Protein AF-A0A180FZL6-F1 (afdb_monomer_lite)

Organism: Puccinia triticina (isolate 1-1 / race 1 (BBBD)) (NCBI:txid630390)

Secondary structure (DSSP, 8-state):
---SPBP-TTEEE-SGGG-HHHHTSS-GGGS--EEEETTEEEETTS-EEBSSSTTT-EEEEEEEEEETTEEEEEEEE-EEPPP-TTS---EEEESS--TT-TTEEEEEGGGB---TTT-B-TTSSBGGGGGTTEEEEETSPTTPPPEESS-HHHHHHTTPEEEEEEEEEEEEEEESSSSTTSSEEEEEEEEETTS-HHHHTSGGGEEEEEEESSS-HHHHHHHHHHHHHHHHHT-EEEEETTTTEEEEEEEEEEEEE--HHHHHHHTTB--GGG-SS--SSB----SSSGGGGSHHHHHHHHTSSSPPPBP-HHHHHHHHHHHHHHHHHT-HHHHHHHHHHHTB--HHHHHHHHHHHH-HHHHHHHHHHHHH-GGGGS-GGGG-TT--TTTSS---HIIIIIIIIIHHHHHHIIIIIS-GGGHHHHHHHHHH---TTSSSPPP-HHHHHHHTTS--HHHHHHHHHHHHHHTGGGS-HHHHHHHHHHHHHHHHHT-S-EEEHHHHHHHHHHHHHHHHHHHHHH-GGGGG-HHHHHGGGHHHHHHHHSSGGGG-SHHHHHHHHHHHHHHHTS-SSSHHHHHHHHHHHHHHHHHHHHT--EE-TTT--EE---HHHHHHHHS-HHHHHHTT--HHHHS-SS-SS---S------GGG-PPPPHHHH----HHHHHHHHHH--

Foldseek 3Di:
DDQFQADPVQFWFFAQSPFCLQQWVFDQLQHQAWDDDPLDIAGAQWWFAFQVGRQPFIWGFHHWHDYPNFIKGFIAGWDWDQQDPVRAIAIEDAPPDTSPHPRTDTGTPNGTDDTQQRDADPVRHRNCVSNVQWYYHPPDPPPDDTQGPPDPVCVLFVSFAEGEWEKEKEWDWFALAPDRPDQIKIWIWIATRRDGPLVRLFLLRIATDFMDSPDDPLRSVQVVLVVLVCLSNRFDWDQDPVVRGIHGYGYAYLAYFYAQCVLCQLLQADRQLQAQQNASFARLGDPHPVCLLPPVSLCQLLQPPHHHHTDWQVCSLVLQVVLLCCVPPPHPVVSVVSCNVSRGHWPLLVVLVVCCVPDPVSVVVVVCCCVPPVCSSGRSSSSRRSDISNQRHALACQVLQQVAPLLVLQCCQLPPQFDPVCLVVLLVQLQPDDCLQDPDDRGPSVCCSVQSNPDGSVVSVVCLVCCVRRPCVRDDPLSVQLSLLSSVLVVLLPDSIDRGLVVSLVVNLLSLSSNSVSVVVVDSCCSSRSSNSSSNCNSSNCSRRNRSVNNHCVSVVVSSVVLSVQSNPDPVPRSRVSSVVVSVVVVVLSCQLCQHFDADPVVRDTDTHDCVRVCCCVVDVVVCVVSSHDPCSVPPPDDPPDRPPCPPVQPPVNDDDDPVSVVDDPPSVVVVVVSVVVD

pLDDT: mean 89.64, std 12.4, range [34.41, 98.56]

Structure (mmCIF, N/CA/C/O backbone):
data_AF-A0A180FZL6-F1
#
_entry.id   AF-A0A180FZL6-F1
#
loop_
_atom_site.group_PDB
_atom_site.id
_atom_site.type_symbol
_atom_site.label_atom_id
_atom_site.label_alt_id
_atom_site.label_comp_id
_atom_site.label_asym_id
_atom_site.label_entity_id
_atom_site.label_seq_id
_atom_site.pdbx_PDB_ins_code
_atom_site.Cartn_x
_atom_site.Cartn_y
_atom_site.Cartn_z
_atom_site.occupancy
_atom_site.B_iso_or_equiv
_atom_site.auth_seq_id
_atom_site.auth_comp_id
_atom_site.auth_asym_id
_atom_site.auth_atom_id
_atom_site.pdbx_PDB_model_num
ATOM 1 N N . MET A 1 1 ? -5.994 -9.948 -15.524 1.00 90.12 1 MET A N 1
ATOM 2 C CA . MET A 1 1 ? -5.039 -9.243 -14.645 1.00 90.12 1 MET A CA 1
ATOM 3 C C . MET A 1 1 ? -4.255 -8.260 -15.496 1.00 90.12 1 MET A C 1
ATOM 5 O O . MET A 1 1 ? -3.919 -8.617 -16.617 1.00 90.12 1 MET A O 1
ATOM 9 N N . GLN A 1 2 ? -4.017 -7.052 -14.994 1.00 95.69 2 GLN A N 1
ATOM 10 C CA . GLN A 1 2 ? -3.181 -6.028 -15.617 1.00 95.69 2 GLN A CA 1
ATOM 11 C C . GLN A 1 2 ? -1.721 -6.206 -15.184 1.00 95.69 2 GLN A C 1
ATOM 13 O O . GLN A 1 2 ? -1.461 -6.508 -14.020 1.00 95.69 2 GLN A O 1
ATOM 18 N N . PHE A 1 3 ? -0.790 -6.004 -16.117 1.00 97.12 3 PHE A N 1
ATOM 19 C CA . PHE A 1 3 ? 0.664 -6.077 -15.886 1.00 97.12 3 PHE A CA 1
ATOM 20 C C . PHE A 1 3 ? 1.386 -4.759 -16.193 1.00 97.12 3 PHE A C 1
ATOM 22 O O . PHE A 1 3 ? 2.598 -4.660 -16.023 1.00 97.12 3 PHE A O 1
ATOM 29 N N . TYR A 1 4 ? 0.634 -3.763 -16.653 1.00 98.12 4 TYR A N 1
ATOM 30 C CA . TYR A 1 4 ? 1.081 -2.401 -16.895 1.00 98.12 4 TYR A CA 1
ATOM 31 C C . TYR A 1 4 ? 0.185 -1.469 -16.078 1.00 98.12 4 TYR A C 1
ATOM 33 O O . TYR A 1 4 ? -1.016 -1.744 -15.970 1.00 98.12 4 TYR A O 1
ATOM 41 N N . PRO A 1 5 ? 0.730 -0.384 -15.512 1.00 97.75 5 PRO A N 1
ATOM 42 C CA . PRO A 1 5 ? -0.094 0.654 -14.921 1.00 97.75 5 PRO A CA 1
ATOM 43 C C . PRO A 1 5 ? -0.905 1.365 -16.013 1.00 97.75 5 PRO A C 1
ATOM 45 O O . PRO A 1 5 ? -0.454 1.484 -17.151 1.00 97.75 5 PRO A O 1
ATOM 48 N N . HIS A 1 6 ? -2.111 1.819 -15.685 1.00 97.38 6 HIS A N 1
ATOM 49 C CA . HIS A 1 6 ? -3.032 2.503 -16.593 1.00 97.38 6 HIS A CA 1
ATOM 50 C C . HIS A 1 6 ? -3.017 3.999 -16.302 1.00 97.38 6 HIS A C 1
ATOM 52 O O . HIS A 1 6 ? -3.410 4.421 -15.214 1.00 97.38 6 HIS A O 1
ATOM 58 N N . ASP A 1 7 ? -2.633 4.803 -17.289 1.00 96.38 7 ASP A N 1
ATOM 59 C CA . ASP A 1 7 ? -2.757 6.254 -17.184 1.00 96.38 7 ASP A CA 1
ATOM 60 C C . ASP A 1 7 ? -4.182 6.660 -17.556 1.00 96.38 7 ASP A C 1
ATOM 62 O O . ASP A 1 7 ? -4.650 6.432 -18.669 1.00 96.38 7 ASP A O 1
ATOM 66 N N . THR A 1 8 ? -4.895 7.254 -16.609 1.00 94.06 8 THR A N 1
ATOM 67 C CA . THR A 1 8 ? -6.265 7.728 -16.819 1.00 94.06 8 THR A CA 1
ATOM 68 C C . THR A 1 8 ? -6.352 9.238 -17.012 1.00 94.06 8 THR A C 1
ATOM 70 O O . THR A 1 8 ? -7.454 9.780 -17.116 1.00 94.06 8 THR A O 1
ATOM 73 N N . LYS A 1 9 ? -5.209 9.938 -17.022 1.00 93.44 9 LYS A N 1
ATOM 74 C CA . LYS A 1 9 ? -5.127 11.405 -17.010 1.00 93.44 9 LYS A CA 1
ATOM 75 C C . LYS A 1 9 ? -5.957 12.027 -15.877 1.00 93.44 9 LYS A C 1
ATOM 77 O O . LYS A 1 9 ? -6.601 13.058 -16.053 1.00 93.44 9 LYS A O 1
ATOM 82 N N . GLY A 1 10 ? -5.978 11.357 -14.723 1.00 93.25 10 GLY A N 1
ATOM 83 C CA . GLY A 1 10 ? -6.697 11.802 -13.529 1.00 93.25 10 GLY A CA 1
ATOM 84 C C . GLY A 1 10 ? -8.213 11.571 -13.555 1.00 93.25 10 GLY A C 1
ATOM 85 O O . GLY A 1 10 ? -8.905 12.100 -12.686 1.00 93.25 10 GLY A O 1
ATOM 86 N N . LYS A 1 11 ? -8.749 10.816 -14.526 1.00 95.19 11 LYS A N 1
ATOM 87 C CA . LYS A 1 11 ? -10.196 10.633 -14.724 1.00 95.19 11 LYS A CA 1
ATOM 88 C C . LYS A 1 11 ? -10.661 9.208 -14.426 1.00 95.19 11 LYS A C 1
ATOM 90 O O . LYS A 1 11 ? -9.970 8.250 -14.736 1.00 95.19 11 LYS A O 1
ATOM 95 N N . ASN A 1 12 ? -11.880 9.042 -13.916 1.00 94.88 12 ASN A N 1
ATOM 96 C CA . ASN A 1 12 ? -12.525 7.729 -13.725 1.00 94.88 12 ASN A CA 1
ATOM 97 C C . ASN A 1 12 ? -11.630 6.678 -13.027 1.00 94.88 12 ASN A C 1
ATOM 99 O O . ASN A 1 12 ? -11.556 5.514 -13.439 1.00 94.88 12 ASN A O 1
ATOM 103 N N . ILE A 1 13 ? -10.933 7.092 -11.971 1.00 96.56 13 ILE A N 1
ATOM 104 C CA . 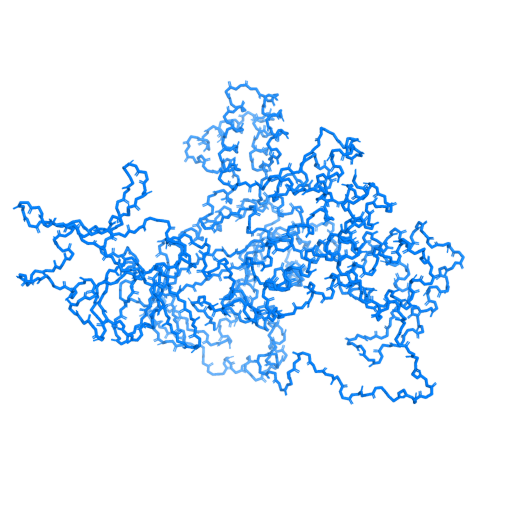ILE A 1 13 ? -9.992 6.247 -11.233 1.00 96.56 13 ILE A CA 1
ATOM 105 C C . ILE A 1 13 ? -10.791 5.317 -10.328 1.00 96.56 13 ILE A C 1
ATOM 107 O O . ILE A 1 13 ? -11.569 5.771 -9.494 1.00 96.56 13 ILE A O 1
ATOM 111 N N . ARG A 1 14 ? -10.594 4.011 -10.483 1.00 95.56 14 ARG A N 1
ATOM 112 C CA . ARG A 1 14 ? -11.349 2.969 -9.778 1.00 95.56 14 ARG A CA 1
ATOM 113 C C . ARG A 1 14 ? -10.500 1.818 -9.251 1.00 95.56 14 ARG A C 1
ATOM 115 O O . ARG A 1 14 ? -11.005 1.044 -8.453 1.00 95.56 14 ARG A O 1
ATOM 122 N N . ALA A 1 15 ? -9.251 1.661 -9.695 1.00 95.88 15 ALA A N 1
ATOM 123 C CA . ALA A 1 15 ? -8.436 0.482 -9.393 1.00 95.88 15 ALA A CA 1
ATOM 124 C C . ALA A 1 15 ? -6.973 0.814 -9.065 1.00 95.88 15 ALA A C 1
ATOM 126 O O . ALA A 1 15 ? -6.438 1.823 -9.515 1.00 95.88 15 ALA A O 1
ATOM 127 N N . LEU A 1 16 ? -6.291 -0.090 -8.346 1.00 96.69 16 LEU A N 1
ATOM 128 C CA . LEU A 1 16 ? -4.877 0.074 -7.970 1.00 96.69 16 LEU A CA 1
ATOM 129 C C . LEU A 1 16 ? -3.934 0.096 -9.178 1.00 96.69 16 LEU A C 1
ATOM 131 O O . LEU A 1 16 ? -2.892 0.746 -9.126 1.00 96.69 16 LEU A O 1
ATOM 135 N N . TYR A 1 17 ? -4.298 -0.552 -10.286 1.00 97.06 17 TYR A N 1
ATOM 136 C CA . TYR A 1 17 ? -3.533 -0.448 -11.530 1.00 97.06 17 TYR A CA 1
ATOM 137 C C . TYR A 1 17 ? -3.594 0.938 -12.182 1.00 97.06 17 TYR A C 1
ATOM 139 O O . TYR A 1 17 ? -2.832 1.185 -13.102 1.00 97.06 17 TYR A O 1
ATOM 147 N N . GLN A 1 18 ? -4.438 1.852 -11.694 1.00 97.38 18 GLN A N 1
ATOM 148 C CA . GLN A 1 18 ? -4.493 3.262 -12.107 1.00 97.38 18 GLN A CA 1
ATOM 149 C C . GLN A 1 18 ? -3.834 4.198 -11.077 1.00 97.38 18 GLN A C 1
ATOM 151 O O . GLN A 1 18 ? -4.000 5.413 -11.146 1.00 97.38 18 GLN A O 1
ATOM 156 N N . SER A 1 19 ? -3.157 3.639 -10.069 1.00 96.62 19 SER A N 1
ATOM 157 C CA . SER A 1 19 ? -2.578 4.409 -8.969 1.00 96.62 19 SER A CA 1
ATOM 158 C C . SER A 1 19 ? -1.308 5.155 -9.384 1.00 96.62 19 SER A C 1
ATOM 160 O O . SER A 1 19 ? -0.446 4.602 -10.070 1.00 96.62 19 SER A O 1
ATOM 162 N N . GLU A 1 20 ? -1.136 6.379 -8.875 1.00 96.38 20 GLU A N 1
ATOM 163 C CA . GLU A 1 20 ? 0.104 7.157 -9.016 1.00 96.38 20 GLU A CA 1
ATOM 164 C C . GLU A 1 20 ? 1.317 6.366 -8.500 1.00 96.38 20 GLU A C 1
ATOM 166 O O . GLU A 1 20 ? 2.398 6.413 -9.092 1.00 96.38 20 GLU A O 1
ATOM 171 N N . LYS A 1 21 ? 1.148 5.570 -7.427 1.00 96.50 21 LYS A N 1
ATOM 172 C CA . LYS A 1 21 ? 2.233 4.726 -6.907 1.00 96.50 21 LYS A CA 1
ATOM 173 C C . LYS A 1 21 ? 2.809 3.814 -7.988 1.00 96.50 21 LYS A C 1
ATOM 175 O O . LYS A 1 21 ? 4.029 3.706 -8.064 1.00 96.50 21 LYS A O 1
ATOM 180 N N . TRP A 1 22 ? 1.969 3.158 -8.789 1.00 97.19 22 TRP A N 1
ATOM 181 C CA . TRP A 1 22 ? 2.435 2.250 -9.837 1.00 97.19 22 TRP A CA 1
ATOM 182 C C . TRP A 1 22 ? 2.836 2.999 -11.115 1.00 97.19 22 TRP A C 1
ATOM 184 O O . TRP A 1 22 ? 3.878 2.684 -11.689 1.00 97.19 22 TRP A O 1
ATOM 194 N N . CYS A 1 23 ? 2.062 4.004 -11.536 1.00 95.06 23 CYS A N 1
ATOM 195 C CA . CYS A 1 23 ? 2.362 4.787 -12.739 1.00 95.06 23 CYS A CA 1
ATOM 196 C C . CYS A 1 23 ? 3.678 5.573 -12.613 1.00 95.06 23 CYS A C 1
ATOM 198 O O . CYS A 1 23 ? 4.498 5.555 -13.530 1.00 95.06 23 CYS A O 1
ATOM 200 N N . GLU A 1 24 ? 3.886 6.251 -11.481 1.00 94.44 24 GLU A N 1
ATOM 201 C CA . GLU A 1 24 ? 4.824 7.378 -11.398 1.00 94.44 24 GLU A CA 1
ATOM 202 C C . GLU A 1 24 ? 5.904 7.200 -10.327 1.00 94.44 24 GLU A C 1
ATOM 204 O O . GLU A 1 24 ? 7.066 7.538 -10.547 1.00 94.44 24 GLU A O 1
ATOM 209 N N . SER A 1 25 ? 5.534 6.677 -9.154 1.00 93.06 25 SER A N 1
ATOM 210 C CA . SER A 1 25 ? 6.371 6.781 -7.946 1.00 93.06 25 SER A CA 1
ATOM 211 C C . SER A 1 25 ? 7.380 5.642 -7.748 1.00 93.06 25 SER A C 1
ATOM 213 O O . SER A 1 25 ? 8.077 5.614 -6.733 1.00 93.06 25 SER A O 1
ATOM 215 N N . LEU A 1 26 ? 7.424 4.642 -8.632 1.00 94.94 26 LEU A N 1
ATOM 216 C CA . LEU A 1 26 ? 8.427 3.575 -8.540 1.00 94.94 26 LEU A CA 1
ATOM 217 C C . LEU A 1 26 ? 9.778 4.088 -9.047 1.00 94.94 26 LEU A C 1
ATOM 219 O O . LEU A 1 26 ? 9.854 4.745 -10.087 1.00 94.94 26 LEU A O 1
ATOM 223 N N . ASN A 1 27 ? 10.855 3.737 -8.347 1.00 92.38 27 ASN A N 1
ATOM 224 C CA . ASN A 1 27 ? 12.211 3.938 -8.854 1.00 92.38 27 ASN A CA 1
ATOM 225 C C . ASN A 1 27 ? 12.452 3.094 -10.113 1.00 92.38 27 ASN A C 1
ATOM 227 O O . ASN A 1 27 ? 11.791 2.071 -10.312 1.00 92.38 27 ASN A O 1
ATOM 231 N N . GLN A 1 28 ? 13.414 3.511 -10.937 1.00 92.94 28 GLN A N 1
ATOM 232 C CA . GLN A 1 28 ? 13.746 2.898 -12.226 1.00 92.94 28 GLN A CA 1
ATOM 233 C C . GLN A 1 28 ? 13.815 1.369 -12.175 1.00 92.94 28 GLN A C 1
ATOM 235 O O . GLN A 1 28 ? 13.176 0.705 -12.984 1.00 92.94 28 GLN A O 1
ATOM 240 N N . GLU A 1 29 ? 14.546 0.808 -11.218 1.00 93.38 29 GLU A N 1
ATOM 241 C CA . GLU A 1 29 ? 14.802 -0.625 -11.066 1.00 93.38 29 GLU A CA 1
ATOM 242 C C . GLU A 1 29 ? 13.545 -1.444 -10.725 1.00 93.38 29 GLU A C 1
ATOM 244 O O . GLU A 1 29 ? 13.501 -2.649 -10.970 1.00 93.38 29 GLU A O 1
ATOM 249 N N . HIS A 1 30 ? 12.503 -0.776 -10.223 1.00 95.94 30 HIS A N 1
ATOM 250 C CA . HIS A 1 30 ? 11.256 -1.376 -9.753 1.00 95.94 30 HIS A CA 1
ATOM 251 C C . HIS A 1 30 ? 10.057 -1.104 -10.674 1.00 95.94 30 HIS A C 1
ATOM 253 O O . HIS A 1 30 ? 8.972 -1.637 -10.432 1.00 95.94 30 HIS A O 1
ATOM 259 N N . ARG A 1 31 ? 10.217 -0.269 -11.710 1.00 96.31 31 ARG A N 1
ATOM 260 C CA . ARG A 1 31 ? 9.180 0.013 -12.720 1.00 96.31 31 ARG A CA 1
ATOM 261 C C . ARG A 1 31 ? 8.917 -1.202 -13.604 1.00 96.31 31 ARG A C 1
ATOM 263 O O . ARG A 1 31 ? 9.665 -2.180 -13.594 1.00 96.31 31 ARG A O 1
ATOM 270 N N . VAL A 1 32 ? 7.880 -1.104 -14.432 1.00 97.94 32 VAL A N 1
ATOM 271 C CA . VAL A 1 32 ? 7.708 -2.013 -15.566 1.00 97.94 32 VAL A CA 1
ATOM 272 C C . VAL A 1 32 ? 8.912 -1.886 -16.497 1.00 97.94 32 VAL A C 1
ATOM 274 O O . VAL A 1 32 ? 9.138 -0.835 -17.090 1.00 97.94 32 VAL A O 1
ATOM 277 N N . GLN A 1 33 ? 9.686 -2.963 -16.612 1.00 98.06 33 GLN A N 1
ATOM 278 C CA . GLN A 1 33 ? 10.971 -2.930 -17.309 1.00 98.06 33 GLN A CA 1
ATOM 279 C C . GLN A 1 33 ? 10.852 -3.068 -18.823 1.00 98.06 33 GLN A C 1
ATOM 281 O O . GLN A 1 33 ? 11.742 -2.608 -19.530 1.00 98.06 33 GLN A O 1
ATOM 286 N N . MET A 1 34 ? 9.797 -3.729 -19.317 1.00 98.19 34 MET A N 1
ATOM 287 C CA . MET A 1 34 ? 9.745 -4.212 -20.695 1.00 98.19 34 MET A CA 1
ATOM 288 C C . MET A 1 34 ? 8.341 -4.142 -21.308 1.00 98.19 34 MET A C 1
ATOM 290 O O . MET A 1 34 ? 7.347 -4.472 -20.655 1.00 98.19 34 MET A O 1
ATOM 294 N N . ALA A 1 35 ? 8.274 -3.769 -22.587 1.00 98.31 35 ALA A N 1
ATOM 295 C CA . ALA A 1 35 ? 7.089 -3.864 -23.434 1.00 98.31 35 ALA A CA 1
ATOM 296 C C . ALA A 1 35 ? 7.375 -4.732 -24.681 1.00 98.31 35 ALA A C 1
ATOM 298 O O . ALA A 1 35 ? 8.294 -4.413 -25.446 1.00 98.31 35 ALA A O 1
ATOM 299 N N . PRO A 1 36 ? 6.628 -5.833 -24.903 1.00 96.81 36 PRO A N 1
ATOM 300 C CA . PRO A 1 36 ? 6.787 -6.663 -26.088 1.00 96.81 36 PRO A CA 1
ATOM 301 C C . PRO A 1 36 ? 5.931 -6.129 -27.241 1.00 96.81 36 PRO A C 1
ATOM 303 O O . PRO A 1 36 ? 4.754 -5.822 -27.057 1.00 96.81 36 PRO A O 1
ATOM 306 N N . TYR A 1 37 ? 6.494 -6.064 -28.446 1.00 96.69 37 TYR A N 1
ATOM 307 C CA . TYR A 1 37 ? 5.738 -5.764 -29.662 1.00 96.69 37 TYR A CA 1
ATOM 308 C C . TYR A 1 37 ? 6.434 -6.339 -30.899 1.00 96.69 37 TYR A C 1
ATOM 310 O O . TYR A 1 37 ? 7.653 -6.258 -31.027 1.00 96.69 37 TYR A O 1
ATOM 318 N N . ASN A 1 38 ? 5.654 -6.941 -31.803 1.00 93.75 38 ASN A N 1
ATOM 319 C CA . ASN A 1 38 ? 6.118 -7.522 -33.070 1.00 93.75 38 ASN A CA 1
ATOM 320 C C . ASN A 1 38 ? 7.380 -8.413 -32.946 1.00 93.75 38 ASN A C 1
ATOM 322 O O . ASN A 1 38 ? 8.351 -8.254 -33.682 1.00 93.75 38 ASN A O 1
ATOM 326 N N . GLY A 1 39 ? 7.398 -9.313 -31.954 1.00 93.25 39 GLY A N 1
ATOM 327 C CA . GLY A 1 39 ? 8.522 -10.229 -31.702 1.00 93.25 39 GLY A CA 1
ATOM 328 C C . GLY A 1 39 ? 9.768 -9.588 -31.074 1.00 93.25 39 GLY A C 1
ATOM 329 O O . GLY A 1 39 ? 10.753 -10.286 -30.836 1.00 93.25 39 GLY A O 1
ATOM 330 N N . LYS A 1 40 ? 9.740 -8.284 -30.776 1.00 96.75 40 LYS A N 1
ATOM 331 C CA . LYS A 1 40 ? 10.816 -7.549 -30.101 1.00 96.75 40 LYS A CA 1
ATOM 332 C C . LYS A 1 40 ? 10.429 -7.200 -28.668 1.00 96.75 40 LYS A C 1
ATOM 334 O O . LYS A 1 40 ? 9.258 -6.994 -28.356 1.00 96.75 40 LYS A O 1
ATOM 339 N N . HIS A 1 41 ? 11.436 -7.108 -27.802 1.00 97.94 41 HIS A N 1
ATOM 340 C CA . HIS A 1 41 ? 11.294 -6.678 -26.410 1.00 97.94 41 HIS A CA 1
ATOM 341 C C . HIS A 1 41 ? 12.008 -5.343 -26.217 1.00 97.94 41 HIS A C 1
ATOM 343 O O . HIS A 1 41 ? 13.238 -5.278 -26.326 1.00 97.94 41 HIS A O 1
ATOM 349 N N . TYR A 1 42 ? 11.235 -4.299 -25.936 1.00 98.38 42 TYR A N 1
ATOM 350 C CA . TYR A 1 42 ? 11.723 -2.948 -25.682 1.00 98.38 42 TYR A CA 1
ATOM 351 C C . TYR A 1 42 ? 11.847 -2.730 -24.182 1.00 98.38 42 TYR A C 1
ATOM 353 O O . TYR A 1 42 ? 10.908 -3.039 -23.454 1.00 98.38 42 TYR A O 1
ATOM 361 N N . TYR A 1 43 ? 12.984 -2.212 -23.723 1.00 98.50 43 TYR A N 1
ATOM 362 C CA . TYR A 1 43 ? 13.246 -1.998 -22.302 1.00 98.50 43 TYR A CA 1
ATOM 363 C C . TYR A 1 43 ? 13.346 -0.512 -21.988 1.00 98.50 43 TYR A C 1
ATOM 365 O O . TYR A 1 43 ? 13.759 0.283 -22.835 1.00 98.50 43 TYR A O 1
ATOM 373 N N . ILE A 1 44 ? 12.988 -0.144 -20.758 1.00 97.94 44 ILE A N 1
ATOM 374 C CA . ILE A 1 44 ? 13.271 1.203 -20.269 1.00 97.94 44 ILE A CA 1
ATOM 375 C C . ILE A 1 44 ? 14.788 1.429 -20.219 1.00 97.94 44 ILE A C 1
ATOM 377 O O . ILE A 1 44 ? 15.552 0.500 -19.936 1.00 97.94 44 ILE A O 1
ATOM 381 N N . PHE A 1 45 ? 15.202 2.665 -20.483 1.00 96.50 45 PHE A N 1
ATOM 382 C CA . PHE A 1 45 ? 16.595 3.113 -20.546 1.00 96.50 45 PHE A CA 1
ATOM 383 C C . PHE A 1 45 ? 17.453 2.455 -21.638 1.00 96.50 45 PHE A C 1
ATOM 385 O O . PHE A 1 45 ? 18.673 2.599 -21.635 1.00 96.50 45 PHE A O 1
ATOM 392 N N . GLU A 1 46 ? 16.838 1.797 -22.624 1.00 96.69 46 GLU A N 1
ATOM 393 C CA . GLU A 1 46 ? 17.523 1.380 -23.847 1.00 96.69 46 GLU A CA 1
ATOM 394 C C . GLU A 1 46 ? 17.121 2.274 -25.032 1.00 96.69 46 GLU A C 1
ATOM 396 O O . GLU A 1 46 ? 15.930 2.530 -25.223 1.00 96.69 46 GLU A O 1
ATOM 401 N N . PRO A 1 47 ? 18.075 2.747 -25.855 1.00 95.62 47 PRO A N 1
ATOM 402 C CA . PRO A 1 47 ? 17.754 3.554 -27.022 1.00 95.62 47 PRO A CA 1
ATOM 403 C C . PRO A 1 47 ? 17.023 2.739 -28.083 1.00 95.62 47 PRO A C 1
ATOM 405 O O . PRO A 1 47 ? 17.373 1.591 -28.372 1.00 95.62 47 PRO A O 1
ATOM 408 N N . ILE A 1 48 ? 16.042 3.383 -28.704 1.00 95.88 48 ILE A N 1
ATOM 409 C CA . ILE A 1 48 ? 15.256 2.843 -29.808 1.00 95.88 48 ILE A CA 1
ATOM 410 C C . ILE A 1 48 ? 15.131 3.879 -30.927 1.00 95.88 48 ILE A C 1
ATOM 412 O O . ILE A 1 48 ? 15.298 5.080 -30.699 1.00 95.88 48 ILE A O 1
ATOM 416 N N . THR A 1 49 ? 14.774 3.424 -32.125 1.00 94.94 49 THR A N 1
ATOM 417 C CA . THR A 1 49 ? 14.284 4.312 -33.193 1.00 94.94 49 THR A CA 1
ATOM 418 C C . THR A 1 49 ? 12.790 4.123 -33.414 1.00 94.94 49 THR A C 1
ATOM 420 O O . THR A 1 49 ? 12.198 3.139 -32.961 1.00 94.94 49 THR A O 1
ATOM 423 N N . LEU A 1 50 ? 12.174 5.064 -34.125 1.00 94.25 50 LEU A N 1
ATOM 424 C CA . LEU A 1 50 ? 10.756 5.023 -34.476 1.00 94.25 50 LEU A CA 1
ATOM 425 C C . LEU A 1 50 ? 10.565 4.567 -35.926 1.00 94.25 50 LEU A C 1
ATOM 427 O O . LEU A 1 50 ? 11.437 4.775 -36.766 1.00 94.25 50 LEU A O 1
ATOM 431 N N . MET A 1 51 ? 9.426 3.946 -36.235 1.00 90.44 51 MET A N 1
ATOM 432 C CA . MET A 1 51 ? 9.104 3.492 -37.597 1.00 90.44 51 MET A CA 1
ATOM 433 C C . MET A 1 51 ? 9.016 4.656 -38.587 1.00 90.44 51 MET A C 1
ATOM 435 O O . MET A 1 51 ? 9.540 4.552 -39.690 1.00 90.44 51 MET A O 1
ATOM 439 N N . ASP A 1 52 ? 8.412 5.768 -38.160 1.00 84.62 52 ASP A N 1
ATOM 440 C CA . ASP A 1 52 ? 8.205 6.961 -38.991 1.00 84.62 52 ASP A CA 1
ATOM 441 C C . ASP A 1 52 ? 9.530 7.701 -39.283 1.00 84.62 52 ASP A C 1
ATOM 443 O O . ASP A 1 52 ? 9.654 8.411 -40.279 1.00 84.62 52 ASP A O 1
ATOM 447 N N . HIS A 1 53 ? 10.540 7.511 -38.425 1.00 76.88 53 HIS A N 1
ATOM 448 C CA . HIS A 1 53 ? 11.823 8.218 -38.462 1.00 76.88 53 HIS A CA 1
ATOM 449 C C . HIS A 1 53 ? 12.988 7.294 -38.052 1.00 76.88 53 HIS A C 1
ATOM 451 O O . HIS A 1 53 ? 13.608 7.494 -37.002 1.00 76.88 53 HIS A O 1
ATOM 457 N N . PRO A 1 54 ? 13.299 6.262 -38.857 1.00 66.50 54 PRO A N 1
ATOM 458 C CA . PRO A 1 54 ? 14.179 5.166 -38.449 1.00 66.50 54 PRO A CA 1
ATOM 459 C C . PRO A 1 54 ? 15.649 5.561 -38.277 1.00 66.50 54 PRO A C 1
ATOM 461 O O . PRO A 1 54 ? 16.382 4.803 -37.636 1.00 66.50 54 PRO A O 1
ATOM 464 N N . ASP A 1 55 ? 16.057 6.710 -38.828 1.00 64.94 55 ASP A N 1
ATOM 465 C CA . ASP A 1 55 ? 17.456 7.146 -38.904 1.00 64.94 55 ASP A CA 1
ATOM 466 C C . ASP A 1 55 ? 17.701 8.571 -38.355 1.00 64.94 55 ASP A C 1
ATOM 468 O O . ASP A 1 55 ? 18.841 9.030 -38.361 1.00 64.94 55 ASP A O 1
ATOM 472 N N . SER A 1 56 ? 16.673 9.277 -37.854 1.00 65.50 56 SER A N 1
ATOM 473 C CA . SER A 1 56 ? 16.807 10.676 -37.391 1.00 65.50 56 SER A CA 1
ATOM 474 C C . SER A 1 56 ? 16.470 10.923 -35.917 1.00 65.50 56 SER A C 1
ATOM 476 O O . SER A 1 56 ? 16.962 11.898 -35.351 1.00 65.50 56 SER A O 1
ATOM 478 N N . HIS A 1 57 ? 15.680 10.059 -35.267 1.00 76.38 57 HIS A N 1
ATOM 479 C CA . HIS A 1 57 ? 15.280 10.251 -33.869 1.00 76.38 57 HIS A CA 1
ATOM 480 C C . HIS A 1 57 ? 15.542 9.002 -33.032 1.00 76.38 57 HIS A C 1
ATOM 482 O O . HIS A 1 57 ? 14.860 7.985 -33.164 1.00 76.38 57 HIS A O 1
ATOM 488 N N . ILE A 1 58 ? 16.535 9.110 -32.148 1.00 90.56 58 ILE A N 1
ATOM 489 C CA . ILE A 1 58 ? 16.790 8.131 -31.095 1.00 90.56 58 ILE A CA 1
ATOM 490 C C . ILE A 1 58 ? 16.086 8.615 -29.840 1.00 90.56 58 ILE A C 1
ATOM 492 O O . ILE A 1 58 ? 16.358 9.708 -29.337 1.00 90.56 58 ILE A O 1
ATOM 496 N N . VAL A 1 59 ? 15.187 7.784 -29.337 1.00 94.62 59 VAL A N 1
ATOM 497 C CA . VAL A 1 59 ? 14.458 8.049 -28.101 1.00 94.62 59 VAL A CA 1
ATOM 498 C C . VAL A 1 59 ? 14.752 6.950 -27.091 1.00 94.62 59 VAL A C 1
ATOM 500 O O . VAL A 1 59 ? 15.120 5.834 -27.455 1.00 94.62 59 VAL A O 1
ATOM 503 N N . VAL A 1 60 ? 14.609 7.274 -25.812 1.00 96.81 60 VAL A N 1
ATOM 504 C CA . VAL A 1 60 ? 14.835 6.353 -24.698 1.00 96.81 60 VAL A CA 1
ATOM 505 C C . VAL A 1 60 ? 13.532 6.231 -23.912 1.00 96.81 60 VAL A C 1
ATOM 507 O O . VAL A 1 60 ? 13.104 7.226 -23.325 1.00 96.81 60 VAL A O 1
ATOM 510 N N . PRO A 1 61 ? 12.871 5.060 -23.887 1.00 97.81 61 PRO A N 1
ATOM 511 C CA . PRO A 1 61 ? 11.700 4.845 -23.047 1.00 97.81 61 PRO A CA 1
ATOM 512 C C . PRO A 1 61 ? 12.084 4.946 -21.565 1.00 97.81 61 PRO A C 1
ATOM 514 O O . PRO A 1 61 ? 13.025 4.295 -21.123 1.00 97.81 61 PRO A O 1
ATOM 517 N N . ILE A 1 62 ? 11.360 5.747 -20.790 1.00 97.75 62 ILE A N 1
ATOM 518 C CA . ILE A 1 62 ? 11.578 5.956 -19.347 1.00 97.75 62 ILE A CA 1
ATOM 519 C C . ILE A 1 62 ? 10.485 5.262 -18.518 1.00 97.75 62 ILE A C 1
ATOM 521 O O . ILE A 1 62 ? 10.740 4.786 -17.407 1.00 97.75 62 ILE A O 1
ATOM 525 N N . PHE A 1 63 ? 9.272 5.170 -19.072 1.00 98.38 63 PHE A N 1
ATOM 526 C CA . PHE A 1 63 ? 8.123 4.500 -18.463 1.00 98.38 63 PHE A CA 1
ATOM 527 C C . PHE A 1 63 ? 7.328 3.733 -19.515 1.00 98.38 63 PHE A C 1
ATOM 529 O O . PHE A 1 63 ? 7.160 4.223 -20.631 1.00 98.38 63 PHE A O 1
ATOM 536 N N . PHE A 1 64 ? 6.767 2.588 -19.124 1.00 98.56 64 PHE A N 1
ATOM 537 C CA . PHE A 1 64 ? 5.736 1.883 -19.883 1.00 98.56 64 PHE A CA 1
ATOM 538 C C . PHE A 1 64 ? 4.415 1.898 -19.128 1.00 98.56 64 PHE A C 1
ATOM 540 O O . PHE A 1 64 ? 4.381 1.654 -17.921 1.00 98.56 64 PHE A O 1
ATOM 547 N N . TYR A 1 65 ? 3.331 2.156 -19.849 1.00 98.44 65 TYR A N 1
ATOM 548 C CA . TYR A 1 65 ? 1.986 2.237 -19.294 1.00 98.44 65 TYR A CA 1
ATOM 549 C C . TYR A 1 65 ? 0.948 1.866 -20.356 1.00 98.44 65 TYR A C 1
ATOM 551 O O . TYR A 1 65 ? 1.252 1.805 -21.546 1.00 98.44 65 TYR A O 1
ATOM 559 N N . GLN A 1 66 ? -0.278 1.599 -19.924 1.00 97.56 66 GLN A N 1
ATOM 560 C CA . GLN A 1 66 ? -1.417 1.354 -20.797 1.00 97.56 66 GLN A CA 1
ATOM 561 C C . GLN A 1 66 ? -2.291 2.606 -20.878 1.00 97.56 66 GLN A C 1
ATOM 563 O O . GLN A 1 66 ? -2.584 3.242 -19.864 1.00 97.56 66 GLN A O 1
ATOM 568 N N . TYR A 1 67 ? -2.722 2.941 -22.090 1.00 95.06 67 TYR A N 1
ATOM 569 C CA . TYR A 1 67 ? -3.642 4.037 -22.372 1.00 95.06 67 TYR A CA 1
ATOM 570 C C . TYR A 1 67 ? -4.514 3.666 -23.569 1.00 95.06 67 TYR A C 1
ATOM 572 O O . TYR A 1 67 ? -3.991 3.263 -24.606 1.00 95.06 67 TYR A O 1
ATOM 580 N N . GLN A 1 68 ? -5.838 3.779 -23.409 1.00 87.88 68 GLN A N 1
ATOM 581 C CA . GLN A 1 68 ? -6.825 3.400 -24.434 1.00 87.88 68 GLN A CA 1
ATOM 582 C C . GLN A 1 68 ? -6.576 1.991 -25.015 1.00 87.88 68 GLN A C 1
ATOM 584 O O . GLN A 1 68 ? -6.563 1.802 -26.226 1.00 87.88 68 GLN A O 1
ATOM 589 N N . ASP A 1 69 ? -6.326 1.014 -24.135 1.00 88.12 69 ASP A N 1
ATOM 590 C CA . ASP A 1 69 ? -6.049 -0.397 -24.470 1.00 88.12 69 ASP A CA 1
ATOM 591 C C . ASP A 1 69 ? -4.794 -0.671 -25.315 1.00 88.12 69 ASP A C 1
ATOM 593 O O . ASP A 1 69 ? -4.535 -1.808 -25.708 1.00 88.12 69 ASP A O 1
ATOM 597 N N . GLU A 1 70 ? -3.952 0.340 -25.518 1.00 95.75 70 GLU A N 1
ATOM 598 C CA . GLU A 1 70 ? -2.643 0.217 -26.150 1.00 95.75 70 GLU A CA 1
ATOM 599 C C . GLU A 1 70 ? -1.523 0.408 -25.111 1.00 95.75 70 GLU A C 1
ATOM 601 O O . GLU A 1 70 ? -1.704 1.092 -24.100 1.00 95.75 70 GLU A O 1
ATOM 606 N N . ILE A 1 71 ? -0.355 -0.205 -25.339 1.00 98.06 71 ILE A N 1
ATOM 607 C CA . ILE A 1 71 ? 0.846 0.034 -24.527 1.00 98.06 71 ILE A CA 1
ATOM 608 C C . ILE A 1 71 ? 1.604 1.223 -25.115 1.00 98.06 71 ILE A C 1
ATOM 610 O O . ILE A 1 71 ? 1.911 1.261 -26.308 1.00 98.06 71 ILE A O 1
ATOM 614 N N . TRP A 1 72 ? 1.948 2.170 -24.254 1.00 98.50 72 TRP A N 1
ATOM 615 C CA . TRP A 1 72 ? 2.677 3.385 -24.582 1.00 98.50 72 TRP A CA 1
ATOM 616 C C . TRP A 1 72 ? 3.988 3.444 -23.808 1.00 98.50 72 TRP A C 1
ATOM 618 O O . TRP A 1 72 ? 4.112 2.915 -22.699 1.00 98.50 72 TRP A O 1
ATOM 628 N N . GLY A 1 73 ? 4.973 4.101 -24.411 1.00 98.12 73 GLY A N 1
ATOM 629 C CA . GLY A 1 73 ? 6.211 4.490 -23.764 1.00 98.12 73 GLY A CA 1
ATOM 630 C C . GLY A 1 73 ? 6.266 6.001 -23.596 1.00 98.12 73 GLY A C 1
ATOM 631 O O . GLY A 1 73 ? 6.127 6.732 -24.577 1.00 98.12 73 GLY A O 1
ATOM 632 N N . LYS A 1 74 ? 6.535 6.472 -22.376 1.00 97.75 74 LYS A N 1
ATOM 633 C CA . LYS A 1 74 ? 7.007 7.846 -22.176 1.00 97.75 74 LYS A CA 1
ATOM 634 C C . LYS A 1 74 ? 8.484 7.884 -22.508 1.00 97.75 74 LYS A C 1
ATOM 636 O O . LYS A 1 74 ? 9.273 7.251 -21.806 1.00 97.75 74 LYS A O 1
ATOM 641 N N . CYS A 1 75 ? 8.851 8.574 -23.575 1.00 96.94 75 CYS A N 1
ATOM 642 C CA . CYS A 1 75 ? 10.197 8.525 -24.123 1.00 96.94 75 CYS A CA 1
ATOM 643 C C . CYS A 1 75 ? 10.876 9.888 -24.058 1.00 96.94 75 CYS A C 1
ATOM 645 O O . CYS A 1 75 ? 10.251 10.911 -24.309 1.00 96.94 75 CYS A O 1
ATOM 647 N N . PHE A 1 76 ? 12.173 9.892 -23.776 1.00 95.06 76 PHE A N 1
ATOM 648 C CA . PHE A 1 76 ? 12.999 11.092 -23.796 1.00 95.06 76 PHE A CA 1
ATOM 649 C C . PHE A 1 76 ? 13.872 11.115 -25.056 1.00 95.06 76 PHE A C 1
ATOM 651 O O . PHE A 1 76 ? 14.453 10.093 -25.432 1.00 95.06 76 PHE A O 1
ATOM 658 N N . CYS A 1 77 ? 13.994 12.273 -25.704 1.00 90.94 77 CYS A N 1
ATOM 659 C CA . CYS A 1 77 ? 14.916 12.466 -26.826 1.00 90.94 77 CYS A CA 1
ATOM 660 C C . CYS A 1 77 ? 16.347 12.600 -26.300 1.00 90.94 77 CYS A C 1
ATOM 662 O O . CYS A 1 77 ? 16.740 13.644 -25.775 1.00 90.94 77 CYS A O 1
ATOM 664 N N . ALA A 1 78 ? 17.127 11.532 -26.424 1.00 84.75 78 ALA A N 1
ATOM 665 C CA . ALA A 1 78 ? 18.488 11.512 -25.916 1.00 84.75 78 ALA A CA 1
ATOM 666 C C . ALA A 1 78 ? 19.451 12.311 -26.807 1.00 84.75 78 ALA A C 1
ATOM 668 O O . ALA A 1 78 ? 19.205 12.530 -27.996 1.00 84.75 78 ALA A O 1
ATOM 669 N N . LYS A 1 79 ? 20.558 12.763 -26.214 1.00 87.12 79 LYS A N 1
ATOM 670 C CA . LYS A 1 79 ? 21.571 13.587 -26.881 1.00 87.12 79 LYS A CA 1
ATOM 671 C C . LYS A 1 79 ? 22.916 12.870 -26.904 1.00 87.12 79 LYS A C 1
ATOM 673 O O . LYS A 1 79 ? 23.228 12.059 -26.034 1.00 87.12 79 LYS A O 1
ATOM 678 N N . PHE A 1 80 ? 23.719 13.211 -27.906 1.00 86.62 80 PHE A N 1
ATOM 679 C CA . PHE A 1 80 ? 25.082 12.716 -28.070 1.00 86.62 80 PHE A CA 1
ATOM 680 C C . PHE A 1 80 ? 26.067 13.871 -27.929 1.00 86.62 80 PHE A C 1
ATOM 682 O O . PHE A 1 80 ? 25.796 14.994 -28.369 1.00 86.62 80 PHE A O 1
ATOM 689 N N . SER A 1 81 ? 27.219 13.614 -27.313 1.00 85.38 81 SER A N 1
ATOM 690 C CA . SER A 1 81 ? 28.352 14.531 -27.415 1.00 85.38 81 SER A CA 1
ATOM 691 C C . SER A 1 81 ? 28.923 14.511 -28.831 1.00 85.38 81 SER A C 1
ATOM 693 O O . SER A 1 81 ? 28.688 13.588 -29.612 1.00 85.38 81 SER A O 1
ATOM 695 N N . ARG A 1 82 ? 29.753 15.507 -29.150 1.00 81.50 82 ARG A N 1
ATOM 696 C CA . ARG A 1 82 ? 30.624 15.393 -30.322 1.00 81.50 82 ARG A CA 1
ATOM 697 C C . ARG A 1 82 ? 31.568 14.191 -30.136 1.00 81.50 82 ARG A C 1
ATOM 699 O O . ARG A 1 82 ? 31.977 13.950 -28.993 1.00 81.50 82 ARG A O 1
ATOM 706 N N . PRO A 1 83 ? 31.909 13.460 -31.212 1.00 80.88 83 PRO A N 1
ATOM 707 C CA . PRO A 1 83 ? 32.914 12.408 -31.148 1.00 80.88 83 PRO A CA 1
ATOM 708 C C . PRO A 1 83 ? 34.243 12.958 -30.626 1.00 80.88 83 PRO A C 1
ATOM 710 O O . PRO A 1 83 ? 34.663 14.050 -31.017 1.00 80.88 83 PRO A O 1
ATOM 713 N N . ASN A 1 84 ? 34.899 12.213 -29.739 1.00 83.31 84 ASN A N 1
ATOM 714 C CA . ASN A 1 84 ? 36.261 12.518 -29.309 1.00 83.31 84 ASN A CA 1
ATOM 715 C C . ASN A 1 84 ? 37.287 12.109 -30.390 1.00 83.31 84 ASN A C 1
ATOM 717 O O . ASN A 1 84 ? 36.921 11.608 -31.452 1.00 83.31 84 ASN A O 1
ATOM 721 N N . GLN A 1 85 ? 38.583 12.307 -30.123 1.00 75.81 85 GLN A N 1
ATOM 722 C CA . GLN A 1 85 ? 39.661 11.977 -31.073 1.00 75.81 85 GLN A CA 1
ATOM 723 C C . GLN A 1 85 ? 39.692 10.489 -31.478 1.00 75.81 85 GLN A C 1
ATOM 725 O O . GLN A 1 85 ? 40.126 10.170 -32.579 1.00 75.81 85 GLN A O 1
ATOM 730 N N . SER A 1 86 ? 39.184 9.595 -30.624 1.00 78.06 86 SER A N 1
ATOM 731 C CA . SER A 1 86 ? 39.060 8.154 -30.890 1.00 78.06 86 SER A CA 1
ATOM 732 C C . SER A 1 86 ? 37.741 7.773 -31.580 1.00 78.06 86 SER A C 1
ATOM 734 O O . SER A 1 86 ? 37.514 6.603 -31.876 1.00 78.06 86 SER A O 1
ATOM 736 N N . GLY A 1 87 ? 36.852 8.742 -31.825 1.00 77.19 87 GLY A N 1
ATOM 737 C CA . GLY A 1 87 ? 35.527 8.530 -32.406 1.00 77.19 87 GLY A CA 1
ATOM 738 C C . GLY A 1 87 ? 34.449 8.067 -31.418 1.00 77.19 87 GLY A C 1
ATOM 739 O O . GLY A 1 87 ? 33.334 7.783 -31.857 1.00 77.19 87 GLY A O 1
ATOM 740 N N . ASN A 1 88 ? 34.740 8.007 -30.113 1.00 85.44 88 ASN A N 1
ATOM 741 C CA . ASN A 1 88 ? 33.759 7.663 -29.077 1.00 85.44 88 ASN A CA 1
ATOM 742 C C . ASN A 1 88 ? 32.878 8.870 -28.738 1.00 85.44 88 ASN A C 1
ATOM 744 O O . ASN A 1 88 ? 33.317 10.021 -28.797 1.00 85.44 88 ASN A O 1
ATOM 748 N N . MET A 1 89 ? 31.634 8.602 -28.352 1.00 87.94 89 MET A N 1
ATOM 749 C CA . MET A 1 89 ? 30.626 9.606 -28.016 1.00 87.94 89 MET A CA 1
ATOM 750 C C . MET A 1 89 ? 30.008 9.302 -26.658 1.00 87.94 89 MET A C 1
ATOM 752 O O . MET A 1 89 ? 29.809 8.147 -26.299 1.00 87.94 89 MET A O 1
ATOM 756 N N . ILE A 1 90 ? 29.618 10.344 -25.936 1.00 87.69 90 ILE A N 1
ATOM 757 C CA . ILE A 1 90 ? 28.848 10.212 -24.703 1.00 87.69 90 ILE A CA 1
ATOM 758 C C . ILE A 1 90 ? 27.368 10.266 -25.067 1.00 87.69 90 ILE A C 1
ATOM 760 O O . ILE A 1 90 ? 26.908 11.247 -25.655 1.00 87.69 90 ILE A O 1
ATOM 764 N N . PHE A 1 91 ? 26.631 9.221 -24.703 1.00 90.00 91 PHE A N 1
ATOM 765 C CA . PHE A 1 91 ? 25.178 9.171 -24.800 1.00 90.00 91 PHE A CA 1
ATOM 766 C C . PHE A 1 91 ? 24.572 9.629 -23.477 1.00 90.00 91 PHE A C 1
ATOM 768 O O . PHE A 1 91 ? 24.923 9.078 -22.434 1.00 90.00 91 PHE A O 1
ATOM 775 N N . TYR A 1 92 ? 23.704 10.643 -23.495 1.00 90.81 92 TYR A N 1
ATOM 776 C CA . TYR A 1 92 ? 23.135 11.173 -22.259 1.00 90.81 92 TYR A CA 1
ATOM 777 C C . TYR A 1 92 ? 21.662 11.587 -22.350 1.00 90.81 92 TYR A C 1
ATOM 779 O O . TYR A 1 92 ? 21.169 12.047 -23.385 1.00 90.81 92 TYR A O 1
ATOM 787 N N . ILE A 1 93 ? 20.977 11.449 -21.215 1.00 91.94 93 ILE A N 1
ATOM 788 C CA . ILE A 1 93 ? 19.635 11.980 -20.930 1.00 91.94 93 ILE A CA 1
ATOM 789 C C . ILE A 1 93 ? 19.708 12.952 -19.747 1.00 91.94 93 ILE A C 1
ATOM 791 O O . ILE A 1 93 ? 20.755 13.096 -19.119 1.00 91.94 93 ILE A O 1
ATOM 795 N N . ARG A 1 94 ? 18.609 13.638 -19.429 1.00 91.25 94 ARG A N 1
ATOM 796 C CA . ARG A 1 94 ? 18.506 14.403 -18.180 1.00 91.25 94 ARG A CA 1
ATOM 797 C C . ARG A 1 94 ? 18.261 13.456 -16.997 1.00 91.25 94 ARG A C 1
ATOM 799 O O . ARG A 1 94 ? 17.522 12.491 -17.136 1.00 91.25 94 ARG A O 1
ATOM 806 N N . ALA A 1 95 ? 18.856 13.750 -15.846 1.00 89.75 95 ALA A N 1
ATOM 807 C CA . ALA A 1 95 ? 18.596 13.037 -14.598 1.00 89.75 95 ALA A CA 1
ATOM 808 C C . ALA A 1 95 ? 17.206 13.365 -14.021 1.00 89.75 95 ALA A C 1
ATOM 810 O O . ALA A 1 95 ? 16.655 14.438 -14.276 1.00 89.75 95 ALA A O 1
ATOM 811 N N . ASN A 1 96 ? 16.684 12.494 -13.151 1.00 87.62 96 ASN A N 1
ATOM 812 C CA . ASN A 1 96 ? 15.465 12.744 -12.361 1.00 87.62 96 ASN A CA 1
ATOM 813 C C . ASN A 1 96 ? 14.217 13.074 -13.207 1.00 87.62 96 ASN A C 1
ATOM 815 O O . ASN A 1 96 ? 13.407 13.920 -12.827 1.00 87.62 96 ASN A O 1
ATOM 819 N N . ILE A 1 97 ? 14.055 12.417 -14.359 1.00 92.25 97 ILE A N 1
ATOM 820 C CA . ILE A 1 97 ? 12.879 12.598 -15.218 1.00 92.25 97 ILE A CA 1
ATOM 821 C C . ILE A 1 97 ? 11.639 11.998 -14.530 1.00 92.25 97 ILE A C 1
ATOM 823 O O . ILE A 1 97 ? 11.525 10.779 -14.359 1.00 92.25 97 ILE A O 1
ATOM 827 N N . GLY A 1 98 ? 10.711 12.868 -14.125 1.00 94.50 98 GLY A N 1
ATOM 828 C CA . GLY A 1 98 ? 9.422 12.488 -13.541 1.00 94.50 98 GLY A CA 1
ATOM 829 C C . GLY A 1 98 ? 8.409 12.024 -14.592 1.00 94.50 98 GLY A C 1
ATOM 830 O O . GLY A 1 98 ? 8.579 12.265 -15.780 1.00 94.50 98 GLY A O 1
ATOM 831 N N . TYR A 1 99 ? 7.325 11.371 -14.168 1.00 95.62 99 TYR A N 1
ATOM 832 C CA . TYR A 1 99 ? 6.315 10.818 -15.087 1.00 95.62 99 TYR A CA 1
ATOM 833 C C . TYR A 1 99 ? 5.591 11.883 -15.929 1.00 95.62 99 TYR A C 1
ATOM 835 O O . TYR A 1 99 ? 5.304 11.666 -17.105 1.00 95.62 99 TYR A O 1
ATOM 843 N N . ASN A 1 100 ? 5.322 13.043 -15.327 1.00 94.06 100 ASN A N 1
ATOM 844 C CA . ASN A 1 100 ? 4.607 14.168 -15.941 1.00 94.06 100 ASN A CA 1
ATOM 845 C C . ASN A 1 100 ? 5.554 15.256 -16.477 1.00 94.06 100 ASN A C 1
ATOM 847 O O . ASN A 1 100 ? 5.171 16.416 -16.611 1.00 94.06 100 ASN A O 1
ATOM 851 N N . ASP A 1 101 ? 6.808 14.894 -16.735 1.00 94.75 101 ASP A N 1
ATOM 852 C CA . ASP A 1 101 ? 7.810 15.812 -17.256 1.00 94.75 101 ASP A CA 1
ATOM 853 C C . ASP A 1 101 ? 7.471 16.266 -18.689 1.00 94.75 101 ASP A C 1
ATOM 855 O O . ASP A 1 101 ? 7.086 15.455 -19.530 1.00 94.75 101 ASP A O 1
ATOM 859 N N . GLN A 1 102 ? 7.603 17.567 -18.963 1.00 94.44 102 GLN A N 1
ATOM 860 C CA . GLN A 1 102 ? 7.223 18.179 -20.244 1.00 94.44 102 GLN A CA 1
ATOM 861 C C . GLN A 1 102 ? 8.117 17.745 -21.412 1.00 94.44 102 GLN A C 1
ATOM 863 O O . GLN A 1 102 ? 7.683 17.803 -22.560 1.00 94.44 102 GLN A O 1
ATOM 868 N N . ASP A 1 103 ? 9.342 17.294 -21.130 1.00 92.69 103 ASP A N 1
ATOM 869 C CA . ASP A 1 103 ? 10.269 16.819 -22.160 1.00 92.69 103 ASP A CA 1
ATOM 870 C C . ASP A 1 103 ? 9.980 15.366 -22.595 1.00 92.69 103 ASP A C 1
ATOM 872 O O . ASP A 1 103 ? 10.633 14.847 -23.506 1.00 92.69 103 ASP A O 1
ATOM 876 N N . LEU A 1 104 ? 9.037 14.676 -21.939 1.00 95.62 104 LEU A N 1
ATOM 877 C CA . LEU A 1 104 ? 8.645 13.318 -22.306 1.00 95.62 104 LEU A CA 1
ATOM 878 C C . LEU A 1 104 ? 7.638 13.320 -23.456 1.00 95.62 104 LEU A C 1
ATOM 880 O O . LEU A 1 104 ? 6.605 13.982 -23.421 1.00 95.62 104 LEU A O 1
ATOM 884 N N . LEU A 1 105 ? 7.910 12.476 -24.445 1.00 95.56 105 LEU A N 1
ATOM 885 C CA . LEU A 1 105 ? 7.009 12.187 -25.549 1.00 95.56 105 LEU A CA 1
ATOM 886 C C . LEU A 1 105 ? 6.209 10.921 -25.248 1.00 95.56 105 LEU A C 1
ATOM 888 O O . LEU A 1 105 ? 6.783 9.854 -25.025 1.00 95.56 105 LEU A O 1
ATOM 892 N N . ASP A 1 106 ? 4.884 11.027 -25.292 1.00 96.56 106 ASP A N 1
ATOM 893 C CA . ASP A 1 106 ? 3.983 9.876 -25.253 1.00 96.56 106 ASP A CA 1
ATOM 894 C C . ASP A 1 106 ? 3.964 9.209 -26.637 1.00 96.56 106 ASP A C 1
ATOM 896 O O . ASP A 1 106 ? 3.410 9.749 -27.596 1.00 96.56 106 ASP A O 1
ATOM 900 N N . ILE A 1 107 ? 4.595 8.037 -26.762 1.00 96.69 107 ILE A N 1
ATOM 901 C CA . ILE A 1 107 ? 4.709 7.313 -28.035 1.00 96.69 107 ILE A CA 1
ATOM 902 C C . ILE A 1 107 ? 4.112 5.904 -27.888 1.00 96.69 107 ILE A C 1
ATOM 904 O O . ILE A 1 107 ? 4.541 5.152 -27.009 1.00 96.69 107 ILE A O 1
ATOM 908 N N . PRO A 1 108 ? 3.167 5.493 -28.755 1.00 97.44 108 PRO A N 1
ATOM 909 C CA . PRO A 1 108 ? 2.669 4.121 -28.774 1.00 97.44 108 PRO A CA 1
ATOM 910 C C . PRO A 1 108 ? 3.798 3.126 -29.046 1.00 97.44 108 PRO A C 1
ATOM 912 O O . PRO A 1 108 ? 4.565 3.313 -29.995 1.00 97.44 108 PRO A O 1
ATOM 915 N N . VAL A 1 109 ? 3.867 2.023 -28.294 1.00 97.94 109 VAL A N 1
ATOM 916 C CA . VAL A 1 109 ? 4.918 1.002 -28.483 1.00 97.94 109 VAL A CA 1
ATOM 917 C C . VAL A 1 109 ? 4.871 0.412 -29.895 1.00 97.94 109 VAL A C 1
ATOM 919 O O . VAL A 1 109 ? 5.911 0.053 -30.442 1.00 97.94 109 VAL A O 1
ATOM 922 N N . ARG A 1 110 ? 3.705 0.407 -30.558 1.00 96.50 110 ARG A N 1
ATOM 923 C CA . ARG A 1 110 ? 3.599 -0.036 -31.956 1.00 96.50 110 ARG A CA 1
ATOM 924 C C . ARG A 1 110 ? 4.427 0.772 -32.954 1.00 96.50 110 ARG A C 1
ATOM 926 O O . ARG A 1 110 ? 4.668 0.285 -34.052 1.00 96.50 110 ARG A O 1
ATOM 933 N N . LYS A 1 111 ? 4.820 2.004 -32.605 1.00 96.19 111 LYS A N 1
ATOM 934 C CA . LYS A 1 111 ? 5.680 2.864 -33.431 1.00 96.19 111 LYS A CA 1
ATOM 935 C C . LYS A 1 111 ? 7.169 2.611 -33.203 1.00 96.19 111 LYS A C 1
ATOM 937 O O . LYS A 1 111 ? 7.991 3.202 -33.902 1.00 96.19 111 LYS A O 1
ATOM 942 N N . PHE A 1 112 ? 7.539 1.785 -32.229 1.00 96.81 112 PHE A N 1
ATOM 943 C CA . PHE A 1 112 ? 8.935 1.464 -31.960 1.00 96.81 112 PHE A CA 1
ATOM 944 C C . PHE A 1 112 ? 9.495 0.559 -33.062 1.00 96.81 112 PHE A C 1
ATOM 946 O O . PHE A 1 112 ? 8.789 -0.290 -33.600 1.00 96.81 112 PHE A O 1
ATOM 953 N N . ASN A 1 113 ? 10.770 0.741 -33.411 1.00 95.06 113 ASN A N 1
ATOM 954 C CA . ASN A 1 113 ? 11.392 0.061 -34.545 1.00 95.06 113 ASN A CA 1
ATOM 955 C C . ASN A 1 113 ? 12.663 -0.707 -34.155 1.00 95.06 113 ASN A C 1
ATOM 957 O O . ASN A 1 113 ? 12.572 -1.886 -33.789 1.00 95.06 113 ASN A O 1
ATOM 961 N N . LYS A 1 114 ? 13.841 -0.072 -34.255 1.00 95.19 114 LYS A N 1
ATOM 962 C CA . LYS A 1 114 ? 15.139 -0.706 -33.983 1.00 95.19 114 LYS A CA 1
ATOM 963 C C . LYS A 1 114 ? 15.412 -0.722 -32.475 1.00 95.19 114 LYS A C 1
ATOM 965 O O . LYS A 1 114 ? 15.175 0.276 -31.799 1.00 95.19 114 LYS A O 1
ATOM 970 N N . LEU A 1 115 ? 15.914 -1.843 -31.967 1.00 95.94 115 LEU A N 1
ATOM 971 C CA . LEU A 1 115 ? 16.490 -2.002 -30.630 1.00 95.94 115 LEU A CA 1
ATOM 972 C C . LEU A 1 115 ? 17.896 -1.400 -30.582 1.00 95.94 115 LEU A C 1
ATOM 974 O O . LEU A 1 115 ? 18.543 -1.265 -31.618 1.00 95.94 115 LEU A O 1
ATOM 978 N N . TYR A 1 116 ? 18.426 -1.163 -29.380 1.00 93.88 116 TYR A N 1
ATOM 979 C CA . TYR A 1 116 ? 19.806 -0.698 -29.178 1.00 93.88 116 TYR A CA 1
ATOM 980 C C . TYR A 1 116 ? 20.854 -1.524 -29.959 1.00 93.88 116 TYR A C 1
ATOM 982 O O . TYR A 1 116 ? 21.850 -0.978 -30.427 1.00 93.88 116 TYR A O 1
ATOM 990 N N . SER A 1 117 ? 20.615 -2.831 -30.127 1.00 94.88 117 SER A N 1
ATOM 991 C CA . SER A 1 117 ? 21.485 -3.778 -30.836 1.00 94.88 117 SER A CA 1
ATOM 992 C C . SER A 1 117 ? 21.372 -3.726 -32.364 1.00 94.88 117 SER A C 1
ATOM 994 O O . SER A 1 117 ? 22.165 -4.355 -33.060 1.00 94.88 117 SER A O 1
ATOM 996 N N . GLU A 1 118 ? 20.395 -2.997 -32.898 1.00 94.62 118 GLU A N 1
ATOM 997 C CA . GLU A 1 118 ? 20.128 -2.851 -34.333 1.00 94.62 118 GLU A CA 1
ATOM 998 C C . GLU A 1 118 ? 20.474 -1.440 -34.843 1.00 94.62 118 GLU A C 1
ATOM 1000 O O . GLU A 1 118 ? 20.576 -1.223 -36.053 1.00 94.62 118 GLU A O 1
ATOM 1005 N N . ILE A 1 119 ? 20.647 -0.470 -33.938 1.00 92.62 119 ILE A N 1
ATOM 1006 C CA . ILE A 1 119 ? 20.953 0.920 -34.285 1.00 92.62 119 ILE A CA 1
ATOM 1007 C C . ILE A 1 119 ? 22.424 1.035 -34.686 1.00 92.62 119 ILE A C 1
ATOM 1009 O O . ILE A 1 119 ? 23.332 0.686 -33.927 1.00 92.62 119 ILE A O 1
ATOM 1013 N N . ARG A 1 120 ? 22.654 1.564 -35.889 1.00 91.06 120 ARG A N 1
ATOM 1014 C CA . ARG A 1 120 ? 23.987 1.768 -36.460 1.00 91.06 120 ARG A CA 1
ATOM 1015 C C . ARG A 1 120 ? 24.308 3.250 -36.584 1.00 91.06 120 ARG A C 1
ATOM 1017 O O . ARG A 1 120 ? 23.425 4.058 -36.858 1.00 91.06 120 ARG A O 1
ATOM 1024 N N . HIS A 1 121 ? 25.575 3.583 -36.383 1.00 86.25 121 HIS A N 1
ATOM 1025 C CA . HIS A 1 121 ? 26.135 4.892 -36.690 1.00 86.25 121 HIS A CA 1
ATOM 1026 C C . HIS A 1 121 ? 26.416 5.019 -38.205 1.00 86.25 121 HIS A C 1
ATOM 1028 O O . HIS A 1 121 ? 26.352 4.030 -38.937 1.00 86.25 121 HIS A O 1
ATOM 1034 N N . GLN A 1 122 ? 26.732 6.229 -38.686 1.00 83.25 122 GLN A N 1
ATOM 1035 C CA . GLN A 1 122 ? 26.976 6.515 -40.112 1.00 83.25 122 GLN A CA 1
ATOM 1036 C C . GLN A 1 122 ? 28.116 5.680 -40.722 1.00 83.25 122 GLN A C 1
ATOM 1038 O O . GLN A 1 122 ? 28.094 5.386 -41.912 1.00 83.25 122 GLN A O 1
ATOM 1043 N N . ASP A 1 123 ? 29.086 5.258 -39.909 1.00 85.62 123 ASP A N 1
ATOM 1044 C CA . ASP A 1 123 ? 30.200 4.386 -40.313 1.00 85.62 123 ASP A CA 1
ATOM 1045 C C . ASP A 1 123 ? 29.836 2.885 -40.320 1.00 85.62 123 ASP A C 1
ATOM 1047 O O . ASP A 1 123 ? 30.698 2.034 -40.521 1.00 85.62 123 ASP A O 1
ATOM 1051 N N . GLY A 1 124 ? 28.567 2.539 -40.074 1.00 86.38 124 GLY A N 1
ATOM 1052 C CA . GLY A 1 124 ? 28.053 1.167 -40.053 1.00 86.38 124 GLY A CA 1
ATOM 1053 C C . GLY A 1 124 ? 28.271 0.408 -38.738 1.00 86.38 124 GLY A C 1
ATOM 1054 O O . GLY A 1 124 ? 27.687 -0.670 -38.554 1.00 86.38 124 GLY A O 1
ATOM 1055 N N . SER A 1 125 ? 29.056 0.957 -37.805 1.00 90.19 125 SER A N 1
ATOM 1056 C CA . SER A 1 125 ? 29.271 0.375 -36.473 1.00 90.19 125 SER A CA 1
ATOM 1057 C C . SER A 1 125 ? 28.003 0.439 -35.611 1.00 90.19 125 SER A C 1
ATOM 1059 O O . SER A 1 125 ? 27.110 1.250 -35.858 1.00 90.19 125 SER A O 1
ATOM 1061 N N . LEU A 1 126 ? 27.884 -0.433 -34.603 1.00 91.62 126 LEU A N 1
ATOM 1062 C CA . LEU A 1 126 ? 26.768 -0.362 -33.654 1.00 91.62 126 LEU A CA 1
ATOM 1063 C C . LEU A 1 126 ? 26.892 0.913 -32.824 1.00 91.62 126 LEU A C 1
ATOM 1065 O O . LEU A 1 126 ? 27.937 1.160 -32.222 1.00 91.62 126 LEU A O 1
ATOM 1069 N N . LEU A 1 127 ? 25.817 1.690 -32.733 1.00 89.94 127 LEU A N 1
ATOM 1070 C CA . LEU A 1 127 ? 25.847 2.970 -32.030 1.00 89.94 127 LEU A CA 1
ATOM 1071 C C . LEU A 1 127 ? 26.310 2.816 -30.577 1.00 89.94 127 LEU A C 1
ATOM 1073 O O . LEU A 1 127 ? 27.198 3.538 -30.139 1.00 89.94 127 LEU A O 1
ATOM 1077 N N . MET A 1 128 ? 25.777 1.827 -29.855 1.00 91.75 128 MET A N 1
ATOM 1078 C CA . MET A 1 128 ? 26.144 1.625 -28.450 1.00 91.75 128 MET A CA 1
ATOM 1079 C C . MET A 1 128 ? 27.595 1.186 -28.251 1.00 91.75 128 MET A C 1
ATOM 1081 O O . MET A 1 128 ? 28.152 1.439 -27.186 1.00 91.75 128 MET A O 1
ATOM 1085 N N . SER A 1 129 ? 28.247 0.632 -29.281 1.00 89.81 129 SER A N 1
ATOM 1086 C CA . SER A 1 129 ? 29.681 0.326 -29.207 1.00 89.81 129 SER A CA 1
ATOM 1087 C C . SER A 1 129 ? 30.553 1.587 -29.189 1.00 89.81 129 SER A C 1
ATOM 1089 O O . SER A 1 129 ? 31.631 1.564 -28.612 1.00 89.81 129 SER A O 1
ATOM 1091 N N . LYS A 1 130 ? 30.069 2.707 -29.749 1.00 88.94 130 LYS A N 1
ATOM 1092 C CA . LYS A 1 130 ? 30.736 4.022 -29.702 1.00 88.94 130 LYS A CA 1
ATOM 1093 C C . LYS A 1 130 ? 30.526 4.759 -28.378 1.00 88.94 130 LYS A C 1
ATOM 1095 O O . LYS A 1 130 ? 31.180 5.773 -28.147 1.00 88.94 130 LYS A O 1
ATOM 1100 N N . CYS A 1 131 ? 29.605 4.277 -27.546 1.00 89.25 131 CYS A N 1
ATOM 1101 C CA . CYS A 1 131 ? 29.230 4.878 -26.266 1.00 89.25 131 CYS A CA 1
ATOM 1102 C C . CYS A 1 131 ? 29.597 3.988 -25.075 1.00 89.25 131 CYS A C 1
ATOM 1104 O O . CYS A 1 131 ? 28.997 4.123 -24.013 1.00 89.25 131 CYS A O 1
ATOM 1106 N N . ASP A 1 132 ? 30.508 3.028 -25.267 1.00 90.19 132 ASP A N 1
ATOM 1107 C CA . ASP A 1 132 ? 30.942 2.057 -24.252 1.00 90.19 132 ASP A CA 1
ATOM 1108 C C . ASP A 1 132 ? 29.781 1.284 -23.589 1.00 90.19 132 ASP A C 1
ATOM 1110 O O . ASP A 1 132 ? 29.916 0.711 -22.511 1.00 90.19 132 ASP A O 1
ATOM 1114 N N . ASN A 1 133 ? 28.627 1.223 -24.264 1.00 93.31 133 ASN A N 1
ATOM 1115 C CA . ASN A 1 133 ? 27.356 0.718 -23.745 1.00 93.31 133 ASN A CA 1
ATOM 1116 C C . ASN A 1 133 ? 26.874 1.405 -22.450 1.00 93.31 133 ASN A C 1
ATOM 1118 O O . ASN A 1 133 ? 26.242 0.776 -21.597 1.00 93.31 133 ASN A O 1
ATOM 1122 N N . LEU A 1 134 ? 27.151 2.702 -22.319 1.00 93.88 134 LEU A N 1
ATOM 1123 C CA . LEU A 1 134 ? 26.786 3.523 -21.172 1.00 93.88 134 LEU A CA 1
ATOM 1124 C C . LEU A 1 134 ? 25.838 4.652 -21.581 1.00 93.88 134 LEU A C 1
ATOM 1126 O O . LEU A 1 134 ? 25.998 5.288 -22.624 1.00 93.88 134 LEU A O 1
ATOM 1130 N N . LEU A 1 135 ? 24.855 4.906 -20.723 1.00 92.62 135 LEU A N 1
ATOM 1131 C CA . LEU A 1 135 ? 23.970 6.058 -20.773 1.00 92.62 135 LEU A CA 1
ATOM 1132 C C . LEU A 1 135 ? 24.219 6.922 -19.534 1.00 92.62 135 LEU A C 1
ATOM 1134 O O . LEU A 1 135 ? 24.020 6.481 -18.406 1.00 92.62 135 LEU A O 1
ATOM 1138 N N . TYR A 1 136 ? 24.639 8.162 -19.750 1.00 92.25 136 TYR A N 1
ATOM 1139 C CA . TYR A 1 136 ? 24.910 9.115 -18.682 1.00 92.25 136 TYR A CA 1
ATOM 1140 C C . TYR A 1 136 ? 23.681 9.970 -18.386 1.00 92.25 136 TYR A C 1
ATOM 1142 O O . TYR A 1 136 ? 22.950 10.387 -19.285 1.00 92.25 136 TYR A O 1
ATOM 1150 N N . GLU A 1 137 ? 23.477 10.292 -17.118 1.00 90.94 137 GLU A N 1
ATOM 1151 C CA . GLU A 1 137 ? 22.430 11.214 -16.702 1.00 90.94 137 GLU A CA 1
ATOM 1152 C C . GLU A 1 137 ? 23.038 12.583 -16.389 1.00 90.94 137 GLU A C 1
ATOM 1154 O O . GLU A 1 137 ? 23.884 12.740 -15.513 1.00 90.94 137 GLU A O 1
ATOM 1159 N N . HIS A 1 138 ? 22.626 13.610 -17.126 1.00 86.94 138 HIS A N 1
ATOM 1160 C CA . HIS A 1 138 ? 23.074 14.974 -16.894 1.00 86.94 138 HIS A CA 1
ATOM 1161 C C . HIS A 1 138 ? 22.277 15.613 -15.751 1.00 86.94 138 HIS A C 1
ATOM 1163 O O . HIS A 1 138 ? 21.045 15.649 -15.792 1.00 86.94 138 HIS A O 1
ATOM 1169 N N . GLY A 1 139 ? 22.983 16.144 -14.749 1.00 81.75 139 GLY A N 1
ATOM 1170 C CA . GLY A 1 139 ? 22.389 16.736 -13.545 1.00 81.75 139 GLY A CA 1
ATOM 1171 C C . GLY A 1 139 ? 22.432 15.835 -12.307 1.00 81.75 139 GLY A C 1
ATOM 1172 O O . GLY A 1 139 ? 21.929 16.234 -11.258 1.00 81.75 139 GLY A O 1
ATOM 1173 N N . THR A 1 140 ? 23.036 14.646 -12.394 1.00 81.19 140 THR A N 1
ATOM 1174 C CA . THR A 1 140 ? 23.371 13.836 -11.215 1.00 81.19 140 THR A CA 1
ATOM 1175 C C . THR A 1 140 ? 24.573 14.418 -10.457 1.00 81.19 140 THR A C 1
ATOM 1177 O O . THR A 1 140 ? 25.369 15.163 -11.039 1.00 81.19 140 THR A O 1
ATOM 1180 N N . PRO A 1 141 ? 24.754 14.074 -9.166 1.00 79.75 141 PRO A N 1
ATOM 1181 C CA . PRO A 1 141 ? 25.979 14.389 -8.435 1.00 79.75 141 PRO A CA 1
ATOM 1182 C C . PRO A 1 141 ? 27.237 13.885 -9.160 1.00 79.75 141 PRO A C 1
ATOM 1184 O O . PRO A 1 141 ? 27.198 12.887 -9.885 1.00 79.75 141 PRO A O 1
ATOM 1187 N N . ILE A 1 142 ? 28.365 14.570 -8.943 1.00 72.81 142 ILE A N 1
ATOM 1188 C CA . ILE A 1 142 ? 29.671 14.171 -9.489 1.00 72.81 142 ILE A CA 1
ATOM 1189 C C . ILE A 1 142 ? 29.996 12.752 -9.001 1.00 72.81 142 ILE A C 1
ATOM 1191 O O . ILE A 1 142 ? 30.005 12.507 -7.798 1.00 72.81 142 ILE A O 1
ATOM 1195 N N . GLY A 1 143 ? 30.274 11.839 -9.937 1.00 71.38 143 GLY A N 1
ATOM 1196 C CA . GLY A 1 143 ? 30.603 10.442 -9.636 1.00 71.38 143 GLY A CA 1
ATOM 1197 C C . GLY A 1 143 ? 29.411 9.481 -9.587 1.00 71.38 143 GLY A C 1
ATOM 1198 O O . GLY A 1 143 ? 29.592 8.353 -9.146 1.00 71.38 143 GLY A O 1
ATOM 1199 N N . ALA A 1 144 ? 28.213 9.892 -10.021 1.00 81.75 144 ALA A N 1
ATOM 1200 C CA . ALA A 1 144 ? 27.107 8.955 -10.217 1.00 81.75 144 ALA A CA 1
ATOM 1201 C C . ALA A 1 144 ? 27.442 7.917 -11.302 1.00 81.75 144 ALA A C 1
ATOM 1203 O O . ALA A 1 144 ? 27.961 8.271 -12.367 1.00 81.75 144 ALA A O 1
ATOM 1204 N N . ASP A 1 145 ? 27.123 6.652 -11.029 1.00 87.62 145 ASP A N 1
ATOM 1205 C CA . ASP A 1 145 ? 27.357 5.566 -11.974 1.00 87.62 145 ASP A CA 1
ATOM 1206 C C . ASP A 1 145 ? 26.459 5.721 -13.213 1.00 87.62 145 ASP A C 1
ATOM 1208 O O . ASP A 1 145 ? 25.252 5.943 -13.078 1.00 87.62 145 ASP A O 1
ATOM 1212 N N . PRO A 1 146 ? 27.012 5.596 -14.431 1.00 91.38 146 PRO A N 1
ATOM 1213 C CA . PRO A 1 146 ? 26.209 5.603 -15.643 1.00 91.38 146 PRO A CA 1
ATOM 1214 C C . PRO A 1 146 ? 25.295 4.376 -15.720 1.00 91.38 146 PRO A C 1
ATOM 1216 O O . PRO A 1 146 ? 25.611 3.287 -15.235 1.00 91.38 146 PRO A O 1
ATOM 1219 N N . ILE A 1 147 ? 24.172 4.531 -16.416 1.00 93.12 147 ILE A N 1
ATOM 1220 C CA . ILE A 1 147 ? 23.232 3.446 -16.679 1.00 93.12 147 ILE A CA 1
ATOM 1221 C C . ILE A 1 147 ? 23.841 2.505 -17.722 1.00 93.12 147 ILE A C 1
ATOM 1223 O O . ILE A 1 147 ? 24.191 2.914 -18.831 1.00 93.12 147 ILE A O 1
ATOM 1227 N N . ARG A 1 148 ? 23.941 1.220 -17.382 1.00 94.56 148 ARG A N 1
ATOM 1228 C CA . ARG A 1 148 ? 24.447 0.184 -18.288 1.00 94.56 148 ARG A CA 1
ATOM 1229 C C . ARG A 1 148 ? 23.386 -0.230 -19.310 1.00 94.56 148 ARG A C 1
ATOM 1231 O O . ARG A 1 148 ? 22.238 -0.484 -18.948 1.00 94.56 148 ARG A O 1
ATOM 1238 N N . ILE A 1 149 ? 23.802 -0.359 -20.568 1.00 94.81 149 ILE A N 1
ATOM 1239 C CA . ILE A 1 149 ? 23.010 -0.908 -21.673 1.00 94.81 149 ILE A CA 1
ATOM 1240 C C . ILE A 1 149 ? 23.657 -2.237 -22.125 1.00 94.81 149 ILE A C 1
ATOM 1242 O O . ILE A 1 149 ? 24.881 -2.325 -22.186 1.00 94.81 149 ILE A O 1
ATOM 1246 N N . PRO A 1 150 ? 22.893 -3.298 -22.442 1.00 95.31 150 PRO A N 1
ATOM 1247 C CA . PRO A 1 150 ? 21.447 -3.416 -22.263 1.00 95.31 150 PRO A CA 1
ATOM 1248 C C . PRO A 1 150 ? 21.007 -3.334 -20.802 1.00 95.31 150 PRO A C 1
ATOM 1250 O O . PRO A 1 150 ? 21.800 -3.537 -19.882 1.00 95.31 150 PRO A O 1
ATOM 1253 N N . ASN A 1 151 ? 19.711 -3.086 -20.613 1.00 96.69 151 ASN A N 1
ATOM 1254 C CA . ASN A 1 151 ? 19.062 -3.152 -19.315 1.00 96.69 151 ASN A CA 1
ATOM 1255 C C . ASN A 1 151 ? 19.326 -4.544 -18.689 1.00 96.69 151 ASN A C 1
ATOM 1257 O O . ASN A 1 151 ? 19.089 -5.555 -19.359 1.00 96.69 151 ASN A O 1
ATOM 1261 N N . PRO A 1 152 ? 19.770 -4.646 -17.419 1.00 95.81 152 PRO A N 1
ATOM 1262 C CA . PRO A 1 152 ? 20.074 -5.929 -16.771 1.00 95.81 152 PRO A CA 1
ATOM 1263 C C . PRO A 1 152 ? 18.924 -6.949 -16.801 1.00 95.81 152 PRO A C 1
ATOM 1265 O O . PRO A 1 152 ? 19.150 -8.158 -16.851 1.00 95.81 152 PRO A O 1
ATOM 1268 N N . TRP A 1 153 ? 17.673 -6.483 -16.825 1.00 97.44 153 TRP A N 1
ATOM 1269 C CA . TRP A 1 153 ? 16.503 -7.350 -16.942 1.00 97.44 153 TRP A CA 1
ATOM 1270 C C . TRP A 1 153 ? 16.399 -8.066 -18.289 1.00 97.44 153 TRP A C 1
ATOM 1272 O O . TRP A 1 153 ? 15.729 -9.094 -18.375 1.00 97.44 153 TRP A O 1
ATOM 1282 N N . ARG A 1 154 ? 17.061 -7.569 -19.340 1.00 96.38 154 ARG A N 1
ATOM 1283 C CA . ARG A 1 154 ? 17.135 -8.247 -20.638 1.00 96.38 154 ARG A CA 1
ATOM 1284 C C . ARG A 1 154 ? 17.850 -9.586 -20.531 1.00 96.38 154 ARG A C 1
ATOM 1286 O O . ARG A 1 154 ? 17.372 -10.574 -21.088 1.00 96.38 154 ARG A O 1
ATOM 1293 N N . GLU A 1 155 ? 18.964 -9.612 -19.806 1.00 95.00 155 GLU A N 1
ATOM 1294 C CA . GLU A 1 155 ? 19.730 -10.830 -19.553 1.00 95.00 155 GLU A CA 1
ATOM 1295 C C . GLU A 1 155 ? 18.949 -11.775 -18.637 1.00 95.00 155 GLU A C 1
ATOM 1297 O O . GLU A 1 155 ? 18.707 -12.920 -19.015 1.00 95.00 155 GLU A O 1
ATOM 1302 N N . ARG A 1 156 ? 18.441 -11.267 -17.503 1.00 96.38 156 ARG A N 1
ATOM 1303 C CA . ARG A 1 156 ? 17.636 -12.053 -16.546 1.00 96.38 156 ARG A CA 1
ATOM 1304 C C . ARG A 1 156 ? 16.422 -12.716 -17.193 1.00 96.38 156 ARG A C 1
ATOM 1306 O O . ARG A 1 156 ? 16.111 -13.865 -16.901 1.00 96.38 156 ARG A O 1
ATOM 1313 N N . ALA A 1 157 ? 15.732 -12.005 -18.085 1.00 97.12 157 ALA A N 1
ATOM 1314 C CA . ALA A 1 157 ? 14.555 -12.537 -18.761 1.00 97.12 157 ALA A CA 1
ATOM 1315 C C . ALA A 1 157 ? 14.888 -13.629 -19.778 1.00 97.12 157 ALA A C 1
ATOM 1317 O O . ALA A 1 157 ? 14.007 -14.420 -20.106 1.00 97.12 157 ALA A O 1
ATOM 1318 N N . GLY A 1 158 ? 16.111 -13.680 -20.317 1.00 95.69 158 GLY A N 1
ATOM 1319 C CA . GLY A 1 158 ? 16.507 -14.722 -21.266 1.00 95.69 158 GLY A CA 1
ATOM 1320 C C . GLY A 1 158 ? 15.539 -14.853 -22.449 1.00 95.69 158 GLY A C 1
ATOM 1321 O O . GLY A 1 158 ? 15.140 -15.960 -22.798 1.00 95.69 158 GLY A O 1
ATOM 1322 N N . LYS A 1 159 ? 15.120 -13.719 -23.035 1.00 94.94 159 LYS A N 1
ATOM 1323 C CA . LYS A 1 159 ? 14.096 -13.613 -24.102 1.00 94.94 159 LYS A CA 1
ATOM 1324 C C . LYS A 1 159 ? 12.654 -13.947 -23.691 1.00 94.94 159 LYS A C 1
ATOM 1326 O O . LYS A 1 159 ? 11.794 -13.985 -24.564 1.00 94.94 159 LYS A O 1
ATOM 1331 N N . LYS A 1 160 ? 12.347 -14.151 -22.409 1.00 97.25 160 LYS A N 1
ATOM 1332 C CA . LYS A 1 160 ? 10.963 -14.265 -21.924 1.00 97.25 160 LYS A CA 1
ATOM 1333 C C . LYS A 1 160 ? 10.308 -12.891 -21.789 1.00 97.25 160 LYS A C 1
ATOM 1335 O O . LYS A 1 160 ? 10.986 -11.872 -21.641 1.00 97.25 160 LYS A O 1
ATOM 1340 N N . ILE A 1 161 ? 8.977 -12.865 -21.817 1.00 97.81 161 ILE A N 1
ATOM 1341 C CA . ILE A 1 161 ? 8.218 -11.669 -21.437 1.00 97.81 161 ILE A CA 1
ATOM 1342 C C . ILE A 1 161 ? 8.369 -11.448 -19.927 1.00 97.81 161 ILE A C 1
ATOM 1344 O O . ILE A 1 161 ? 8.372 -12.411 -19.165 1.00 97.81 161 ILE A O 1
ATOM 1348 N N . ILE A 1 162 ? 8.479 -10.185 -19.508 1.00 98.25 162 ILE A N 1
ATOM 1349 C CA . ILE A 1 162 ? 8.484 -9.784 -18.100 1.00 98.25 162 ILE A CA 1
ATOM 1350 C C . ILE A 1 162 ? 7.070 -9.358 -17.701 1.00 98.25 162 ILE A C 1
ATOM 1352 O O . ILE A 1 162 ? 6.480 -8.485 -18.339 1.00 98.25 162 ILE A O 1
ATOM 1356 N N . ARG A 1 163 ? 6.530 -9.947 -16.634 1.00 97.88 163 ARG A N 1
ATOM 1357 C CA . ARG A 1 163 ? 5.281 -9.531 -15.990 1.00 97.88 163 ARG A CA 1
ATOM 1358 C C . ARG A 1 163 ? 5.581 -8.753 -14.717 1.00 97.88 163 ARG A C 1
ATOM 1360 O O . ARG A 1 163 ? 6.226 -9.266 -13.807 1.00 97.88 163 ARG A O 1
ATOM 1367 N N . HIS A 1 164 ? 5.088 -7.523 -14.635 1.00 98.12 164 HIS A N 1
ATOM 1368 C CA . HIS A 1 164 ? 5.128 -6.739 -13.403 1.00 98.12 164 HIS A CA 1
ATOM 1369 C C . HIS A 1 164 ? 3.878 -7.053 -12.575 1.00 98.12 164 HIS A C 1
ATOM 1371 O O . HIS A 1 164 ? 2.754 -6.870 -13.046 1.00 98.12 164 HIS A O 1
ATOM 1377 N N . VAL A 1 165 ? 4.072 -7.608 -11.379 1.00 97.81 165 VAL A N 1
ATOM 1378 C CA . VAL A 1 165 ? 3.019 -8.196 -10.538 1.00 97.81 165 VAL A CA 1
ATOM 1379 C C . VAL A 1 165 ? 3.022 -7.494 -9.176 1.00 97.81 165 VAL A C 1
ATOM 1381 O O . VAL A 1 165 ? 3.534 -8.029 -8.192 1.00 97.81 165 VAL A O 1
ATOM 1384 N N . PRO A 1 166 ? 2.494 -6.266 -9.086 1.00 97.56 166 PRO A N 1
ATOM 1385 C CA . PRO A 1 166 ? 2.458 -5.547 -7.824 1.00 97.56 166 PRO A CA 1
ATOM 1386 C C . PRO A 1 166 ? 1.459 -6.162 -6.843 1.00 97.56 166 PRO A C 1
ATOM 1388 O O . PRO A 1 166 ? 0.414 -6.689 -7.241 1.00 97.56 166 PRO A O 1
ATOM 1391 N N . ILE A 1 167 ? 1.749 -6.027 -5.550 1.00 97.75 167 ILE A N 1
ATOM 1392 C CA . ILE A 1 167 ? 0.930 -6.571 -4.463 1.00 97.75 167 ILE A CA 1
ATOM 1393 C C . ILE A 1 167 ? 0.578 -5.518 -3.412 1.00 97.75 167 ILE A C 1
ATOM 1395 O O . ILE A 1 167 ? 1.276 -4.520 -3.230 1.00 97.75 167 ILE A O 1
ATOM 1399 N N . THR A 1 168 ? -0.498 -5.776 -2.681 1.00 97.31 168 THR A N 1
ATOM 1400 C CA . THR A 1 168 ? -0.825 -5.093 -1.427 1.00 97.31 168 THR A CA 1
ATOM 1401 C C . THR A 1 168 ? -0.645 -6.085 -0.293 1.00 97.31 168 THR A C 1
ATOM 1403 O O . THR A 1 168 ? -1.324 -7.111 -0.290 1.00 97.31 168 THR A O 1
ATOM 1406 N N . LEU A 1 169 ? 0.261 -5.784 0.635 1.00 97.44 169 LEU A N 1
ATOM 1407 C CA . LEU A 1 169 ? 0.513 -6.599 1.821 1.00 97.44 169 LEU A CA 1
ATOM 1408 C C . LEU A 1 169 ? -0.465 -6.240 2.934 1.00 97.44 169 LEU A C 1
ATOM 1410 O O . LEU A 1 169 ? -0.896 -5.092 3.048 1.00 97.44 169 LEU A O 1
ATOM 1414 N N . TYR A 1 170 ? -0.765 -7.220 3.775 1.00 97.00 170 TYR A N 1
ATOM 1415 C CA . TYR A 1 170 ? -1.505 -7.024 5.008 1.00 97.00 170 TYR A CA 1
ATOM 1416 C C . TYR A 1 170 ? -0.944 -7.906 6.115 1.00 97.00 170 TYR A C 1
ATOM 1418 O O . TYR A 1 170 ? -0.573 -9.056 5.869 1.00 97.00 170 TYR A O 1
ATOM 1426 N N . SER A 1 171 ? -0.935 -7.369 7.331 1.00 95.75 171 SER A N 1
ATOM 1427 C CA . SER A 1 171 ? -0.710 -8.142 8.547 1.00 95.75 171 SER A CA 1
ATOM 1428 C C . SER A 1 171 ? -1.638 -7.663 9.645 1.00 95.75 171 SER A C 1
ATOM 1430 O O . SER A 1 171 ? -1.913 -6.467 9.750 1.00 95.75 171 SER A O 1
ATOM 1432 N N . ASP A 1 172 ? -2.107 -8.598 10.461 1.00 90.00 172 ASP A N 1
ATOM 1433 C CA . ASP A 1 172 ? -2.901 -8.299 11.646 1.00 90.00 172 ASP A CA 1
ATOM 1434 C C . ASP A 1 172 ? -2.864 -9.458 12.640 1.00 90.00 172 ASP A C 1
ATOM 1436 O O . ASP A 1 172 ? -2.450 -10.582 12.318 1.00 90.00 172 ASP A O 1
ATOM 1440 N N . ASP A 1 173 ? -3.317 -9.181 13.862 1.00 85.94 173 ASP A N 1
ATOM 1441 C CA . ASP A 1 173 ? -3.542 -10.211 14.848 1.00 85.94 173 ASP A CA 1
ATOM 1442 C C . ASP A 1 173 ? -4.902 -10.903 14.694 1.00 85.94 173 ASP A C 1
ATOM 1444 O O . ASP A 1 173 ? -5.966 -10.319 14.526 1.00 85.94 173 ASP A O 1
ATOM 1448 N N . THR A 1 174 ? -4.874 -12.228 14.741 1.00 80.12 174 THR A N 1
ATOM 1449 C CA . THR A 1 174 ? -6.061 -13.072 14.672 1.00 80.12 174 THR A CA 1
ATOM 1450 C C . THR A 1 174 ? -6.057 -14.018 15.854 1.00 80.12 174 THR A C 1
ATOM 1452 O O . THR A 1 174 ? -5.080 -14.713 16.124 1.00 80.12 174 THR A O 1
ATOM 1455 N N . SER A 1 175 ? -7.165 -14.076 16.588 1.00 76.50 175 SER A N 1
ATOM 1456 C CA . SER A 1 175 ? -7.327 -15.123 17.594 1.00 76.50 175 SER A CA 1
ATOM 1457 C C . SER A 1 175 ? -7.599 -16.466 16.921 1.00 76.50 175 SER A C 1
ATOM 1459 O O . SER A 1 175 ? -8.510 -16.566 16.099 1.00 76.50 175 SER A O 1
ATOM 1461 N N . GLY A 1 176 ? -6.843 -17.490 17.325 1.00 69.69 176 GLY A N 1
ATOM 1462 C CA . GLY A 1 176 ? -7.043 -18.891 16.946 1.00 69.69 176 GLY A CA 1
ATOM 1463 C C . GLY A 1 176 ? -8.144 -19.604 17.740 1.00 69.69 176 GLY A C 1
ATOM 1464 O O . GLY A 1 176 ? -8.334 -20.806 17.595 1.00 69.69 176 GLY A O 1
ATOM 1465 N N . ASN A 1 177 ? -8.875 -18.887 18.598 1.00 69.00 177 ASN A N 1
ATOM 1466 C CA . ASN A 1 177 ? -9.998 -19.426 19.360 1.00 69.00 177 ASN A CA 1
ATOM 1467 C C . ASN A 1 177 ? -11.313 -18.752 18.951 1.00 69.00 177 ASN A C 1
ATOM 1469 O O . ASN A 1 177 ? -11.335 -17.685 18.340 1.00 69.00 177 ASN A O 1
ATOM 1473 N N . GLN A 1 178 ? -12.437 -19.344 19.370 1.00 61.09 178 GLN A N 1
ATOM 1474 C CA . GLN A 1 178 ? -13.750 -18.693 19.263 1.00 61.09 178 GLN A CA 1
ATOM 1475 C C . GLN A 1 178 ? -13.800 -17.364 20.044 1.00 61.09 178 GLN A C 1
ATOM 1477 O O . GLN A 1 178 ? -14.495 -16.436 19.638 1.00 61.09 178 GLN A O 1
ATOM 1482 N N . SER A 1 179 ? -13.043 -17.245 21.145 1.00 58.28 179 SER A N 1
ATOM 1483 C CA . SER A 1 179 ? -12.916 -16.001 21.915 1.00 58.28 179 SER A CA 1
ATOM 1484 C C . SER A 1 179 ? -11.652 -15.229 21.535 1.00 58.28 179 SER A C 1
ATOM 1486 O O . SER A 1 179 ? -10.569 -15.798 21.482 1.00 58.28 179 SER A O 1
ATOM 1488 N N . LYS A 1 180 ? -11.765 -13.903 21.367 1.00 59.31 180 LYS A N 1
ATOM 1489 C CA . LYS A 1 180 ? -10.673 -13.023 20.898 1.00 59.31 180 LYS A CA 1
ATOM 1490 C C . LYS A 1 180 ? -9.453 -12.901 21.836 1.00 59.31 180 LYS A C 1
ATOM 1492 O O . LYS A 1 180 ? -8.522 -12.179 21.506 1.00 59.31 180 LYS A O 1
ATOM 1497 N N . ARG A 1 181 ? -9.456 -13.523 23.022 1.00 52.00 181 ARG A N 1
ATOM 1498 C CA . ARG A 1 181 ? -8.460 -13.259 24.085 1.00 52.00 181 ARG A CA 1
ATOM 1499 C C . ARG A 1 181 ? -7.238 -14.174 24.081 1.00 52.00 181 ARG A C 1
ATOM 1501 O O . ARG A 1 181 ? -6.211 -13.776 24.614 1.00 52.00 181 ARG A O 1
ATOM 1508 N N . TRP A 1 182 ? -7.346 -15.377 23.531 1.00 63.84 182 TRP A N 1
ATOM 1509 C CA . TRP A 1 182 ? -6.320 -16.413 23.680 1.00 63.84 182 TRP A CA 1
ATOM 1510 C C . TRP A 1 182 ? -5.854 -16.922 22.313 1.00 63.84 182 TRP A C 1
ATOM 1512 O O . TRP A 1 182 ? -6.579 -16.785 21.324 1.00 63.84 182 TRP A O 1
ATOM 1522 N N . ASN A 1 183 ? -4.654 -17.510 22.267 1.00 74.38 183 ASN A N 1
ATOM 1523 C CA . ASN A 1 183 ? -4.023 -18.038 21.051 1.00 74.38 183 ASN A CA 1
ATOM 1524 C C . ASN A 1 183 ? -3.928 -16.992 19.931 1.00 74.38 183 ASN A C 1
ATOM 1526 O O . ASN A 1 183 ? -4.446 -17.187 18.830 1.00 74.38 183 ASN A O 1
ATOM 1530 N N . LYS A 1 184 ? -3.306 -15.851 20.238 1.00 84.94 184 LYS A N 1
ATOM 1531 C CA . LYS A 1 184 ? -3.022 -14.812 19.247 1.00 84.94 184 LYS A CA 1
ATOM 1532 C C . LYS A 1 184 ? -2.060 -15.364 18.194 1.00 84.94 184 LYS A C 1
ATOM 1534 O O . LYS A 1 184 ? -1.012 -15.894 18.543 1.00 84.94 184 LYS A O 1
ATOM 1539 N N . HIS A 1 185 ? -2.432 -15.207 16.933 1.00 89.19 185 HIS A N 1
ATOM 1540 C CA . HIS A 1 185 ? -1.586 -15.435 15.774 1.00 89.19 185 HIS A CA 1
ATOM 1541 C C . HIS A 1 185 ? -1.378 -14.104 15.063 1.00 89.19 185 HIS A C 1
ATOM 1543 O O . HIS A 1 185 ? -2.315 -13.314 14.973 1.00 89.19 185 HIS A O 1
ATOM 1549 N N . ILE A 1 186 ? -0.180 -13.859 14.554 1.00 93.69 186 ILE A N 1
ATOM 1550 C CA . ILE A 1 186 ? 0.057 -12.838 13.539 1.00 93.69 186 ILE A CA 1
ATOM 1551 C C . ILE A 1 186 ? 0.020 -13.532 12.189 1.00 93.69 186 ILE A C 1
ATOM 1553 O O . ILE A 1 186 ? 0.701 -14.540 12.017 1.00 93.69 186 ILE A O 1
ATOM 1557 N N . SER A 1 187 ? -0.760 -13.009 11.250 1.00 94.38 187 SER A N 1
ATOM 1558 C CA . SER A 1 187 ? -0.892 -13.598 9.916 1.00 94.38 187 SER A CA 1
ATOM 1559 C C . SER A 1 187 ? -0.608 -12.573 8.835 1.00 94.38 187 SER A C 1
ATOM 1561 O O . SER A 1 187 ? -0.949 -11.405 8.983 1.00 94.38 187 SER A O 1
ATOM 1563 N N . TYR A 1 188 ? -0.004 -13.039 7.748 1.00 96.62 188 TYR A N 1
ATOM 1564 C CA . TYR A 1 188 ? 0.352 -12.248 6.583 1.00 96.62 188 TYR A CA 1
ATOM 1565 C C . TYR A 1 188 ? -0.418 -12.704 5.357 1.00 96.62 188 TYR A C 1
ATOM 1567 O O . TYR A 1 188 ? -0.423 -13.896 5.029 1.00 96.62 188 TYR A O 1
ATOM 1575 N N . TYR A 1 189 ? -0.999 -11.740 4.648 1.00 95.81 189 TYR A N 1
ATOM 1576 C CA . TYR A 1 189 ? -1.686 -11.970 3.383 1.00 95.81 189 TYR A CA 1
ATOM 1577 C C . TYR A 1 189 ? -1.244 -10.968 2.323 1.00 95.81 189 TYR A C 1
ATOM 1579 O O . TYR A 1 189 ? -0.678 -9.914 2.627 1.00 95.81 189 TYR A O 1
ATOM 1587 N N . PHE A 1 190 ? -1.585 -11.260 1.071 1.00 97.00 190 PHE A N 1
ATOM 1588 C CA . PHE A 1 190 ? -1.538 -10.267 0.008 1.00 97.00 190 PHE A CA 1
ATOM 1589 C C . PHE A 1 190 ? -2.713 -10.373 -0.964 1.00 97.00 190 PHE A C 1
ATOM 1591 O O . PHE A 1 190 ? -3.360 -11.411 -1.096 1.00 97.00 190 PHE A O 1
ATOM 1598 N N . THR A 1 191 ? -2.957 -9.280 -1.686 1.00 96.81 191 THR A N 1
ATOM 1599 C CA . THR A 1 191 ? -3.798 -9.259 -2.894 1.00 96.81 191 THR A CA 1
ATOM 1600 C C . THR A 1 191 ? -3.004 -8.713 -4.075 1.00 96.81 191 THR A C 1
ATOM 1602 O O . THR A 1 191 ? -2.119 -7.877 -3.892 1.00 96.81 191 THR A O 1
ATOM 1605 N N . LEU A 1 192 ? -3.344 -9.140 -5.290 1.00 96.81 192 LEU A N 1
ATOM 1606 C CA . LEU A 1 192 ? -2.705 -8.677 -6.525 1.00 96.81 192 LEU A CA 1
ATOM 1607 C C . LEU A 1 192 ? -3.249 -7.300 -6.947 1.00 96.81 192 LEU A C 1
ATOM 1609 O O . LEU A 1 192 ? -4.446 -7.158 -7.195 1.00 96.81 192 LEU A O 1
ATOM 1613 N N . GLY A 1 193 ? -2.377 -6.298 -7.088 1.00 95.94 193 GLY A N 1
ATOM 1614 C CA . GLY A 1 193 ? -2.750 -4.922 -7.457 1.00 95.94 193 GLY A CA 1
ATOM 1615 C C . GLY A 1 193 ? -3.207 -4.759 -8.913 1.00 95.94 193 GLY A C 1
ATOM 1616 O O . GLY A 1 193 ? -3.907 -3.806 -9.245 1.00 95.94 193 GLY A O 1
ATOM 1617 N N . GLY A 1 194 ? -2.855 -5.713 -9.781 1.00 96.06 194 GLY A N 1
ATOM 1618 C CA . GLY A 1 194 ? -3.292 -5.766 -11.181 1.00 96.06 194 GLY A CA 1
ATOM 1619 C C . GLY A 1 194 ? -4.705 -6.323 -11.395 1.00 96.06 194 GLY A C 1
ATOM 1620 O O . GLY A 1 194 ? -5.148 -6.456 -12.537 1.00 96.06 194 GLY A O 1
ATOM 1621 N N . LEU A 1 195 ? -5.417 -6.717 -10.339 1.00 95.12 195 LEU A N 1
ATOM 1622 C CA . LEU A 1 195 ? -6.798 -7.182 -10.453 1.00 95.12 195 LEU A CA 1
ATOM 1623 C C . LEU A 1 195 ? -7.786 -6.007 -10.354 1.00 95.12 195 LEU A C 1
ATOM 1625 O O . LEU A 1 195 ? -7.516 -5.030 -9.656 1.00 95.12 195 LEU A O 1
ATOM 1629 N N . PRO A 1 196 ? -8.938 -6.085 -11.041 1.00 92.81 196 PRO A N 1
ATOM 1630 C CA . PRO A 1 196 ? -9.994 -5.097 -10.878 1.00 92.81 196 PRO A CA 1
ATOM 1631 C C . PRO A 1 196 ? -10.664 -5.225 -9.493 1.00 92.81 196 PRO A C 1
ATOM 1633 O O . PRO A 1 196 ? -10.637 -6.316 -8.909 1.00 92.81 196 PRO A O 1
ATOM 1636 N N . PRO A 1 197 ? -11.278 -4.147 -8.963 1.00 89.94 197 PRO A N 1
ATOM 1637 C CA . PRO A 1 197 ? -11.830 -4.111 -7.606 1.00 89.94 197 PRO A CA 1
ATOM 1638 C C . PRO A 1 197 ? -12.816 -5.241 -7.305 1.00 89.94 197 PRO A C 1
ATOM 1640 O O . PRO A 1 197 ? -12.798 -5.828 -6.224 1.00 89.94 197 PRO A O 1
ATOM 1643 N N . GLU A 1 198 ? -13.644 -5.590 -8.291 1.00 87.88 198 GLU A N 1
ATOM 1644 C CA . GLU A 1 198 ? -14.644 -6.651 -8.191 1.00 87.88 198 GLU A CA 1
ATOM 1645 C C . GLU A 1 198 ? -13.993 -8.003 -7.879 1.00 87.88 198 GLU A C 1
ATOM 1647 O O . GLU A 1 198 ? -14.565 -8.805 -7.149 1.00 87.88 198 GLU A O 1
ATOM 1652 N N . MET A 1 199 ? -12.774 -8.238 -8.380 1.00 91.12 199 MET A N 1
ATOM 1653 C CA . MET A 1 199 ? -11.985 -9.434 -8.090 1.00 91.12 199 MET A CA 1
ATOM 1654 C C . MET A 1 199 ? -11.167 -9.290 -6.807 1.00 91.12 199 MET A C 1
ATOM 1656 O O . MET A 1 199 ? -11.132 -10.234 -6.020 1.00 91.12 199 MET A O 1
ATOM 1660 N N . THR A 1 200 ? -10.515 -8.147 -6.562 1.00 89.56 200 THR A N 1
ATOM 1661 C CA . THR A 1 200 ? -9.678 -7.963 -5.357 1.00 89.56 200 THR A CA 1
ATOM 1662 C C . THR A 1 200 ? -10.467 -7.999 -4.056 1.00 89.56 200 THR A C 1
ATOM 1664 O O . THR A 1 200 ? -9.866 -8.223 -3.009 1.00 89.56 200 THR A O 1
ATOM 1667 N N . ASN A 1 201 ? -11.776 -7.744 -4.109 1.00 88.19 201 ASN A N 1
ATOM 1668 C CA . ASN A 1 201 ? -12.666 -7.776 -2.949 1.00 88.19 201 ASN A CA 1
ATOM 1669 C C . ASN A 1 201 ? -13.206 -9.181 -2.640 1.00 88.19 201 ASN A C 1
ATOM 1671 O O . ASN A 1 201 ? -13.870 -9.366 -1.625 1.00 88.19 201 ASN A O 1
ATOM 1675 N N . MET A 1 202 ? -12.931 -10.170 -3.495 1.00 90.31 202 MET A N 1
ATOM 1676 C CA . MET A 1 202 ? -13.274 -11.566 -3.234 1.00 90.31 202 MET A CA 1
ATOM 1677 C C . MET A 1 202 ? -12.204 -12.219 -2.363 1.00 90.31 202 MET A C 1
ATOM 1679 O O . MET A 1 202 ? -11.014 -12.116 -2.666 1.00 90.31 202 MET A O 1
ATOM 1683 N N . GLU A 1 203 ? -12.629 -12.980 -1.354 1.00 91.94 203 GLU A N 1
ATOM 1684 C CA . GLU A 1 203 ? -11.743 -13.828 -0.542 1.00 91.94 203 GLU A CA 1
ATOM 1685 C C . GLU A 1 203 ? -10.913 -14.777 -1.422 1.00 91.94 203 GLU A C 1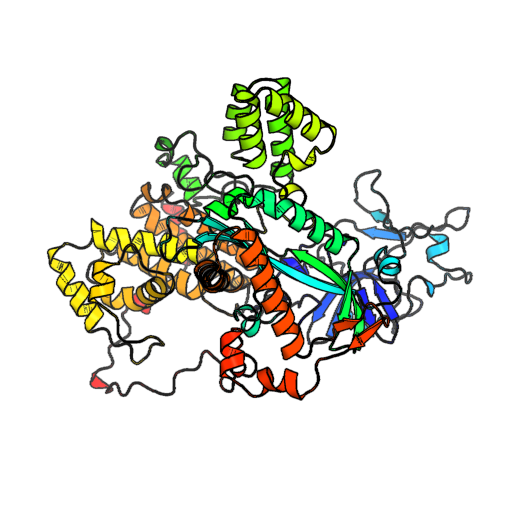
ATOM 1687 O O . GLU A 1 203 ? -9.748 -15.021 -1.120 1.00 91.94 203 GLU A O 1
ATOM 1692 N N . TYR A 1 204 ? -11.458 -15.203 -2.572 1.00 92.12 204 TYR A N 1
ATOM 1693 C CA . TYR A 1 204 ? -10.744 -15.992 -3.581 1.00 92.12 204 TYR A CA 1
ATOM 1694 C C . TYR A 1 204 ? -9.395 -15.392 -3.998 1.00 92.12 204 TYR A C 1
ATOM 1696 O O . TYR A 1 204 ? -8.475 -16.129 -4.338 1.00 92.12 204 TYR A O 1
ATOM 1704 N N . ASN A 1 205 ? -9.268 -14.063 -4.011 1.00 93.25 205 ASN A N 1
ATOM 1705 C CA . ASN A 1 205 ? -8.055 -13.359 -4.435 1.00 93.25 205 ASN A CA 1
ATOM 1706 C C . ASN A 1 205 ? -7.246 -12.787 -3.262 1.00 93.25 205 ASN A C 1
ATOM 1708 O O . ASN A 1 205 ? -6.328 -11.997 -3.490 1.00 93.25 205 ASN A O 1
ATOM 1712 N N . CYS A 1 206 ? -7.558 -13.198 -2.031 1.00 94.75 206 CYS A N 1
ATOM 1713 C CA . CYS A 1 206 ? -6.693 -13.035 -0.872 1.00 94.75 206 CYS A CA 1
ATOM 1714 C C . CYS A 1 206 ? -5.771 -14.258 -0.767 1.00 94.75 206 CYS A C 1
ATOM 1716 O O . CYS A 1 206 ? -6.220 -15.401 -0.843 1.00 94.75 206 CYS A O 1
ATOM 1718 N N . HIS A 1 207 ? -4.468 -14.029 -0.641 1.00 94.75 207 HIS A N 1
ATOM 1719 C CA . HIS A 1 207 ? -3.464 -15.086 -0.643 1.00 94.75 207 HIS A CA 1
ATOM 1720 C C . HIS A 1 207 ? -2.751 -15.139 0.702 1.00 94.75 207 HIS A C 1
ATOM 1722 O O . HIS A 1 207 ? -2.239 -14.124 1.170 1.00 94.75 207 HIS A O 1
ATOM 1728 N N . PHE A 1 208 ? -2.718 -16.325 1.310 1.00 95.19 208 PHE A N 1
ATOM 1729 C CA . PHE A 1 208 ? -2.014 -16.566 2.562 1.00 95.19 208 PHE A CA 1
ATOM 1730 C C . PHE A 1 208 ? -0.505 -16.654 2.321 1.00 95.19 208 PHE A C 1
ATOM 1732 O O . PHE A 1 208 ? -0.079 -17.307 1.372 1.00 95.19 208 PHE A O 1
ATOM 1739 N N . ILE A 1 209 ? 0.294 -16.013 3.179 1.00 95.75 209 ILE A N 1
ATOM 1740 C CA . ILE A 1 209 ? 1.762 -16.105 3.139 1.00 95.75 209 ILE A CA 1
ATOM 1741 C C . ILE A 1 209 ? 2.259 -16.930 4.325 1.00 95.75 209 ILE A C 1
ATOM 1743 O O . ILE A 1 209 ? 2.868 -17.981 4.153 1.00 95.75 209 ILE A O 1
ATOM 1747 N N . ALA A 1 210 ? 2.005 -16.442 5.539 1.00 95.50 210 ALA A N 1
ATOM 1748 C CA . ALA A 1 210 ? 2.556 -17.016 6.757 1.00 95.50 210 ALA A CA 1
ATOM 1749 C C . ALA A 1 210 ? 1.686 -16.682 7.969 1.00 95.50 210 ALA A C 1
ATOM 1751 O O . ALA A 1 210 ? 0.944 -15.698 7.976 1.00 95.50 210 ALA A O 1
ATOM 1752 N N . THR A 1 211 ? 1.814 -17.486 9.022 1.00 94.19 211 THR A N 1
ATOM 1753 C CA . THR A 1 211 ? 1.214 -17.206 10.327 1.00 94.19 211 THR A CA 1
ATOM 1754 C C . THR A 1 211 ? 2.129 -17.680 11.447 1.00 94.19 211 THR A C 1
ATOM 1756 O O . THR A 1 211 ? 2.851 -18.666 11.286 1.00 94.19 211 THR A O 1
ATOM 1759 N N . SER A 1 212 ? 2.110 -16.989 12.584 1.00 93.25 212 SER A N 1
ATOM 1760 C CA . SER A 1 212 ? 2.793 -17.452 13.788 1.00 93.25 212 SER A CA 1
ATOM 1761 C C . SER A 1 212 ? 2.056 -17.075 15.063 1.00 93.25 212 SER A C 1
ATOM 1763 O O . SER A 1 212 ? 1.595 -15.947 15.213 1.00 93.25 212 SER A O 1
ATOM 1765 N N . ASN A 1 213 ? 2.004 -18.000 16.019 1.00 91.06 213 ASN A N 1
ATOM 1766 C CA . ASN A 1 213 ? 1.591 -17.738 17.399 1.00 91.06 213 ASN A CA 1
ATOM 1767 C C . ASN A 1 213 ? 2.762 -17.427 18.347 1.00 91.06 213 ASN A C 1
ATOM 1769 O O . ASN A 1 213 ? 2.535 -17.241 19.543 1.00 91.06 213 ASN A O 1
ATOM 1773 N N . VAL A 1 214 ? 3.999 -17.402 17.838 1.00 91.56 214 VAL A N 1
ATOM 1774 C CA . VAL A 1 214 ? 5.213 -17.165 18.640 1.00 91.56 214 VAL A CA 1
ATOM 1775 C C . VAL A 1 214 ? 6.096 -16.046 18.091 1.00 91.56 214 VAL A C 1
ATOM 1777 O O . VAL A 1 214 ? 6.748 -15.371 18.883 1.00 91.56 214 VAL A O 1
ATOM 1780 N N . ALA A 1 215 ? 6.098 -15.827 16.774 1.00 93.12 215 ALA A N 1
ATOM 1781 C CA . ALA A 1 215 ? 6.840 -14.750 16.129 1.00 93.12 215 ALA A CA 1
ATOM 1782 C C . ALA A 1 215 ? 5.982 -13.481 15.996 1.00 93.12 215 ALA A C 1
ATOM 1784 O O . ALA A 1 215 ? 4.770 -13.539 15.767 1.00 93.12 215 ALA A O 1
ATOM 1785 N N . SER A 1 216 ? 6.631 -12.330 16.136 1.00 94.06 216 SER A N 1
ATOM 1786 C CA . SER A 1 216 ? 6.068 -11.001 15.888 1.00 94.06 216 SER A CA 1
ATOM 1787 C C . SER A 1 216 ? 5.878 -10.720 14.393 1.00 94.06 216 SER A C 1
ATOM 1789 O O . SER A 1 216 ? 6.378 -11.446 13.530 1.00 94.06 216 SER A O 1
ATOM 1791 N N . ALA A 1 217 ? 5.179 -9.629 14.066 1.00 95.69 217 ALA A N 1
ATOM 1792 C CA . ALA A 1 217 ? 4.954 -9.245 12.676 1.00 95.69 217 ALA A CA 1
ATOM 1793 C C . ALA A 1 217 ? 6.257 -8.938 11.931 1.00 95.69 217 ALA A C 1
ATOM 1795 O O . ALA A 1 217 ? 6.366 -9.258 10.748 1.00 95.69 217 ALA A O 1
ATOM 1796 N N . LEU A 1 218 ? 7.245 -8.354 12.612 1.00 97.06 218 LEU A N 1
ATOM 1797 C CA . LEU A 1 218 ? 8.539 -8.010 12.020 1.00 97.06 218 LEU A CA 1
ATOM 1798 C C . LEU A 1 218 ? 9.440 -9.235 11.811 1.00 97.06 218 LEU A C 1
ATOM 1800 O O . LEU A 1 218 ? 10.142 -9.300 10.803 1.00 97.06 218 LEU A O 1
ATOM 1804 N N . GLU A 1 219 ? 9.369 -10.227 12.705 1.00 95.88 219 GLU A N 1
ATOM 1805 C CA . GLU A 1 219 ? 10.091 -11.503 12.569 1.00 95.88 219 GLU A CA 1
ATOM 1806 C C . GLU A 1 219 ? 9.533 -12.356 11.423 1.00 95.88 219 GLU A C 1
ATOM 1808 O O . GLU A 1 219 ? 10.301 -12.900 10.638 1.00 95.88 219 GLU A O 1
ATOM 1813 N N . ILE A 1 220 ? 8.203 -12.435 11.273 1.00 96.69 220 ILE A N 1
ATOM 1814 C CA . ILE A 1 220 ? 7.587 -13.074 10.094 1.00 96.69 220 ILE A CA 1
ATOM 1815 C C . ILE A 1 220 ? 7.880 -12.254 8.828 1.00 96.69 220 ILE A C 1
ATOM 1817 O O . ILE A 1 220 ? 8.059 -12.813 7.749 1.00 96.69 220 ILE A O 1
ATOM 1821 N N . GLY A 1 221 ? 7.940 -10.926 8.959 1.00 97.19 221 GLY A N 1
ATOM 1822 C CA . GLY A 1 221 ? 8.250 -10.010 7.868 1.00 97.19 221 GLY A CA 1
ATOM 1823 C C . GLY A 1 221 ? 9.662 -10.178 7.307 1.00 97.19 221 GLY A C 1
ATOM 1824 O O . GLY A 1 221 ? 9.846 -9.957 6.119 1.00 97.19 221 GLY A O 1
ATOM 1825 N N . GLU A 1 222 ? 10.643 -10.608 8.108 1.00 96.69 222 GLU A N 1
ATOM 1826 C CA . GLU A 1 222 ? 12.041 -10.780 7.679 1.00 96.69 222 GLU A CA 1
ATOM 1827 C C . GLU A 1 222 ? 12.190 -11.655 6.411 1.00 96.69 222 GLU A C 1
ATOM 1829 O O . GLU A 1 222 ? 12.686 -11.143 5.401 1.00 96.69 222 GLU A O 1
ATOM 1834 N N . PRO A 1 223 ? 11.736 -12.926 6.386 1.00 97.31 223 PRO A N 1
ATOM 1835 C CA . PRO A 1 223 ? 11.813 -13.746 5.177 1.00 97.31 223 PRO A CA 1
ATOM 1836 C C . PRO A 1 223 ? 10.941 -13.210 4.032 1.00 97.31 223 PRO A C 1
ATOM 1838 O O . PRO A 1 223 ? 11.346 -13.294 2.876 1.00 97.31 223 PRO A O 1
ATOM 1841 N N . ILE A 1 224 ? 9.783 -12.609 4.335 1.00 97.94 224 ILE A N 1
ATOM 1842 C CA . ILE A 1 224 ? 8.883 -12.034 3.319 1.00 97.94 224 ILE A CA 1
ATOM 1843 C C . ILE A 1 224 ? 9.564 -10.866 2.596 1.00 97.94 224 ILE A C 1
ATOM 1845 O O . ILE A 1 224 ? 9.518 -10.781 1.370 1.00 97.94 224 ILE A O 1
ATOM 1849 N N . VAL A 1 225 ? 10.222 -9.972 3.338 1.00 98.12 225 VAL A N 1
ATOM 1850 C CA . VAL A 1 225 ? 10.977 -8.848 2.776 1.00 98.12 225 VAL A CA 1
ATOM 1851 C C . VAL A 1 225 ? 12.125 -9.355 1.907 1.00 98.12 225 VAL A C 1
ATOM 1853 O O . VAL A 1 225 ? 12.303 -8.859 0.795 1.00 98.12 225 VAL A O 1
ATOM 1856 N N . ALA A 1 226 ? 12.872 -10.360 2.373 1.00 97.56 226 ALA A N 1
ATOM 1857 C CA . ALA A 1 226 ? 13.961 -10.950 1.599 1.00 97.56 226 ALA A CA 1
ATOM 1858 C C . ALA A 1 226 ? 13.468 -11.545 0.267 1.00 97.56 226 ALA A C 1
ATOM 1860 O O . ALA A 1 226 ? 14.062 -11.286 -0.782 1.00 97.56 226 ALA A O 1
ATOM 1861 N N . GLU A 1 227 ? 12.358 -12.286 0.286 1.00 97.81 227 GLU A N 1
ATOM 1862 C CA . GLU A 1 227 ? 11.773 -12.887 -0.915 1.00 97.81 227 GLU A CA 1
ATOM 1863 C C . GLU A 1 227 ? 11.208 -11.830 -1.874 1.00 97.81 227 GLU A C 1
ATOM 1865 O O . GLU A 1 227 ? 11.468 -11.887 -3.076 1.00 97.81 227 GLU A O 1
ATOM 1870 N N . ILE A 1 228 ? 10.514 -10.806 -1.365 1.00 98.12 228 ILE A N 1
ATOM 1871 C CA . ILE A 1 228 ? 10.028 -9.698 -2.199 1.00 98.12 228 ILE A CA 1
ATOM 1872 C C . ILE A 1 228 ? 11.198 -8.934 -2.820 1.00 98.12 228 ILE A C 1
ATOM 1874 O O . ILE A 1 228 ? 11.144 -8.631 -4.006 1.00 98.12 228 ILE A O 1
ATOM 1878 N N . ASN A 1 229 ? 12.273 -8.665 -2.076 1.00 98.06 229 ASN A N 1
ATOM 1879 C CA . ASN A 1 229 ? 13.470 -8.021 -2.622 1.00 98.06 229 ASN A CA 1
ATOM 1880 C C . ASN A 1 229 ? 14.123 -8.872 -3.716 1.00 98.06 229 ASN A C 1
ATOM 1882 O O . ASN A 1 229 ? 14.550 -8.341 -4.744 1.00 98.06 229 ASN A O 1
ATOM 1886 N N . HIS A 1 230 ? 14.170 -10.193 -3.534 1.00 97.75 230 HIS A N 1
ATOM 1887 C CA . HIS A 1 230 ? 14.639 -11.108 -4.568 1.00 97.75 230 HIS A CA 1
ATOM 1888 C C . HIS A 1 230 ? 13.751 -11.037 -5.818 1.00 97.75 230 HIS A C 1
ATOM 1890 O O . HIS A 1 230 ? 14.257 -10.830 -6.917 1.00 97.75 230 HIS A O 1
ATOM 1896 N N . LEU A 1 231 ? 12.426 -11.102 -5.674 1.00 97.88 231 LEU A N 1
ATOM 1897 C CA . LEU A 1 231 ? 11.493 -10.985 -6.800 1.00 97.88 231 LEU A CA 1
ATOM 1898 C C . LEU A 1 231 ? 11.536 -9.601 -7.468 1.00 97.88 231 LEU A C 1
ATOM 1900 O O . LEU A 1 231 ? 11.374 -9.498 -8.682 1.00 97.88 231 LEU A O 1
ATOM 1904 N N . ALA A 1 232 ? 11.770 -8.540 -6.700 1.00 96.94 232 ALA A N 1
ATOM 1905 C CA . ALA A 1 232 ? 11.863 -7.168 -7.185 1.00 96.94 232 ALA A CA 1
ATOM 1906 C C . ALA A 1 232 ? 13.163 -6.890 -7.948 1.00 96.94 232 ALA A C 1
ATOM 1908 O O . ALA A 1 232 ? 13.200 -5.944 -8.727 1.00 96.94 232 ALA A O 1
ATOM 1909 N N . THR A 1 233 ? 14.217 -7.686 -7.728 1.00 94.81 233 THR A N 1
ATOM 1910 C CA . THR A 1 233 ? 15.551 -7.456 -8.310 1.00 94.81 233 THR A CA 1
ATOM 1911 C C . THR A 1 233 ? 16.005 -8.551 -9.266 1.00 94.81 233 THR A C 1
ATOM 1913 O O . THR A 1 233 ? 16.696 -8.242 -10.225 1.00 94.81 233 THR A O 1
ATOM 1916 N N . GLN A 1 234 ? 15.633 -9.809 -9.052 1.00 96.06 234 GLN A N 1
ATOM 1917 C CA . GLN A 1 234 ? 15.991 -10.948 -9.907 1.00 96.06 234 GLN A CA 1
ATOM 1918 C C . GLN A 1 234 ? 14.790 -11.483 -10.692 1.00 96.06 234 GLN A C 1
ATOM 1920 O O . GLN A 1 234 ? 14.950 -11.956 -11.817 1.00 96.06 234 GLN A O 1
ATOM 1925 N N . GLY A 1 235 ? 13.587 -11.352 -10.127 1.00 96.88 235 GLY A N 1
ATOM 1926 C CA . GLY A 1 235 ? 12.378 -11.978 -10.652 1.00 96.88 235 GLY A CA 1
ATOM 1927 C C . GLY A 1 235 ? 12.365 -13.494 -10.448 1.00 96.88 235 GLY A C 1
ATOM 1928 O O . GLY A 1 235 ? 13.268 -14.070 -9.849 1.00 96.88 235 GLY A O 1
ATOM 1929 N N . SER A 1 236 ? 11.315 -14.147 -10.936 1.00 97.31 236 SER A N 1
ATOM 1930 C CA . SER A 1 236 ? 11.190 -15.609 -10.940 1.00 97.31 236 SER A CA 1
ATOM 1931 C C . SER A 1 236 ? 10.402 -16.078 -12.164 1.00 97.31 236 SER A C 1
ATOM 1933 O O . SER A 1 236 ? 9.750 -15.278 -12.837 1.00 97.31 236 SER A O 1
ATOM 1935 N N . ILE A 1 237 ? 10.497 -17.362 -12.505 1.00 96.00 237 ILE A N 1
ATOM 1936 C CA . ILE A 1 237 ? 9.800 -17.943 -13.655 1.00 96.00 237 ILE A CA 1
ATOM 1937 C C . ILE A 1 237 ? 8.393 -18.377 -13.245 1.00 96.00 237 ILE A C 1
ATOM 1939 O O . ILE A 1 237 ? 8.199 -19.032 -12.224 1.00 96.00 237 ILE A O 1
ATOM 1943 N N . ALA A 1 238 ? 7.408 -18.033 -14.070 1.00 94.75 238 ALA A N 1
ATOM 1944 C CA . ALA A 1 238 ? 6.042 -18.526 -13.958 1.00 94.75 238 ALA A CA 1
ATOM 1945 C C . ALA A 1 238 ? 5.490 -18.884 -15.339 1.00 94.75 238 ALA A C 1
ATOM 1947 O O . ALA A 1 238 ? 5.970 -18.392 -16.359 1.00 94.75 238 ALA A O 1
ATOM 1948 N N . PHE A 1 239 ? 4.446 -19.708 -15.381 1.00 94.62 239 PHE A N 1
ATOM 1949 C CA . PHE A 1 239 ? 3.718 -19.981 -16.615 1.00 94.62 239 PHE A CA 1
ATOM 1950 C C . PHE A 1 239 ? 2.548 -19.005 -16.765 1.00 94.62 239 PHE A C 1
ATOM 1952 O O . PHE A 1 239 ? 1.634 -18.986 -15.937 1.00 94.62 239 PHE A O 1
ATOM 1959 N N . ASP A 1 240 ? 2.555 -18.192 -17.821 1.00 94.62 240 ASP A N 1
ATOM 1960 C CA . ASP A 1 240 ? 1.448 -17.283 -18.119 1.00 94.62 240 ASP A CA 1
ATOM 1961 C C . ASP A 1 240 ? 0.354 -18.050 -18.869 1.00 94.62 240 ASP A C 1
ATOM 1963 O O . ASP A 1 240 ? 0.509 -18.414 -20.034 1.00 94.62 240 ASP A O 1
ATOM 1967 N N . ALA A 1 241 ? -0.773 -18.298 -18.200 1.00 91.19 241 ALA A N 1
ATOM 1968 C CA . ALA A 1 241 ? -1.882 -19.059 -18.773 1.00 91.19 241 ALA A CA 1
ATOM 1969 C C . ALA A 1 241 ? -2.547 -18.374 -19.985 1.00 91.19 241 ALA A C 1
ATOM 1971 O O . ALA A 1 241 ? -3.162 -19.060 -20.803 1.00 91.19 241 ALA A O 1
ATOM 1972 N N . GLY A 1 242 ? -2.448 -17.045 -20.101 1.00 91.31 242 GLY A N 1
ATOM 1973 C CA . GLY A 1 242 ? -2.987 -16.287 -21.230 1.00 91.31 242 GLY A CA 1
ATOM 1974 C C . GLY A 1 242 ? -2.082 -16.363 -22.456 1.00 91.31 242 GLY A C 1
ATOM 1975 O O . GLY A 1 242 ? -2.570 -16.549 -23.568 1.00 91.31 242 GLY A O 1
ATOM 1976 N N . LEU A 1 243 ? -0.768 -16.272 -22.246 1.00 93.00 243 LEU A N 1
ATOM 1977 C CA . LEU A 1 243 ? 0.227 -16.373 -23.315 1.00 93.00 243 LEU A CA 1
ATOM 1978 C C . LEU A 1 243 ? 0.626 -17.818 -23.656 1.00 93.00 243 LEU A C 1
ATOM 1980 O O . LEU A 1 243 ? 1.187 -18.062 -24.721 1.00 93.00 243 LEU A O 1
ATOM 1984 N N . LYS A 1 244 ? 0.326 -18.772 -22.768 1.00 92.88 244 LYS A N 1
ATOM 1985 C CA . LYS A 1 244 ? 0.696 -20.194 -22.857 1.00 92.88 244 LYS A CA 1
ATOM 1986 C C . LYS A 1 244 ? 2.203 -20.434 -23.001 1.00 92.88 244 LYS A C 1
ATOM 1988 O O . LYS A 1 244 ? 2.626 -21.322 -23.737 1.00 92.88 244 LYS A O 1
ATOM 1993 N N . HIS A 1 245 ? 3.011 -19.654 -22.292 1.00 93.12 245 HIS A N 1
ATOM 1994 C CA . HIS A 1 245 ? 4.455 -19.849 -22.229 1.00 93.12 245 HIS A CA 1
ATOM 1995 C C . HIS A 1 245 ? 5.027 -19.357 -20.896 1.00 93.12 245 HIS A C 1
ATOM 1997 O O . HIS A 1 245 ? 4.378 -18.619 -20.148 1.00 93.12 245 HIS A O 1
ATOM 2003 N N . GLU A 1 246 ? 6.272 -19.736 -20.617 1.00 96.00 246 GLU A N 1
ATOM 2004 C CA . GLU A 1 246 ? 7.012 -19.215 -19.471 1.00 96.00 246 GLU A CA 1
ATOM 2005 C C . GLU A 1 246 ? 7.278 -17.712 -19.607 1.00 96.00 246 GLU A C 1
ATOM 2007 O O . GLU A 1 246 ? 7.690 -17.212 -20.659 1.00 96.00 246 GLU A O 1
ATOM 2012 N N . VAL A 1 247 ? 7.089 -16.994 -18.510 1.00 97.50 247 VAL A N 1
ATOM 2013 C CA . VAL A 1 247 ? 7.409 -15.578 -18.343 1.00 97.50 247 VAL A CA 1
ATOM 2014 C C . VAL A 1 247 ? 8.348 -15.414 -17.156 1.00 97.50 247 VAL A C 1
ATOM 2016 O O . VAL A 1 247 ? 8.335 -16.222 -16.228 1.00 97.50 247 VAL A O 1
ATOM 2019 N N . LEU A 1 248 ? 9.147 -14.352 -17.169 1.00 98.38 248 LEU A N 1
ATOM 2020 C CA . LEU A 1 248 ? 9.759 -13.849 -15.945 1.00 98.38 248 LEU A CA 1
ATOM 2021 C C . LEU A 1 248 ? 8.731 -12.938 -15.270 1.00 98.38 248 LEU A C 1
ATOM 2023 O O . LEU A 1 248 ? 8.108 -12.122 -15.943 1.00 98.38 248 LEU A O 1
ATOM 2027 N N . TYR A 1 249 ? 8.537 -13.032 -13.964 1.00 97.94 249 TYR A N 1
ATOM 2028 C CA . TYR A 1 249 ? 7.726 -12.072 -13.225 1.00 97.94 249 TYR A CA 1
ATOM 2029 C C . TYR A 1 249 ? 8.548 -11.393 -12.136 1.00 97.94 249 TYR A C 1
ATOM 2031 O O . TYR A 1 249 ? 9.452 -11.991 -11.557 1.00 97.94 249 TYR A O 1
ATOM 2039 N N . MET A 1 250 ? 8.217 -10.135 -11.869 1.00 97.62 250 MET A N 1
ATOM 2040 C CA . MET A 1 250 ? 8.770 -9.346 -10.772 1.00 97.62 250 MET A CA 1
ATOM 2041 C C . MET A 1 250 ? 7.637 -8.844 -9.882 1.00 97.62 250 MET A C 1
ATOM 2043 O O . MET A 1 250 ? 6.539 -8.566 -10.370 1.00 97.62 250 MET A O 1
ATOM 2047 N N . VAL A 1 251 ? 7.902 -8.719 -8.584 1.00 97.81 251 VAL A N 1
ATOM 2048 C CA . VAL A 1 251 ? 6.907 -8.317 -7.580 1.00 97.81 251 VAL A CA 1
ATOM 2049 C C . VAL A 1 251 ? 7.390 -7.079 -6.846 1.00 97.81 251 VAL A C 1
ATOM 2051 O O . VAL A 1 251 ? 8.553 -7.000 -6.470 1.00 97.81 251 VAL A O 1
ATOM 2054 N N . VAL A 1 252 ? 6.488 -6.124 -6.619 1.00 96.50 252 VAL A N 1
ATOM 2055 C CA . VAL A 1 252 ? 6.745 -4.945 -5.779 1.00 96.50 252 VAL A CA 1
ATOM 2056 C C . VAL A 1 252 ? 5.545 -4.662 -4.869 1.00 96.50 252 VAL A C 1
ATOM 2058 O O . VAL A 1 252 ? 4.400 -4.862 -5.290 1.00 96.50 252 VAL A O 1
ATOM 2061 N N . PRO A 1 253 ? 5.756 -4.175 -3.637 1.00 96.44 253 PRO A N 1
ATOM 2062 C CA . PRO A 1 253 ? 4.663 -3.766 -2.765 1.00 96.44 253 PRO A CA 1
ATOM 2063 C C . PRO A 1 253 ? 4.170 -2.361 -3.148 1.00 96.44 253 PRO A C 1
ATOM 2065 O O . PRO A 1 253 ? 4.934 -1.396 -3.138 1.00 96.44 253 PRO A O 1
ATOM 2068 N N . LEU A 1 254 ? 2.877 -2.214 -3.453 1.00 96.94 254 LEU A N 1
ATOM 2069 C CA . LEU A 1 254 ? 2.257 -0.890 -3.609 1.00 96.94 254 LEU A CA 1
ATOM 2070 C C . LEU A 1 254 ? 1.954 -0.269 -2.250 1.00 96.94 254 LEU A C 1
ATOM 2072 O O . LEU A 1 254 ? 2.250 0.902 -2.028 1.00 96.94 254 LEU A O 1
ATOM 2076 N N . ALA A 1 255 ? 1.373 -1.057 -1.347 1.00 97.12 255 ALA A N 1
ATOM 2077 C CA . ALA A 1 255 ? 0.963 -0.609 -0.025 1.00 97.12 255 ALA A CA 1
ATOM 2078 C C . ALA A 1 255 ? 1.081 -1.734 1.004 1.00 97.12 255 ALA A C 1
ATOM 2080 O O . ALA A 1 255 ? 0.988 -2.918 0.665 1.00 97.12 255 ALA A O 1
ATOM 2081 N N . PHE A 1 256 ? 1.223 -1.328 2.261 1.00 97.94 256 PHE A N 1
ATOM 2082 C CA . PHE A 1 256 ? 1.052 -2.178 3.426 1.00 97.94 256 PHE A CA 1
ATOM 2083 C C . PHE A 1 256 ? -0.187 -1.720 4.198 1.00 97.94 256 PHE A C 1
ATOM 2085 O O . PHE A 1 256 ? -0.253 -0.572 4.643 1.00 97.94 256 PHE A O 1
ATOM 2092 N N . LEU A 1 257 ? -1.172 -2.605 4.336 1.00 97.00 257 LEU A N 1
ATOM 2093 C CA . LEU A 1 257 ? -2.421 -2.336 5.041 1.00 97.00 257 LEU A CA 1
ATOM 2094 C C . LEU A 1 257 ? -2.422 -3.016 6.403 1.00 97.00 257 LEU A C 1
ATOM 2096 O O . LEU A 1 257 ? -1.986 -4.152 6.553 1.00 97.00 257 LEU A O 1
ATOM 2100 N N . ALA A 1 258 ? -2.934 -2.306 7.394 1.00 95.38 258 ALA A N 1
ATOM 2101 C CA . ALA A 1 258 ? -2.996 -2.766 8.767 1.00 95.38 258 ALA A CA 1
ATOM 2102 C C . ALA A 1 258 ? -3.881 -1.823 9.582 1.00 95.38 258 ALA A C 1
ATOM 2104 O O . ALA A 1 258 ? -4.144 -0.683 9.181 1.00 95.38 258 ALA A O 1
ATOM 2105 N N . ASP A 1 259 ? -4.265 -2.262 10.776 1.00 93.06 259 ASP A N 1
ATOM 2106 C CA . ASP A 1 259 ? -4.807 -1.359 11.779 1.00 93.06 259 ASP A CA 1
ATOM 2107 C C . ASP A 1 259 ? -3.745 -0.329 12.243 1.00 93.06 259 ASP A C 1
ATOM 2109 O O . ASP A 1 259 ? -2.582 -0.329 11.819 1.00 93.06 259 ASP A O 1
ATOM 2113 N N . SER A 1 260 ? -4.134 0.633 13.088 1.00 93.19 260 SER A N 1
ATOM 2114 C CA . SER A 1 260 ? -3.208 1.706 13.493 1.00 93.19 260 SER A CA 1
ATOM 2115 C C . SER A 1 260 ? -2.011 1.216 14.335 1.00 93.19 260 SER A C 1
ATOM 2117 O O . SER A 1 260 ? -0.902 1.682 14.072 1.00 93.19 260 SER A O 1
ATOM 2119 N N . PRO A 1 261 ? -2.187 0.335 15.342 1.00 93.88 261 PRO A N 1
ATOM 2120 C CA . PRO A 1 261 ? -1.082 -0.321 16.041 1.00 93.88 261 PRO A CA 1
ATOM 2121 C C . PRO A 1 261 ? -0.105 -1.066 15.128 1.00 93.88 261 PRO A C 1
ATOM 2123 O O . PRO A 1 261 ? 1.092 -0.806 15.220 1.00 93.88 261 PRO A O 1
ATOM 2126 N N . MET A 1 262 ? -0.594 -1.941 14.247 1.00 95.56 262 MET A N 1
ATOM 2127 C CA . MET A 1 262 ? 0.261 -2.732 13.364 1.00 95.56 262 MET A CA 1
ATOM 2128 C C . MET A 1 262 ? 0.966 -1.841 12.338 1.00 95.56 262 MET A C 1
ATOM 2130 O O . MET A 1 262 ? 2.170 -1.965 12.137 1.00 95.56 262 MET A O 1
ATOM 2134 N N . SER A 1 263 ? 0.272 -0.842 11.780 1.00 95.69 263 SER A N 1
ATOM 2135 C CA . SER A 1 263 ? 0.915 0.168 10.927 1.00 95.69 263 SER A CA 1
ATOM 2136 C C . SER A 1 263 ? 2.062 0.873 11.656 1.00 95.69 263 SER A C 1
ATOM 2138 O O . SER A 1 263 ? 3.108 1.104 11.064 1.00 95.69 263 SER A O 1
ATOM 2140 N N . ALA A 1 264 ? 1.891 1.201 12.942 1.00 95.69 264 ALA A N 1
ATOM 2141 C CA . ALA A 1 264 ? 2.940 1.852 13.719 1.00 95.69 264 ALA A CA 1
ATOM 2142 C C . ALA A 1 264 ? 4.160 0.942 13.941 1.00 95.69 264 ALA A C 1
ATOM 2144 O O . ALA A 1 264 ? 5.284 1.438 13.894 1.00 95.69 264 ALA A O 1
ATOM 2145 N N . GLU A 1 265 ? 3.950 -0.364 14.139 1.00 96.12 265 GLU A N 1
ATOM 2146 C CA . GLU A 1 265 ? 5.020 -1.366 14.237 1.00 96.12 265 GLU A CA 1
ATOM 2147 C C . GLU A 1 265 ? 5.826 -1.457 12.933 1.00 96.12 265 GLU A C 1
ATOM 2149 O O . GLU A 1 265 ? 7.048 -1.323 12.971 1.00 96.12 265 GLU A O 1
ATOM 2154 N N . ILE A 1 266 ? 5.151 -1.564 11.783 1.00 97.31 266 ILE A N 1
ATOM 2155 C CA . ILE A 1 266 ? 5.799 -1.619 10.460 1.00 97.31 266 ILE A CA 1
ATOM 2156 C C . ILE A 1 266 ? 6.575 -0.342 10.131 1.00 97.31 266 ILE A C 1
ATOM 2158 O O . ILE A 1 266 ? 7.630 -0.408 9.503 1.00 97.31 266 ILE A O 1
ATOM 2162 N N . THR A 1 267 ? 6.097 0.827 10.561 1.00 97.19 267 THR A N 1
ATOM 2163 C CA . THR A 1 267 ? 6.768 2.107 10.282 1.00 97.19 267 THR A CA 1
ATOM 2164 C C . THR A 1 267 ? 7.779 2.521 11.350 1.00 97.19 267 THR A C 1
ATOM 2166 O O . THR A 1 267 ? 8.249 3.658 11.315 1.00 97.19 267 THR A O 1
ATOM 2169 N N . SER A 1 268 ? 8.099 1.653 12.317 1.00 96.94 268 SER A N 1
ATOM 2170 C CA . SER A 1 268 ? 8.975 1.973 13.455 1.00 96.94 268 SER A CA 1
ATOM 2171 C C . SER A 1 268 ? 8.535 3.235 14.207 1.00 96.94 268 SER A C 1
ATOM 2173 O O . SER A 1 268 ? 9.357 4.056 14.609 1.00 96.94 268 SER A O 1
ATOM 2175 N N . THR A 1 269 ? 7.229 3.419 14.401 1.00 96.06 269 THR A N 1
ATOM 2176 C CA . THR A 1 269 ? 6.654 4.540 15.160 1.00 96.06 269 THR A CA 1
ATOM 2177 C C . THR A 1 269 ? 5.907 4.054 16.398 1.00 96.06 269 THR A C 1
ATOM 2179 O O . THR A 1 269 ? 5.633 2.870 16.590 1.00 96.06 269 THR A O 1
ATOM 2182 N N . PHE A 1 270 ? 5.582 4.975 17.300 1.00 94.25 270 PHE A N 1
ATOM 2183 C CA . PHE A 1 270 ? 4.838 4.630 18.505 1.00 94.25 270 PHE A CA 1
ATOM 2184 C C . PHE A 1 270 ? 3.360 4.352 18.213 1.00 94.25 270 PHE A C 1
ATOM 2186 O O . PHE A 1 270 ? 2.743 5.010 17.378 1.00 94.25 270 PHE A O 1
ATOM 2193 N N . ASN A 1 271 ? 2.751 3.454 18.997 1.00 93.44 271 ASN A N 1
ATOM 2194 C CA . ASN A 1 271 ? 1.301 3.265 18.979 1.00 93.44 271 ASN A CA 1
ATOM 2195 C C . ASN A 1 271 ? 0.592 4.613 19.261 1.00 93.44 271 ASN A C 1
ATOM 2197 O O . ASN A 1 271 ? 0.766 5.166 20.357 1.00 93.44 271 ASN A O 1
ATOM 2201 N N . PRO A 1 272 ? -0.237 5.127 18.331 1.00 90.56 272 PRO A N 1
ATOM 2202 C CA . PRO A 1 272 ? -0.725 6.504 18.370 1.00 90.56 272 PRO A CA 1
ATOM 2203 C C . PRO A 1 272 ? -1.424 6.907 19.674 1.00 90.56 272 PRO A C 1
ATOM 2205 O O . PRO A 1 272 ? -1.257 8.027 20.159 1.00 90.56 272 PRO A O 1
ATOM 2208 N N . GLY A 1 273 ? -2.215 6.009 20.274 1.00 85.44 273 GLY A N 1
ATOM 2209 C CA . GLY A 1 273 ? -3.132 6.359 21.366 1.00 85.44 273 GLY A CA 1
ATOM 2210 C C . GLY A 1 273 ? -2.454 6.979 22.596 1.00 85.44 273 GLY A C 1
ATOM 2211 O O . GLY A 1 273 ? -3.015 7.886 23.215 1.00 85.44 273 GLY A O 1
ATOM 2212 N N . GLN A 1 274 ? -1.236 6.536 22.921 1.00 81.12 274 GLN A N 1
ATOM 2213 C CA . GLN A 1 274 ? -0.467 6.997 24.089 1.00 81.12 274 GLN A CA 1
ATOM 2214 C C . GLN A 1 274 ? 0.834 7.720 23.711 1.00 81.12 274 GLN A C 1
ATOM 2216 O O . GLN A 1 274 ? 1.60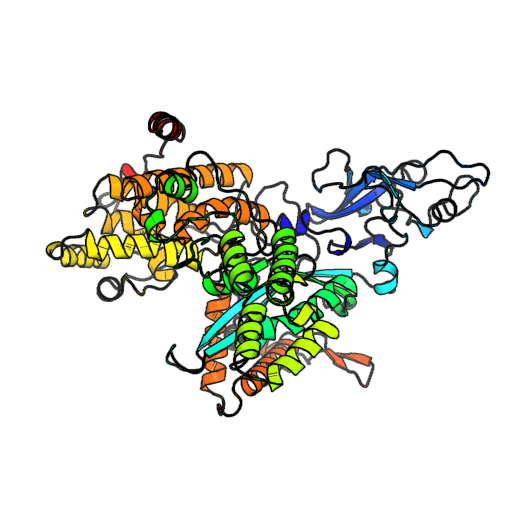5 8.086 24.591 1.00 81.12 274 GLN A O 1
ATOM 2221 N N . ALA A 1 275 ? 1.092 7.923 22.419 1.00 89.69 275 ALA A N 1
ATOM 2222 C CA . ALA A 1 275 ? 2.352 8.471 21.939 1.00 89.69 275 ALA A CA 1
ATOM 2223 C C . ALA A 1 275 ? 2.398 10.000 22.000 1.00 89.69 275 ALA A C 1
ATOM 2225 O O . ALA A 1 275 ? 1.467 10.678 21.568 1.00 89.69 275 ALA A O 1
ATOM 2226 N N . ASN A 1 276 ? 3.528 10.554 22.426 1.00 91.88 276 ASN A N 1
ATOM 2227 C CA . ASN A 1 276 ? 3.814 11.981 22.261 1.00 91.88 276 ASN A CA 1
ATOM 2228 C C . ASN A 1 276 ? 4.008 12.370 20.787 1.00 91.88 276 ASN A C 1
ATOM 2230 O O . ASN A 1 276 ? 3.762 13.512 20.428 1.00 91.88 276 ASN A O 1
ATOM 2234 N N . ASN A 1 277 ? 4.367 11.400 19.940 1.00 93.50 277 ASN A N 1
ATOM 2235 C CA . ASN A 1 277 ? 4.482 11.525 18.490 1.00 93.50 277 ASN A CA 1
ATOM 2236 C C . ASN A 1 277 ? 3.486 10.569 17.811 1.00 93.50 277 ASN A C 1
ATOM 2238 O O . ASN A 1 277 ? 3.873 9.469 17.416 1.00 93.50 277 ASN A O 1
ATOM 2242 N N . PRO A 1 278 ? 2.183 10.896 17.760 1.00 93.19 278 PRO A N 1
ATOM 2243 C CA . PRO A 1 278 ? 1.161 9.911 17.420 1.00 93.19 278 PRO A CA 1
ATOM 2244 C C . PRO A 1 278 ? 0.955 9.703 15.913 1.00 93.19 278 PRO A C 1
ATOM 2246 O O . PRO A 1 278 ? 0.183 8.823 15.536 1.00 93.19 278 PRO A O 1
ATOM 2249 N N . CYS A 1 279 ? 1.589 10.504 15.051 1.00 96.00 279 CYS A N 1
ATOM 2250 C CA . CYS A 1 279 ? 1.446 10.390 13.602 1.00 96.00 279 CYS A CA 1
ATOM 2251 C C . CYS A 1 279 ? 2.650 9.680 12.968 1.00 96.00 279 CYS A C 1
ATOM 2253 O O . CYS A 1 279 ? 3.800 10.058 13.199 1.00 96.00 279 CYS A O 1
ATOM 2255 N N . ARG A 1 280 ? 2.366 8.692 12.112 1.00 95.69 280 ARG A N 1
ATOM 2256 C CA . ARG A 1 280 ? 3.378 7.980 11.313 1.00 95.69 280 ARG A CA 1
ATOM 2257 C C . ARG A 1 280 ? 3.746 8.675 9.997 1.00 95.69 280 ARG A C 1
ATOM 2259 O O . ARG A 1 280 ? 4.743 8.316 9.384 1.00 95.69 280 ARG A O 1
ATOM 2266 N N . MET A 1 281 ? 2.956 9.665 9.577 1.00 97.06 281 MET A N 1
ATOM 2267 C CA . MET A 1 281 ? 3.121 10.368 8.296 1.00 97.06 281 MET A CA 1
ATOM 2268 C C . MET A 1 281 ? 3.779 11.746 8.458 1.00 97.06 281 MET A C 1
ATOM 2270 O O . MET A 1 281 ? 4.434 12.222 7.538 1.00 97.06 281 MET A O 1
ATOM 2274 N N . CYS A 1 282 ? 3.678 12.379 9.632 1.00 97.44 282 CYS A N 1
ATOM 2275 C CA . CYS A 1 282 ? 4.295 13.678 9.908 1.00 97.44 282 CYS A CA 1
ATOM 2276 C C . CYS A 1 282 ? 4.875 13.778 11.327 1.00 97.44 282 CYS A C 1
ATOM 2278 O O . CYS A 1 282 ? 4.652 12.919 12.186 1.00 97.44 282 CYS A O 1
ATOM 2280 N N . HIS A 1 283 ? 5.622 14.851 11.574 1.00 96.06 283 HIS A N 1
ATOM 2281 C CA . HIS A 1 283 ? 6.251 15.173 12.854 1.00 96.06 283 HIS A CA 1
ATOM 2282 C C . HIS A 1 283 ? 5.299 15.889 13.832 1.00 96.06 283 HIS A C 1
ATOM 2284 O O . HIS A 1 283 ? 5.700 16.818 14.527 1.00 96.06 283 HIS A O 1
ATOM 2290 N N . LEU A 1 284 ? 4.033 15.458 13.915 1.00 96.12 284 LEU A N 1
ATOM 2291 C CA . LEU A 1 284 ? 3.146 15.889 14.999 1.00 96.12 284 LEU A CA 1
ATOM 2292 C C . LEU A 1 284 ? 3.707 15.385 16.334 1.00 96.12 284 LEU A C 1
ATOM 2294 O O . LEU A 1 284 ? 3.793 14.171 16.540 1.00 96.12 284 LEU A O 1
ATOM 2298 N N . SER A 1 285 ? 4.038 16.303 17.236 1.00 94.94 285 SER A N 1
ATOM 2299 C CA . SER A 1 285 ? 4.700 15.990 18.500 1.00 94.94 285 SER A CA 1
ATOM 2300 C C . SER A 1 285 ? 4.203 16.871 19.645 1.00 94.94 285 SER A C 1
ATOM 2302 O O . SER A 1 285 ? 3.659 17.952 19.436 1.00 94.94 285 SER A O 1
ATOM 2304 N N . THR A 1 286 ? 4.369 16.397 20.875 1.00 93.12 286 THR A N 1
ATOM 2305 C CA . THR A 1 286 ? 4.154 17.176 22.099 1.00 93.12 286 THR A CA 1
ATOM 2306 C C . THR A 1 286 ? 5.137 16.726 23.175 1.00 93.12 286 THR A C 1
ATOM 2308 O O . THR A 1 286 ? 5.625 15.597 23.137 1.00 93.12 286 THR A O 1
ATOM 2311 N N . GLN A 1 287 ? 5.428 17.579 24.155 1.00 88.44 287 GLN A N 1
ATOM 2312 C CA . GLN A 1 287 ? 6.367 17.248 25.233 1.00 88.44 287 GLN A CA 1
ATOM 2313 C C . GLN A 1 287 ? 5.826 16.141 26.148 1.00 88.44 287 GLN A C 1
ATOM 2315 O O . GLN A 1 287 ? 6.555 15.234 26.550 1.00 88.44 287 GLN A O 1
ATOM 2320 N N . SER A 1 288 ? 4.528 16.186 26.454 1.00 87.50 288 SER A N 1
ATOM 2321 C CA . SER A 1 288 ? 3.846 15.179 27.262 1.00 87.50 288 SER A CA 1
ATOM 2322 C C . SER A 1 288 ? 2.365 15.094 26.902 1.00 87.50 288 SER A C 1
ATOM 2324 O O . SER A 1 288 ? 1.820 15.941 26.192 1.00 87.50 288 SER A O 1
ATOM 2326 N N . LYS A 1 289 ? 1.676 14.078 27.424 1.00 83.88 289 LYS A N 1
ATOM 2327 C CA . LYS A 1 289 ? 0.242 13.886 27.191 1.00 83.88 289 LYS A CA 1
ATOM 2328 C C . LYS A 1 289 ? -0.596 15.065 27.695 1.00 83.88 289 LYS A C 1
ATOM 2330 O O . LYS A 1 289 ? -1.589 15.416 27.063 1.00 83.88 289 LYS A O 1
ATOM 2335 N N . GLU A 1 290 ? -0.183 15.685 28.795 1.00 85.12 290 GLU A N 1
ATOM 2336 C CA . GLU A 1 290 ? -0.827 16.855 29.397 1.00 85.12 290 GLU A CA 1
ATOM 2337 C C . GLU A 1 290 ? -0.737 18.075 28.472 1.00 85.12 290 GLU A C 1
ATOM 2339 O O . GLU A 1 290 ? -1.684 18.848 28.384 1.00 85.12 290 GLU A O 1
ATOM 2344 N N . HIS A 1 291 ? 0.346 18.194 27.699 1.00 89.31 291 HIS A N 1
ATOM 2345 C CA . HIS A 1 291 ? 0.572 19.295 26.760 1.00 89.31 291 HIS A CA 1
ATOM 2346 C C . HIS A 1 291 ? -0.206 19.159 25.443 1.00 89.31 291 HIS A C 1
ATOM 2348 O O . HIS A 1 291 ? -0.142 20.047 24.596 1.00 89.31 291 HIS A O 1
ATOM 2354 N N . ARG A 1 292 ? -1.017 18.106 25.264 1.00 89.69 292 ARG A N 1
ATOM 2355 C CA . ARG A 1 292 ? -1.922 17.978 24.103 1.00 89.69 292 ARG A CA 1
ATOM 2356 C C . ARG A 1 292 ? -3.058 19.009 24.083 1.00 89.69 292 ARG A C 1
ATOM 2358 O O . ARG A 1 292 ? -3.820 19.056 23.117 1.00 89.69 292 ARG A O 1
ATOM 2365 N N . CYS A 1 293 ? -3.222 19.791 25.148 1.00 89.69 293 CYS A N 1
ATOM 2366 C CA . CYS A 1 293 ? -4.153 20.916 25.194 1.00 89.69 293 CYS A CA 1
ATOM 2367 C C . CYS A 1 293 ? -3.501 22.265 24.854 1.00 89.69 293 CYS A C 1
ATOM 2369 O O . CYS A 1 293 ? -4.218 23.263 24.814 1.00 89.69 293 CYS A O 1
ATOM 2371 N N . SER A 1 294 ? -2.181 22.320 24.621 1.00 92.88 294 SER A N 1
ATOM 2372 C CA . SER A 1 294 ? -1.514 23.572 24.260 1.00 92.88 294 SER A CA 1
ATOM 2373 C C . SER A 1 294 ? -2.015 24.078 22.908 1.00 92.88 294 SER A C 1
ATOM 2375 O O . SER A 1 294 ? -2.294 23.294 22.000 1.00 92.88 294 SER A O 1
ATOM 2377 N N . LEU A 1 295 ? -2.119 25.400 22.752 1.00 92.12 295 LEU A N 1
ATOM 2378 C CA . LEU A 1 295 ? -2.599 25.998 21.504 1.00 92.12 295 LEU A CA 1
ATOM 2379 C C . LEU A 1 295 ? -1.714 25.614 20.307 1.00 92.12 295 LEU A C 1
ATOM 2381 O O . LEU A 1 295 ? -2.231 25.361 19.223 1.00 92.12 295 LEU A O 1
ATOM 2385 N N . GLU A 1 296 ? -0.401 25.517 20.518 1.00 92.81 296 GLU A N 1
ATOM 2386 C CA . GLU A 1 296 ? 0.562 25.045 19.519 1.00 92.81 296 GLU A CA 1
ATOM 2387 C C . GLU A 1 296 ? 0.233 23.623 19.045 1.00 92.81 296 GLU A C 1
ATOM 2389 O O . GLU A 1 296 ? 0.075 23.391 17.845 1.00 92.81 296 GLU A O 1
ATOM 2394 N N . PHE A 1 297 ? 0.040 22.684 19.979 1.00 94.50 297 PHE A N 1
ATOM 2395 C CA . PHE A 1 297 ? -0.302 21.310 19.624 1.00 94.50 297 PHE A CA 1
ATOM 2396 C C . PHE A 1 297 ? -1.667 21.224 18.952 1.00 94.50 297 PHE A C 1
ATOM 2398 O O . PHE A 1 297 ? -1.819 20.487 17.986 1.00 94.50 297 PHE A O 1
ATOM 2405 N N . LEU A 1 298 ? -2.668 21.963 19.437 1.00 95.19 298 LEU A N 1
ATOM 2406 C CA . LEU A 1 298 ? -4.006 21.956 18.845 1.00 95.19 298 LEU A CA 1
ATOM 2407 C C . LEU A 1 298 ? -3.985 22.501 17.411 1.00 95.19 298 LEU A C 1
ATOM 2409 O O . LEU A 1 298 ? -4.607 21.897 16.537 1.00 95.19 298 LEU A O 1
ATOM 2413 N N . ARG A 1 299 ? -3.227 23.575 17.144 1.00 94.12 299 ARG A N 1
ATOM 2414 C CA . ARG A 1 299 ? -3.022 24.103 15.786 1.00 94.12 299 ARG A CA 1
ATOM 2415 C C . ARG A 1 299 ? -2.414 23.042 14.870 1.00 94.12 299 ARG A C 1
ATOM 2417 O O . ARG A 1 299 ? -3.000 22.730 13.839 1.00 94.12 299 ARG A O 1
ATOM 2424 N N . ALA A 1 300 ? -1.327 22.405 15.299 1.00 95.44 300 ALA A N 1
ATOM 2425 C CA . ALA A 1 300 ? -0.676 21.332 14.548 1.00 95.44 300 ALA A CA 1
ATOM 2426 C C . ALA A 1 300 ? -1.573 20.087 14.361 1.00 95.44 300 ALA A C 1
ATOM 2428 O O . ALA A 1 300 ? -1.619 19.495 13.282 1.00 95.44 300 ALA A O 1
ATOM 2429 N N . PHE A 1 301 ? -2.310 19.686 15.401 1.00 96.69 301 PHE A N 1
ATOM 2430 C CA . PHE A 1 301 ? -3.173 18.504 15.401 1.00 96.69 301 PHE A CA 1
ATOM 2431 C C . PHE A 1 301 ? -4.361 18.665 14.450 1.00 96.69 301 PHE A C 1
ATOM 2433 O O . PHE A 1 301 ? -4.677 17.735 13.709 1.00 96.69 301 PHE A O 1
ATOM 2440 N N . PHE A 1 302 ? -5.022 19.823 14.459 1.00 96.50 302 PHE A N 1
ATOM 2441 C CA . PHE A 1 302 ? -6.174 20.093 13.593 1.00 96.50 302 PHE A CA 1
ATOM 2442 C C . PHE A 1 302 ? -5.782 20.656 12.219 1.00 96.50 302 PHE A C 1
ATOM 2444 O O . PHE A 1 302 ? -6.666 20.928 11.411 1.00 96.50 302 PHE A O 1
ATOM 2451 N N . GLY A 1 303 ? -4.482 20.812 11.940 1.00 93.12 303 GLY A N 1
ATOM 2452 C CA . GLY A 1 303 ? -3.989 21.356 10.673 1.00 93.12 303 GLY A CA 1
ATOM 2453 C C . GLY A 1 303 ? -4.353 22.828 10.468 1.00 93.12 303 GLY A C 1
ATOM 2454 O O . GLY A 1 303 ? -4.564 23.247 9.333 1.00 93.12 303 GLY A O 1
ATOM 2455 N N . LEU A 1 304 ? -4.461 23.603 11.554 1.00 86.81 304 LEU A N 1
ATOM 2456 C CA . LEU A 1 304 ? -4.664 25.049 11.480 1.00 86.81 304 LEU A CA 1
ATOM 2457 C C . LEU A 1 304 ? -3.360 25.690 10.967 1.00 86.81 304 LEU A C 1
ATOM 2459 O O . LEU A 1 304 ? -2.285 25.408 11.497 1.00 86.81 304 LEU A O 1
ATOM 2463 N N . THR A 1 305 ? -3.453 26.545 9.945 1.00 80.06 305 THR A N 1
ATOM 2464 C CA . THR A 1 305 ? -2.327 27.152 9.195 1.00 80.06 305 THR A CA 1
ATOM 2465 C C . THR A 1 305 ? -1.595 26.187 8.262 1.00 80.06 305 THR A C 1
ATOM 2467 O O . THR A 1 305 ? -1.561 26.422 7.057 1.00 80.06 305 THR A O 1
ATOM 2470 N N . ALA A 1 306 ? -0.999 25.121 8.794 1.00 86.56 306 ALA A N 1
ATOM 2471 C CA . ALA A 1 306 ? -0.255 24.145 8.006 1.00 86.56 306 ALA A CA 1
ATOM 2472 C C . ALA A 1 306 ? -0.176 22.796 8.725 1.00 86.56 306 ALA A C 1
ATOM 2474 O O . ALA A 1 306 ? -0.244 22.711 9.953 1.00 86.56 306 ALA A O 1
ATOM 2475 N N . LEU A 1 307 ? 0.010 21.730 7.947 1.00 92.88 307 LEU A N 1
ATOM 2476 C CA . LEU A 1 307 ? 0.346 20.427 8.502 1.00 92.88 307 LEU A CA 1
ATOM 2477 C C . LEU A 1 307 ? 1.773 20.412 9.063 1.00 92.88 307 LEU A C 1
ATOM 2479 O O . LEU A 1 307 ? 2.653 21.080 8.512 1.00 92.88 307 LEU A O 1
ATOM 2483 N N . PRO A 1 308 ? 2.040 19.610 10.112 1.00 95.81 308 PRO A N 1
ATOM 2484 C CA . PRO A 1 308 ? 3.406 19.343 10.537 1.00 95.81 308 PRO A CA 1
ATOM 2485 C C . PRO A 1 308 ? 4.230 18.759 9.389 1.00 95.81 308 PRO A C 1
ATOM 2487 O O . PRO A 1 308 ? 3.697 18.066 8.519 1.00 95.81 308 PRO A O 1
ATOM 2490 N N . VAL A 1 309 ? 5.542 18.990 9.432 1.00 96.06 309 VAL A N 1
ATOM 2491 C CA . VAL A 1 309 ? 6.481 18.508 8.412 1.00 96.06 309 VAL A CA 1
ATOM 2492 C C . VAL A 1 309 ? 6.312 17.002 8.205 1.00 96.06 309 VAL A C 1
ATOM 2494 O O . VAL A 1 309 ? 6.277 16.232 9.170 1.00 96.06 309 VAL A O 1
ATOM 2497 N N . ALA A 1 310 ? 6.192 16.587 6.944 1.00 97.00 310 ALA A N 1
ATOM 2498 C CA . ALA A 1 310 ? 6.078 15.182 6.579 1.00 97.00 310 ALA A CA 1
ATOM 2499 C C . ALA A 1 310 ? 7.326 14.405 7.023 1.00 97.00 310 ALA A C 1
ATOM 2501 O O . ALA A 1 310 ? 8.455 14.878 6.879 1.00 97.00 310 ALA A O 1
ATOM 2502 N N . ARG A 1 311 ? 7.119 13.196 7.549 1.00 96.81 311 ARG A N 1
ATOM 2503 C CA . ARG A 1 311 ? 8.214 12.267 7.827 1.00 96.81 311 ARG A CA 1
ATOM 2504 C C . ARG A 1 311 ? 8.773 11.762 6.505 1.00 96.81 311 ARG A C 1
ATOM 2506 O O . ARG A 1 311 ? 8.032 11.550 5.546 1.00 96.81 311 ARG A O 1
ATOM 2513 N N . LYS A 1 312 ? 10.079 11.521 6.478 1.00 97.12 312 LYS A N 1
ATOM 2514 C CA . LYS A 1 312 ? 10.756 10.906 5.338 1.00 97.12 312 LYS A CA 1
ATOM 2515 C C . LYS A 1 312 ? 11.263 9.529 5.728 1.00 97.12 312 LYS A C 1
ATOM 2517 O O . LYS A 1 312 ? 11.907 9.364 6.767 1.00 97.12 312 LYS A O 1
ATOM 2522 N N . TRP A 1 313 ? 11.005 8.532 4.888 1.00 96.81 313 TRP A N 1
ATOM 2523 C CA . TRP A 1 313 ? 11.380 7.156 5.207 1.00 96.81 313 TRP A CA 1
ATOM 2524 C C . TRP A 1 313 ? 12.891 6.958 5.317 1.00 96.81 313 TRP A C 1
ATOM 2526 O O . TRP A 1 313 ? 13.352 6.289 6.236 1.00 96.81 313 TRP A O 1
ATOM 2536 N N . HIS A 1 314 ? 13.678 7.613 4.460 1.00 95.88 314 HIS A N 1
ATOM 2537 C CA . HIS A 1 314 ? 15.140 7.551 4.547 1.00 95.88 314 HIS A CA 1
ATOM 2538 C C . HIS A 1 314 ? 15.680 8.111 5.878 1.00 95.88 314 HIS A C 1
ATOM 2540 O O . HIS A 1 314 ? 16.654 7.578 6.400 1.00 95.88 314 HIS A O 1
ATOM 2546 N N . GLU A 1 315 ? 15.032 9.129 6.465 1.00 97.19 315 GLU A N 1
ATOM 2547 C CA . GLU A 1 315 ? 15.380 9.627 7.806 1.00 97.19 315 GLU A CA 1
ATOM 2548 C C . GLU A 1 315 ? 14.995 8.629 8.896 1.00 97.19 315 GLU A C 1
ATOM 2550 O O . GLU A 1 315 ? 15.684 8.531 9.904 1.00 97.19 315 GLU A O 1
ATOM 2555 N N . THR A 1 316 ? 13.899 7.888 8.710 1.00 96.62 316 THR A N 1
ATOM 2556 C CA . THR A 1 316 ? 13.509 6.816 9.638 1.00 96.62 316 THR A CA 1
ATOM 2557 C C . THR A 1 316 ? 14.566 5.716 9.647 1.00 96.62 316 THR A C 1
ATOM 2559 O O . THR A 1 316 ? 15.004 5.320 10.722 1.00 96.62 316 THR A O 1
ATOM 2562 N N . LYS A 1 317 ? 15.051 5.300 8.467 1.00 96.38 317 LYS A N 1
ATOM 2563 C CA . LYS A 1 317 ? 16.164 4.347 8.345 1.00 96.38 317 LYS A CA 1
ATOM 2564 C C . LYS A 1 317 ? 17.423 4.868 9.042 1.00 96.38 317 LYS A C 1
ATOM 2566 O O . LYS A 1 317 ? 17.908 4.231 9.972 1.00 96.38 317 LYS A O 1
ATOM 2571 N N . SER A 1 318 ? 17.926 6.045 8.654 1.00 97.19 318 SER A N 1
ATOM 2572 C CA . SER A 1 318 ? 19.187 6.567 9.200 1.00 97.19 318 SER A CA 1
ATOM 2573 C C . SER A 1 318 ? 19.130 6.804 10.713 1.00 97.19 318 SER A C 1
ATOM 2575 O O . SER A 1 318 ? 20.066 6.443 11.424 1.00 97.19 318 SER A O 1
ATOM 2577 N N . ARG A 1 319 ? 18.015 7.337 11.230 1.00 97.06 319 ARG A N 1
ATOM 2578 C CA . ARG A 1 319 ? 17.822 7.552 12.671 1.00 97.06 319 ARG A CA 1
ATOM 2579 C C . ARG A 1 319 ? 17.666 6.245 13.446 1.00 97.06 319 ARG A C 1
ATOM 2581 O O . ARG A 1 319 ? 18.105 6.197 14.588 1.00 97.06 319 ARG A O 1
ATOM 2588 N N . SER A 1 320 ? 17.091 5.187 12.866 1.00 96.06 320 SER A N 1
ATOM 2589 C CA . SER A 1 320 ? 17.081 3.859 13.502 1.00 96.06 320 SER A CA 1
ATOM 2590 C C . SER A 1 320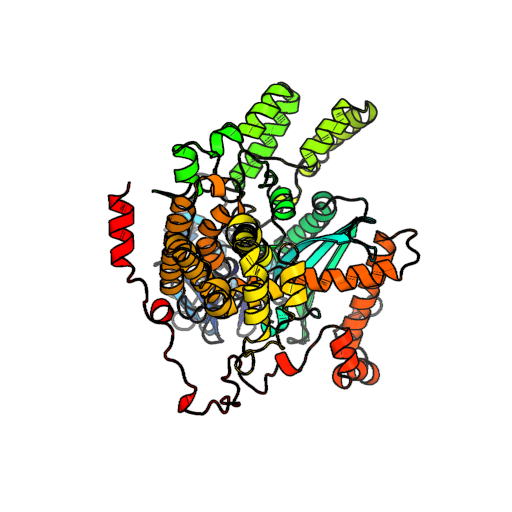 ? 18.502 3.330 13.732 1.00 96.06 320 SER A C 1
ATOM 2592 O O . SER A 1 320 ? 18.800 2.874 14.837 1.00 96.06 320 SER A O 1
ATOM 2594 N N . HIS A 1 321 ? 19.399 3.468 12.747 1.00 94.94 321 HIS A N 1
ATOM 2595 C CA . HIS A 1 321 ? 20.814 3.112 12.919 1.00 94.94 321 HIS A CA 1
ATOM 2596 C C . HIS A 1 321 ? 21.506 4.004 13.959 1.00 94.94 321 HIS A C 1
ATOM 2598 O O . HIS A 1 321 ? 22.180 3.497 14.852 1.00 94.94 321 HIS A O 1
ATOM 2604 N N . GLU A 1 322 ? 21.289 5.323 13.910 1.00 96.00 322 GLU A N 1
ATOM 2605 C CA . GLU A 1 322 ? 21.848 6.258 14.898 1.00 96.00 322 GLU A CA 1
ATOM 2606 C C . GLU A 1 322 ? 21.415 5.907 16.332 1.00 96.00 322 GLU A C 1
ATOM 2608 O O . GLU A 1 322 ? 22.226 5.930 17.258 1.00 96.00 322 GLU A O 1
ATOM 2613 N N . LEU A 1 323 ? 20.142 5.547 16.532 1.00 95.94 323 LEU A N 1
ATOM 2614 C CA . LEU A 1 323 ? 19.634 5.128 17.836 1.00 95.94 323 LEU A CA 1
ATOM 2615 C C . LEU A 1 323 ? 20.377 3.890 18.356 1.00 95.94 323 LEU A C 1
ATOM 2617 O O . LEU A 1 323 ? 20.772 3.871 19.523 1.00 95.94 323 LEU A O 1
ATOM 2621 N N . TRP A 1 324 ? 20.619 2.883 17.516 1.00 93.06 324 TRP A N 1
ATOM 2622 C CA . TRP A 1 324 ? 21.407 1.717 17.919 1.00 93.06 324 TRP A CA 1
ATOM 2623 C C . TRP A 1 324 ? 22.838 2.087 18.322 1.00 93.06 324 TRP A C 1
ATOM 2625 O O . TRP A 1 324 ? 23.288 1.707 19.407 1.00 93.06 324 TRP A O 1
ATOM 2635 N N . GLU A 1 325 ? 23.516 2.910 17.522 1.00 92.81 325 GLU A N 1
ATOM 2636 C CA . GLU A 1 325 ? 24.869 3.385 17.827 1.00 92.81 325 GLU A CA 1
ATOM 2637 C C . GLU A 1 325 ? 24.925 4.152 19.154 1.00 92.81 325 GLU A C 1
ATOM 2639 O O . GLU A 1 325 ? 25.827 3.944 19.969 1.00 92.81 325 GLU A O 1
ATOM 2644 N N . LEU A 1 326 ? 23.933 4.998 19.442 1.00 93.75 326 LEU A N 1
ATOM 2645 C CA . LEU A 1 326 ? 23.841 5.719 20.716 1.00 93.75 326 LEU A CA 1
ATOM 2646 C C . LEU A 1 326 ? 23.646 4.785 21.916 1.00 93.75 326 LEU A C 1
ATOM 2648 O O . LEU A 1 326 ? 24.156 5.073 23.006 1.00 93.75 326 LEU A O 1
ATOM 2652 N N . TYR A 1 327 ? 22.912 3.682 21.742 1.00 90.12 327 TYR A N 1
ATOM 2653 C CA . TYR A 1 327 ? 22.744 2.683 22.795 1.00 90.12 327 TYR A CA 1
ATOM 2654 C C . TYR A 1 327 ? 24.073 1.997 23.141 1.00 90.12 327 TYR A C 1
ATOM 2656 O O . TYR A 1 327 ? 24.362 1.837 24.329 1.00 90.12 327 TYR A O 1
ATOM 2664 N N . TYR A 1 328 ? 24.885 1.656 22.135 1.00 84.06 328 TYR A N 1
ATOM 2665 C CA . TYR A 1 328 ? 26.169 0.968 22.321 1.00 84.06 328 TYR A CA 1
ATOM 2666 C C . TYR A 1 328 ? 27.311 1.888 22.752 1.00 84.06 328 TYR A C 1
ATOM 2668 O O . TYR A 1 328 ? 28.103 1.521 23.617 1.00 84.06 328 TYR A O 1
ATOM 2676 N N . THR A 1 329 ? 27.409 3.081 22.167 1.00 87.81 329 THR A N 1
ATOM 2677 C CA . THR A 1 329 ? 28.584 3.956 22.329 1.00 87.81 329 THR A CA 1
ATOM 2678 C C . THR A 1 329 ? 28.420 5.018 23.413 1.00 87.81 329 THR A C 1
ATOM 2680 O O . THR A 1 329 ? 29.415 5.562 23.895 1.00 87.81 329 THR A O 1
ATOM 2683 N N . LYS A 1 330 ? 27.179 5.360 23.789 1.00 88.88 330 LYS A N 1
ATOM 2684 C CA . LYS A 1 330 ? 26.883 6.420 24.765 1.00 88.88 330 LYS A CA 1
ATOM 2685 C C . LYS A 1 330 ? 26.197 5.855 26.002 1.00 88.88 330 LYS A C 1
ATOM 2687 O O . LYS A 1 330 ? 26.853 5.466 26.961 1.00 88.88 330 LYS A O 1
ATOM 2692 N N . SER A 1 331 ? 24.865 5.892 26.041 1.00 88.56 331 SER A N 1
ATOM 2693 C CA . SER A 1 331 ? 24.096 5.440 27.201 1.00 88.56 331 SER A CA 1
ATOM 2694 C C . SER A 1 331 ? 22.635 5.177 26.856 1.00 88.56 331 SER A C 1
ATOM 2696 O O . SER A 1 331 ? 22.048 5.800 25.968 1.00 88.56 331 SER A O 1
ATOM 2698 N N . LYS A 1 332 ? 21.987 4.341 27.675 1.00 88.19 332 LYS A N 1
ATOM 2699 C CA . LYS A 1 332 ? 20.539 4.089 27.606 1.00 88.19 332 LYS A CA 1
ATOM 2700 C C . LYS A 1 332 ? 19.696 5.363 27.781 1.00 88.19 332 LYS A C 1
ATOM 2702 O O . LYS A 1 332 ? 18.579 5.420 27.275 1.00 88.19 332 LYS A O 1
ATOM 2707 N N . ASN A 1 333 ? 20.202 6.378 28.486 1.00 91.62 333 ASN A N 1
ATOM 2708 C CA . ASN A 1 333 ? 19.492 7.649 28.660 1.00 91.62 333 ASN A CA 1
ATOM 2709 C C . ASN A 1 333 ? 19.523 8.494 27.382 1.00 91.62 333 ASN A C 1
ATOM 2711 O O . ASN A 1 333 ? 18.479 8.999 26.979 1.00 91.62 333 ASN A O 1
ATOM 2715 N N . GLN A 1 334 ? 20.677 8.581 26.712 1.00 93.06 334 GLN A N 1
ATOM 2716 C CA . GLN A 1 334 ? 20.793 9.267 25.418 1.00 93.06 334 GLN A CA 1
ATOM 2717 C C . GLN A 1 334 ? 19.912 8.605 24.354 1.00 93.06 334 GLN A C 1
ATOM 2719 O O . GLN A 1 334 ? 19.153 9.297 23.678 1.00 93.06 334 GLN A O 1
ATOM 2724 N N . PHE A 1 335 ? 19.907 7.267 24.299 1.00 93.62 335 PHE A N 1
ATOM 2725 C CA . PHE A 1 335 ? 18.974 6.510 23.461 1.00 93.62 335 PHE A CA 1
ATOM 2726 C C . PHE A 1 335 ? 17.518 6.932 23.704 1.00 93.62 335 PHE A C 1
ATOM 2728 O O . PHE A 1 335 ? 16.810 7.280 22.764 1.00 93.62 335 PHE A O 1
ATOM 2735 N N . LYS A 1 336 ? 17.062 6.943 24.965 1.00 92.44 336 LYS A N 1
ATOM 2736 C CA . LYS A 1 336 ? 15.672 7.288 25.313 1.00 92.44 336 LYS A CA 1
ATOM 2737 C C . LYS A 1 336 ? 15.300 8.717 24.913 1.00 92.44 336 LYS A C 1
ATOM 2739 O O . LYS A 1 336 ? 14.199 8.922 24.408 1.00 92.44 336 LYS A O 1
ATOM 2744 N N . LEU A 1 337 ? 16.197 9.680 25.136 1.00 93.06 337 LEU A N 1
ATOM 2745 C CA . LEU A 1 337 ? 15.980 11.079 24.757 1.00 93.06 337 LEU A CA 1
ATOM 2746 C C . LEU A 1 337 ? 15.823 11.211 23.238 1.00 93.06 337 LEU A C 1
ATOM 2748 O O . LEU A 1 337 ? 14.819 11.749 22.776 1.00 93.06 337 LEU A O 1
ATOM 2752 N N . LYS A 1 338 ? 16.749 10.630 22.466 1.00 95.06 338 LYS A N 1
ATOM 2753 C CA . LYS A 1 338 ? 16.704 10.668 20.998 1.00 95.06 338 LYS A CA 1
ATOM 2754 C C . LYS A 1 338 ? 15.535 9.883 20.408 1.00 95.06 338 LYS A C 1
ATOM 2756 O O . LYS A 1 338 ? 14.918 10.330 19.450 1.00 95.06 338 LYS A O 1
ATOM 2761 N N . THR A 1 339 ? 15.149 8.771 21.031 1.00 94.44 339 THR A N 1
ATOM 2762 C CA . THR A 1 339 ? 13.942 8.006 20.669 1.00 94.44 339 THR A CA 1
ATOM 2763 C C . THR A 1 339 ? 12.692 8.890 20.770 1.00 94.44 339 THR A C 1
ATOM 2765 O O . THR A 1 339 ? 11.851 8.897 19.869 1.00 94.44 339 THR A O 1
ATOM 2768 N N . ALA A 1 340 ? 12.568 9.665 21.855 1.00 92.12 340 ALA A N 1
ATOM 2769 C CA . ALA A 1 340 ? 11.448 10.582 22.056 1.00 92.12 340 ALA A CA 1
ATOM 2770 C C . ALA A 1 340 ? 11.479 11.774 21.081 1.00 92.12 340 ALA A C 1
ATOM 2772 O O . ALA A 1 340 ? 10.427 12.140 20.557 1.00 92.12 340 ALA A O 1
ATOM 2773 N N . GLU A 1 341 ? 12.665 12.329 20.812 1.00 93.00 341 GLU A N 1
ATOM 2774 C CA . GLU A 1 341 ? 12.888 13.422 19.852 1.00 93.00 341 GLU A CA 1
ATOM 2775 C C . GLU A 1 341 ? 12.512 13.007 18.422 1.00 93.00 341 GLU A C 1
ATOM 2777 O O . GLU A 1 341 ? 11.739 13.688 17.752 1.00 93.00 341 GLU A O 1
ATOM 2782 N N . TYR A 1 342 ? 13.003 11.853 17.963 1.00 95.25 342 TYR A N 1
ATOM 2783 C CA . TYR A 1 342 ? 12.726 11.333 16.619 1.00 95.25 342 TYR A CA 1
ATOM 2784 C C . TYR A 1 342 ? 11.300 10.775 16.491 1.00 95.25 342 TYR A C 1
ATOM 2786 O O . TYR A 1 342 ? 10.734 10.689 15.392 1.00 95.25 342 TYR A O 1
ATOM 2794 N N . GLY A 1 343 ? 10.687 10.407 17.620 1.00 94.94 343 GLY A N 1
ATOM 2795 C CA . GLY A 1 343 ? 9.377 9.770 17.662 1.00 94.94 343 GLY A CA 1
ATOM 2796 C C . GLY A 1 343 ? 9.370 8.398 16.989 1.00 94.94 343 GLY A C 1
ATOM 2797 O O . GLY A 1 343 ? 8.365 8.031 16.382 1.00 94.94 343 GLY A O 1
ATOM 2798 N N . LEU A 1 344 ? 10.484 7.670 17.077 1.00 95.88 344 LEU A N 1
ATOM 2799 C CA . LEU A 1 344 ? 10.657 6.342 16.494 1.00 95.88 344 LEU A CA 1
ATOM 2800 C C . LEU A 1 344 ? 10.668 5.275 17.584 1.00 95.88 344 LEU A C 1
ATOM 2802 O O . LEU A 1 344 ? 11.142 5.514 18.688 1.00 95.88 344 LEU A O 1
ATOM 2806 N N . LYS A 1 345 ? 10.138 4.098 17.271 1.00 94.62 345 LYS A N 1
ATOM 2807 C CA . LYS A 1 345 ? 10.159 2.917 18.128 1.00 94.62 345 LYS A CA 1
ATOM 2808 C C . LYS A 1 345 ? 10.213 1.661 17.266 1.00 94.62 345 LYS A C 1
ATOM 2810 O O . LYS A 1 345 ? 9.181 1.148 16.840 1.00 94.62 345 LYS A O 1
ATOM 2815 N N . ASP A 1 346 ? 11.419 1.161 17.049 1.00 95.44 346 ASP A N 1
ATOM 2816 C CA . ASP A 1 346 ? 11.655 -0.135 16.416 1.00 95.44 346 ASP A CA 1
ATOM 2817 C C . ASP A 1 346 ? 11.463 -1.267 17.441 1.00 95.44 346 ASP A C 1
ATOM 2819 O O . ASP A 1 346 ? 12.192 -1.348 18.434 1.00 95.44 346 ASP A O 1
ATOM 2823 N N . GLN A 1 347 ? 10.465 -2.134 17.242 1.00 95.06 347 GLN A N 1
ATOM 2824 C CA . GLN A 1 347 ? 10.168 -3.193 18.214 1.00 95.06 347 GLN A CA 1
ATOM 2825 C C . GLN A 1 347 ? 11.276 -4.250 18.294 1.00 95.06 347 GLN A C 1
ATOM 2827 O O . GLN A 1 347 ? 11.518 -4.757 19.391 1.00 95.06 347 GLN A O 1
ATOM 2832 N N . ILE A 1 348 ? 11.976 -4.544 17.188 1.00 95.69 348 ILE A N 1
ATOM 2833 C CA . ILE A 1 348 ? 13.092 -5.500 17.182 1.00 95.69 348 ILE A CA 1
ATOM 2834 C C . ILE A 1 348 ? 14.219 -4.943 18.043 1.00 95.69 348 ILE A C 1
ATOM 2836 O O . ILE A 1 348 ? 14.615 -5.565 19.031 1.00 95.69 348 ILE A O 1
ATOM 2840 N N . THR A 1 349 ? 14.665 -3.722 17.746 1.00 94.19 349 THR A N 1
ATOM 2841 C CA . THR A 1 349 ? 15.759 -3.078 18.478 1.00 94.19 349 THR A CA 1
ATOM 2842 C C . THR A 1 349 ? 15.439 -2.952 19.968 1.00 94.19 349 THR A C 1
ATOM 2844 O O . THR A 1 349 ? 16.239 -3.345 20.819 1.00 94.19 349 THR A O 1
ATOM 2847 N N . HIS A 1 350 ? 14.236 -2.478 20.311 1.00 93.00 350 HIS A N 1
ATOM 2848 C CA . HIS A 1 350 ? 13.804 -2.371 21.706 1.00 93.00 350 HIS A CA 1
ATOM 2849 C C . HIS A 1 350 ? 13.790 -3.730 22.419 1.00 93.00 350 HIS A C 1
ATOM 2851 O O . HIS A 1 350 ? 14.229 -3.819 23.569 1.00 93.00 350 HIS A O 1
ATOM 2857 N N . ARG A 1 351 ? 13.328 -4.795 21.750 1.00 93.06 351 ARG A N 1
ATOM 2858 C CA . ARG A 1 351 ? 13.299 -6.143 22.323 1.00 93.06 351 ARG A CA 1
ATOM 2859 C C . ARG A 1 351 ? 14.703 -6.688 22.574 1.00 93.06 351 ARG A C 1
ATOM 2861 O O . ARG A 1 351 ? 14.957 -7.250 23.641 1.00 93.06 351 ARG A O 1
ATOM 2868 N N . LEU A 1 352 ? 15.623 -6.494 21.632 1.00 93.06 352 LEU A N 1
ATOM 2869 C CA . LEU A 1 352 ? 17.020 -6.894 21.798 1.00 93.06 352 LEU A CA 1
ATOM 2870 C C . LEU A 1 352 ? 17.680 -6.132 22.952 1.00 93.06 352 LEU A C 1
ATOM 2872 O O . LEU A 1 352 ? 18.346 -6.744 23.781 1.00 93.06 352 LEU A O 1
ATOM 2876 N N . MET A 1 353 ? 17.425 -4.829 23.094 1.00 91.06 353 MET A N 1
ATOM 2877 C CA . MET A 1 353 ? 17.929 -4.042 24.226 1.00 91.06 353 MET A CA 1
ATOM 2878 C C . MET A 1 353 ? 17.416 -4.547 25.583 1.00 91.06 353 MET A C 1
ATOM 2880 O O . MET A 1 353 ? 18.162 -4.547 26.566 1.00 91.06 353 MET A O 1
ATOM 2884 N N . GLU A 1 354 ? 16.151 -4.966 25.673 1.00 91.19 354 GLU A N 1
ATOM 2885 C CA . GLU A 1 354 ? 15.609 -5.588 26.888 1.00 91.19 354 GLU A CA 1
ATOM 2886 C C . GLU A 1 354 ? 16.367 -6.878 27.228 1.00 91.19 354 GLU A C 1
ATOM 2888 O O . GLU A 1 354 ? 16.874 -7.017 28.346 1.00 91.19 354 GLU A O 1
ATOM 2893 N N . LEU A 1 355 ? 16.513 -7.779 26.252 1.00 91.94 355 LEU A N 1
ATOM 2894 C CA . LEU A 1 355 ? 17.223 -9.052 26.412 1.00 91.94 355 LEU A CA 1
ATOM 2895 C C . LEU A 1 355 ? 18.699 -8.853 26.776 1.00 91.94 355 LEU A C 1
ATOM 2897 O O . LEU A 1 355 ? 19.181 -9.489 27.716 1.00 91.94 355 LEU A O 1
ATOM 2901 N N . HIS A 1 356 ? 19.378 -7.910 26.118 1.00 89.31 356 HIS A N 1
ATOM 2902 C CA . HIS A 1 356 ? 20.760 -7.518 26.403 1.00 89.31 356 HIS A CA 1
ATOM 2903 C C . HIS A 1 356 ? 20.948 -7.121 27.878 1.00 89.31 356 HIS A C 1
ATOM 2905 O O . HIS A 1 356 ? 21.934 -7.491 28.526 1.00 89.31 356 HIS A O 1
ATOM 2911 N N . THR A 1 357 ? 19.974 -6.406 28.457 1.00 85.62 357 THR A N 1
ATOM 2912 C CA . THR A 1 357 ? 20.037 -6.014 29.874 1.00 85.62 357 THR A CA 1
ATOM 2913 C C . THR A 1 357 ? 19.741 -7.153 30.847 1.00 85.62 357 THR A C 1
ATOM 2915 O O . THR A 1 357 ? 20.284 -7.144 31.949 1.00 85.62 357 THR A O 1
ATOM 2918 N N . GLN A 1 358 ? 18.925 -8.136 30.456 1.00 87.00 358 GLN A N 1
ATOM 2919 C CA . GLN A 1 358 ? 18.407 -9.171 31.357 1.00 87.00 358 GLN A CA 1
ATOM 2920 C C . GLN A 1 358 ? 19.225 -10.470 31.371 1.00 87.00 358 G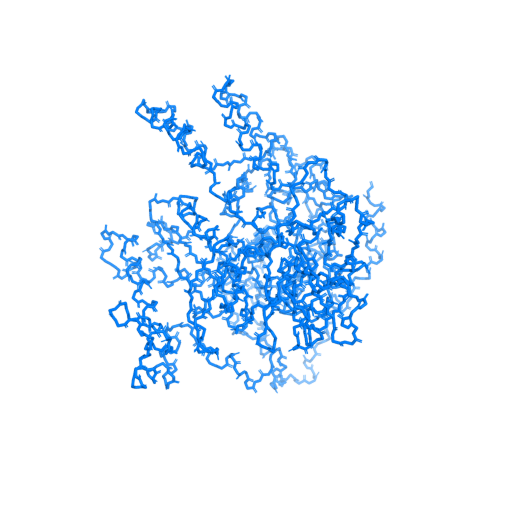LN A C 1
ATOM 2922 O O . GLN A 1 358 ? 19.229 -11.164 32.385 1.00 87.00 358 GLN A O 1
ATOM 2927 N N . LYS A 1 359 ? 19.887 -10.837 30.266 1.00 84.94 359 LYS A N 1
ATOM 2928 C CA . LYS A 1 359 ? 20.477 -12.175 30.091 1.00 84.94 359 LYS A CA 1
ATOM 2929 C C . LYS A 1 359 ? 21.903 -12.092 29.547 1.00 84.94 359 LYS A C 1
ATOM 2931 O O . LYS A 1 359 ? 22.127 -11.538 28.479 1.00 84.94 359 LYS A O 1
ATOM 2936 N N . VAL A 1 360 ? 22.872 -12.693 30.247 1.00 86.81 360 VAL A N 1
ATOM 2937 C CA . VAL A 1 360 ? 24.298 -12.654 29.852 1.00 86.81 360 VAL A CA 1
ATOM 2938 C C . VAL A 1 360 ? 24.545 -13.344 28.505 1.00 86.81 360 VAL A C 1
ATOM 2940 O O . VAL A 1 360 ? 25.221 -12.773 27.656 1.00 86.81 360 VAL A O 1
ATOM 2943 N N . HIS A 1 361 ? 23.959 -14.524 28.271 1.00 89.94 361 HIS A N 1
ATOM 2944 C CA . HIS A 1 361 ? 24.114 -15.244 26.998 1.00 89.94 361 HIS A CA 1
ATOM 2945 C C . HIS A 1 361 ? 23.512 -14.480 25.806 1.00 89.94 361 HIS A C 1
ATOM 2947 O O . HIS A 1 361 ? 24.060 -14.535 24.708 1.00 89.94 361 HIS A O 1
ATOM 2953 N N . GLU A 1 362 ? 22.435 -13.713 26.019 1.00 92.00 362 GLU A N 1
ATOM 2954 C CA . GLU A 1 362 ? 21.861 -12.864 24.967 1.00 92.00 362 GLU A CA 1
ATOM 2955 C C . GLU A 1 362 ? 22.809 -11.725 24.581 1.00 92.00 362 GLU A C 1
ATOM 2957 O O . GLU A 1 362 ? 22.794 -11.308 23.433 1.00 92.00 362 GLU A O 1
ATOM 2962 N N . ARG A 1 363 ? 23.688 -11.244 25.474 1.00 90.56 363 ARG A N 1
ATOM 2963 C CA . ARG A 1 363 ? 24.672 -10.208 25.106 1.00 90.56 363 ARG A CA 1
ATOM 2964 C C . ARG A 1 363 ? 25.632 -10.697 24.030 1.00 90.56 363 ARG A C 1
ATOM 2966 O O . ARG A 1 363 ? 25.871 -9.985 23.063 1.00 90.56 363 ARG A O 1
ATOM 2973 N N . VAL A 1 364 ? 26.134 -11.923 24.192 1.00 90.56 364 VAL A N 1
ATOM 2974 C CA . VAL A 1 364 ? 27.028 -12.566 23.217 1.00 90.56 364 VAL A CA 1
ATOM 2975 C C . VAL A 1 364 ? 26.292 -12.784 21.899 1.00 90.56 364 VAL A C 1
ATOM 2977 O O . VAL A 1 364 ? 26.789 -12.385 20.851 1.00 90.56 364 VAL A O 1
ATOM 2980 N N . ARG A 1 365 ? 25.074 -13.337 21.955 1.00 92.62 365 ARG A N 1
ATOM 2981 C CA . ARG A 1 365 ? 24.246 -13.554 20.763 1.00 92.62 365 ARG A CA 1
ATOM 2982 C C . ARG A 1 365 ? 23.953 -12.246 20.023 1.00 92.62 365 ARG A C 1
ATOM 2984 O O . ARG A 1 365 ? 24.087 -12.196 18.810 1.00 92.62 365 ARG A O 1
ATOM 2991 N N . ILE A 1 366 ? 23.570 -11.185 20.730 1.00 92.81 366 ILE A N 1
ATOM 2992 C CA . ILE A 1 366 ? 23.255 -9.885 20.122 1.00 92.81 366 ILE A CA 1
ATOM 2993 C C . ILE A 1 366 ? 24.507 -9.250 19.507 1.00 92.81 366 ILE A C 1
ATOM 2995 O O . ILE A 1 366 ? 24.413 -8.701 18.414 1.00 92.81 366 ILE A O 1
ATOM 2999 N N . ALA A 1 367 ? 25.672 -9.356 20.156 1.00 90.31 367 ALA A N 1
ATOM 3000 C CA . ALA A 1 367 ? 26.935 -8.895 19.576 1.00 90.31 367 ALA A CA 1
ATOM 3001 C C . ALA A 1 367 ? 27.254 -9.632 18.263 1.00 90.31 367 ALA A C 1
ATOM 3003 O O . ALA A 1 367 ? 27.541 -8.987 17.259 1.00 90.31 367 ALA A O 1
ATOM 3004 N N . GLN A 1 368 ? 27.086 -10.960 18.235 1.00 91.81 368 GLN A N 1
ATOM 3005 C CA . GLN A 1 368 ? 27.244 -11.764 17.017 1.00 91.81 368 GLN A CA 1
ATOM 3006 C C . GLN A 1 368 ? 26.237 -11.380 15.923 1.00 91.81 368 GLN A C 1
ATOM 3008 O O . GLN A 1 368 ? 26.604 -11.314 14.752 1.00 91.81 368 GLN A O 1
ATOM 3013 N N . LEU A 1 369 ? 24.973 -11.105 16.279 1.00 91.69 369 LEU A N 1
ATOM 3014 C CA . LEU A 1 369 ? 23.984 -10.603 15.317 1.00 91.69 369 LEU A CA 1
ATOM 3015 C C . LEU A 1 369 ? 24.405 -9.247 14.742 1.00 91.69 369 LEU A C 1
ATOM 3017 O O . LEU A 1 369 ? 24.313 -9.056 13.536 1.00 91.69 369 LEU A O 1
ATOM 3021 N N . ALA A 1 370 ? 24.866 -8.317 15.578 1.00 90.69 370 ALA A N 1
ATOM 3022 C CA . ALA A 1 370 ? 25.283 -6.992 15.130 1.00 90.69 370 ALA A CA 1
ATOM 3023 C C . ALA A 1 370 ? 26.509 -7.044 14.202 1.00 90.69 370 ALA A C 1
ATOM 3025 O O . ALA A 1 370 ? 26.596 -6.233 13.282 1.00 90.69 370 ALA A O 1
ATOM 3026 N N . GLU A 1 371 ? 27.419 -7.996 14.429 1.00 90.88 371 GLU A N 1
ATOM 3027 C CA . GLU A 1 371 ? 28.641 -8.189 13.642 1.00 90.88 371 GLU A CA 1
ATOM 3028 C C . GLU A 1 371 ? 28.390 -8.930 12.319 1.00 90.88 371 GLU A C 1
ATOM 3030 O O . GLU A 1 371 ? 28.871 -8.510 11.269 1.00 90.88 371 GLU A O 1
ATOM 3035 N N . HIS A 1 372 ? 27.620 -10.022 12.342 1.00 91.88 372 HIS A N 1
ATOM 3036 C CA . HIS A 1 372 ? 27.468 -10.918 11.186 1.00 91.88 372 HIS A CA 1
ATOM 3037 C C . HIS A 1 372 ? 26.129 -10.783 10.457 1.00 91.88 372 HIS A C 1
ATOM 3039 O O . HIS A 1 372 ? 25.928 -11.372 9.396 1.00 91.88 372 HIS A O 1
ATOM 3045 N N . SER A 1 373 ? 25.159 -10.077 11.031 1.00 89.88 373 SER A N 1
ATOM 3046 C CA . SER A 1 373 ? 23.796 -9.975 10.503 1.00 89.88 373 SER A CA 1
ATOM 3047 C C . SER A 1 373 ? 23.153 -8.638 10.875 1.00 89.88 373 SER A C 1
ATOM 3049 O O . SER A 1 373 ? 22.009 -8.594 11.325 1.00 89.88 373 SER A O 1
ATOM 3051 N N . HIS A 1 374 ? 23.896 -7.546 10.680 1.00 89.06 374 HIS A N 1
ATOM 3052 C CA . HIS A 1 374 ? 23.518 -6.197 11.107 1.00 89.06 374 HIS A CA 1
ATOM 3053 C C . HIS A 1 374 ? 22.092 -5.750 10.709 1.00 89.06 374 HIS A C 1
ATOM 3055 O O . HIS A 1 374 ? 21.439 -5.097 11.510 1.00 89.06 374 HIS A O 1
ATOM 3061 N N . PRO A 1 375 ? 21.512 -6.118 9.551 1.00 92.00 375 PRO A N 1
ATOM 3062 C CA . PRO A 1 375 ? 20.117 -5.757 9.267 1.00 92.00 375 PRO A CA 1
ATOM 3063 C C . PRO A 1 375 ? 19.086 -6.398 10.218 1.00 92.00 375 PRO A C 1
ATOM 3065 O O . PRO A 1 375 ? 18.014 -5.842 10.437 1.00 92.00 375 PRO A O 1
ATOM 3068 N N . ARG A 1 376 ? 19.404 -7.545 10.838 1.00 93.38 376 ARG A N 1
ATOM 3069 C CA . ARG A 1 376 ? 18.480 -8.319 11.695 1.00 93.38 376 ARG A CA 1
ATOM 3070 C C . ARG A 1 376 ? 18.260 -7.726 13.087 1.00 93.38 376 ARG A C 1
ATOM 3072 O O . ARG A 1 376 ? 17.429 -8.230 13.839 1.00 93.38 376 ARG A O 1
ATOM 3079 N N . ILE A 1 377 ? 19.015 -6.693 13.462 1.00 94.31 377 ILE A N 1
ATOM 3080 C CA . ILE A 1 377 ? 18.818 -5.966 14.729 1.00 94.31 377 ILE A CA 1
ATOM 3081 C C . ILE A 1 377 ? 17.814 -4.805 14.598 1.00 94.31 377 ILE A C 1
ATOM 3083 O O . ILE A 1 377 ? 17.522 -4.122 15.586 1.00 94.31 377 ILE A O 1
ATOM 3087 N N . PHE A 1 378 ? 17.252 -4.622 13.402 1.00 96.19 378 PHE A N 1
ATOM 3088 C CA . PHE A 1 378 ? 16.257 -3.608 13.079 1.00 96.19 378 PHE A CA 1
ATOM 3089 C C . PHE A 1 378 ? 14.984 -4.229 12.493 1.00 96.19 378 PHE A C 1
ATOM 3091 O O . PHE A 1 378 ? 14.921 -5.409 12.148 1.00 96.19 378 PHE A O 1
ATOM 3098 N N . ASN A 1 379 ? 13.958 -3.400 12.364 1.00 97.19 379 ASN A N 1
ATOM 3099 C CA . ASN A 1 379 ? 12.749 -3.668 11.611 1.00 97.19 379 ASN A CA 1
ATOM 3100 C C . ASN A 1 379 ? 13.091 -4.024 10.152 1.00 97.19 379 ASN A C 1
ATOM 3102 O O . ASN A 1 379 ? 13.607 -3.194 9.401 1.00 97.19 379 ASN A O 1
ATOM 3106 N N . SER A 1 380 ? 12.721 -5.236 9.736 1.00 96.38 380 SER A N 1
ATOM 3107 C CA . SER A 1 380 ? 12.974 -5.772 8.394 1.00 96.38 380 SER A CA 1
ATOM 3108 C C . SER A 1 380 ? 12.408 -4.909 7.259 1.00 96.38 380 SER A C 1
ATOM 3110 O O . SER A 1 380 ? 12.983 -4.875 6.175 1.00 96.38 380 SER A O 1
ATOM 3112 N N . TYR A 1 381 ? 11.345 -4.131 7.487 1.00 97.69 381 TYR A N 1
ATOM 3113 C CA . TYR A 1 381 ? 10.767 -3.236 6.474 1.00 97.69 381 TYR A CA 1
ATOM 3114 C C . TYR A 1 381 ? 11.655 -2.043 6.118 1.00 97.69 381 TYR A C 1
ATOM 3116 O O . TYR A 1 381 ? 11.436 -1.411 5.079 1.00 97.69 381 TYR A O 1
ATOM 3124 N N . LEU A 1 382 ? 12.670 -1.734 6.930 1.00 97.00 382 LEU A N 1
ATOM 3125 C CA . LEU A 1 382 ? 13.696 -0.761 6.553 1.00 97.00 382 LEU A CA 1
ATOM 3126 C C . LEU A 1 382 ? 14.502 -1.249 5.337 1.00 97.00 382 LEU A C 1
ATOM 3128 O O . LEU A 1 382 ? 14.961 -0.420 4.555 1.00 97.00 382 LEU A O 1
ATOM 3132 N N . GLU A 1 383 ? 14.572 -2.560 5.101 1.00 96.06 383 GLU A N 1
ATOM 3133 C CA . GLU A 1 383 ? 15.263 -3.168 3.957 1.00 96.06 383 GLU A CA 1
ATOM 3134 C C . GLU A 1 383 ? 14.341 -3.450 2.763 1.00 96.06 383 GLU A C 1
ATOM 3136 O O . GLU A 1 383 ? 14.816 -3.821 1.691 1.00 96.06 383 GLU A O 1
ATOM 3141 N N . LEU A 1 384 ? 13.022 -3.272 2.900 1.00 96.75 384 LEU A N 1
ATOM 3142 C CA . LEU A 1 384 ? 12.080 -3.570 1.820 1.00 96.75 384 LEU A CA 1
ATOM 3143 C C . LEU A 1 384 ? 12.252 -2.593 0.649 1.00 96.75 384 LEU A C 1
ATOM 3145 O O . LEU A 1 384 ? 12.049 -1.379 0.771 1.00 96.75 384 LEU A O 1
ATOM 3149 N N . ALA A 1 385 ? 12.611 -3.139 -0.508 1.00 93.69 385 ALA A N 1
ATOM 3150 C CA . ALA A 1 385 ? 12.814 -2.396 -1.735 1.00 93.69 385 ALA A CA 1
ATOM 3151 C C . ALA A 1 385 ? 11.488 -1.808 -2.246 1.00 93.69 385 ALA A C 1
ATOM 3153 O O . ALA A 1 385 ? 10.411 -2.388 -2.095 1.00 93.69 385 ALA A O 1
ATOM 3154 N N . SER A 1 386 ? 11.559 -0.618 -2.850 1.00 91.31 386 SER A N 1
ATOM 3155 C CA . SER A 1 386 ? 10.391 0.139 -3.334 1.00 91.31 386 SER A CA 1
ATOM 3156 C C . SER A 1 386 ? 9.357 0.543 -2.261 1.00 91.31 386 SER A C 1
ATOM 3158 O O . SER A 1 386 ? 8.276 1.052 -2.590 1.00 91.31 386 SER A O 1
ATOM 3160 N N . PHE A 1 387 ? 9.687 0.378 -0.974 1.00 95.56 387 PHE A N 1
ATOM 3161 C CA . PHE A 1 387 ? 8.817 0.702 0.153 1.00 95.56 387 PHE A CA 1
ATOM 3162 C C . PHE A 1 387 ? 9.242 1.978 0.895 1.00 95.56 387 PHE A C 1
ATOM 3164 O O . PHE A 1 387 ? 10.415 2.202 1.190 1.00 95.56 387 PHE A O 1
ATOM 3171 N N . ASP A 1 388 ? 8.251 2.804 1.220 1.00 96.69 388 ASP A N 1
ATOM 3172 C CA . ASP A 1 388 ? 8.334 4.018 2.017 1.00 96.69 388 ASP A CA 1
ATOM 3173 C C . ASP A 1 388 ? 7.252 3.895 3.088 1.00 96.69 388 ASP A C 1
ATOM 3175 O O . ASP A 1 388 ? 6.065 4.000 2.788 1.00 96.69 388 ASP A O 1
ATOM 3179 N N . GLY A 1 389 ? 7.639 3.630 4.334 1.00 96.19 389 GLY A N 1
ATOM 3180 C CA . GLY A 1 389 ? 6.679 3.422 5.416 1.00 96.19 389 GLY A CA 1
ATOM 3181 C C . GLY A 1 389 ? 5.800 4.644 5.699 1.00 96.19 389 GLY A C 1
ATOM 3182 O O . GLY A 1 389 ? 4.662 4.483 6.133 1.00 96.19 389 GLY A O 1
ATOM 3183 N N . CYS A 1 390 ? 6.271 5.859 5.410 1.00 95.25 390 CYS A N 1
ATOM 3184 C CA . CYS A 1 390 ? 5.509 7.089 5.619 1.00 95.25 390 CYS A CA 1
ATOM 3185 C C . CYS A 1 390 ? 4.428 7.270 4.545 1.00 95.25 390 CYS A C 1
ATOM 3187 O O . CYS A 1 390 ? 3.320 7.701 4.855 1.00 95.25 390 CYS A O 1
ATOM 3189 N N . ASN A 1 391 ? 4.737 6.912 3.297 1.00 96.00 391 ASN A N 1
ATOM 3190 C CA . ASN A 1 391 ? 3.870 7.139 2.140 1.00 96.00 391 ASN A CA 1
ATOM 3191 C C . ASN A 1 391 ? 3.076 5.899 1.695 1.00 96.00 391 ASN A C 1
ATOM 3193 O O . ASN A 1 391 ? 2.045 6.045 1.041 1.00 96.00 391 ASN A O 1
ATOM 3197 N N . HIS A 1 392 ? 3.532 4.685 2.015 1.00 97.38 392 HIS A N 1
ATOM 3198 C CA . HIS A 1 392 ? 2.932 3.420 1.567 1.00 97.38 392 HIS A CA 1
ATOM 3199 C C . HIS A 1 392 ? 2.168 2.669 2.668 1.00 97.38 392 HIS A C 1
ATOM 3201 O O . HIS A 1 392 ? 1.774 1.519 2.466 1.00 97.38 392 HIS A O 1
ATOM 3207 N N . THR A 1 393 ? 1.914 3.320 3.807 1.00 97.44 393 THR A N 1
ATOM 3208 C CA . THR A 1 393 ? 0.961 2.865 4.835 1.00 97.44 393 THR A CA 1
ATOM 3209 C C . THR A 1 393 ? -0.260 3.799 4.868 1.00 97.44 393 THR A C 1
ATOM 3211 O O . THR A 1 393 ? -0.375 4.657 5.754 1.00 97.44 393 THR A O 1
ATOM 3214 N N . PRO A 1 394 ? -1.168 3.699 3.874 1.00 97.12 394 PRO A N 1
ATOM 3215 C CA . PRO A 1 394 ? -2.234 4.678 3.663 1.00 97.12 394 PRO A CA 1
ATOM 3216 C C . PRO A 1 394 ? -3.176 4.820 4.866 1.00 97.12 394 PRO A C 1
ATOM 3218 O O . PRO A 1 394 ? -3.187 4.011 5.798 1.00 97.12 394 PRO A O 1
ATOM 3221 N N . VAL A 1 395 ? -3.985 5.878 4.856 1.00 97.31 395 VAL A N 1
ATOM 3222 C CA . VAL A 1 395 ? -5.007 6.128 5.883 1.00 97.31 395 VAL A CA 1
ATOM 3223 C C . VAL A 1 395 ? -6.143 5.104 5.765 1.00 97.31 395 VAL A C 1
ATOM 3225 O O . VAL A 1 395 ? -7.144 5.349 5.108 1.00 97.31 395 VAL A O 1
ATOM 3228 N N . GLU A 1 396 ? -5.987 3.952 6.414 1.00 94.88 396 GLU A N 1
ATOM 3229 C CA . GLU A 1 396 ? -6.959 2.852 6.390 1.00 94.88 396 GLU A CA 1
ATOM 3230 C C . GLU A 1 396 ? -8.338 3.293 6.928 1.00 94.88 396 GLU A C 1
ATOM 3232 O O . GLU A 1 396 ? -8.489 3.695 8.088 1.00 94.88 396 GLU A O 1
ATOM 3237 N N . ILE A 1 397 ? -9.351 3.267 6.060 1.00 94.94 397 ILE A N 1
ATOM 3238 C CA . ILE A 1 397 ? -10.633 3.942 6.295 1.00 94.94 397 ILE A CA 1
ATOM 3239 C C . ILE A 1 397 ? -11.561 3.205 7.258 1.00 94.94 397 ILE A C 1
ATOM 3241 O O . ILE A 1 397 ? -12.341 3.862 7.956 1.00 94.94 397 ILE A O 1
ATOM 3245 N N . LEU A 1 398 ? -11.474 1.877 7.359 1.00 94.19 398 LEU A N 1
ATOM 3246 C CA . LEU A 1 398 ? -12.284 1.119 8.307 1.00 94.19 398 LEU A CA 1
ATOM 3247 C C . LEU A 1 398 ? -11.909 1.515 9.738 1.00 94.19 398 LEU A C 1
ATOM 3249 O O . LEU A 1 398 ? -12.771 1.859 10.550 1.00 94.19 398 LEU A O 1
ATOM 3253 N N . HIS A 1 399 ? -10.618 1.569 10.039 1.00 93.75 399 HIS A N 1
ATOM 3254 C CA . HIS A 1 399 ? -10.107 1.901 11.352 1.00 93.75 399 HIS A CA 1
ATOM 3255 C C . HIS A 1 399 ? -10.100 3.395 11.629 1.00 93.75 399 HIS A C 1
ATOM 3257 O O . HIS A 1 399 ? -10.345 3.769 12.778 1.00 93.75 399 HIS A O 1
ATOM 3263 N N . VAL A 1 400 ? -9.796 4.248 10.651 1.00 96.00 400 VAL A N 1
ATOM 3264 C CA . VAL A 1 400 ? -9.673 5.699 10.867 1.00 96.00 400 VAL A CA 1
ATOM 3265 C C . VAL A 1 400 ? -11.030 6.396 10.831 1.00 96.00 400 VAL A C 1
ATOM 3267 O O . VAL A 1 400 ? -11.321 7.191 11.730 1.00 96.00 400 VAL A O 1
ATOM 3270 N N . VAL A 1 401 ? -11.880 6.082 9.851 1.00 96.38 401 VAL A N 1
ATOM 3271 C CA . VAL A 1 401 ? -13.179 6.746 9.674 1.00 96.38 401 VAL A CA 1
ATOM 3272 C C . VAL A 1 401 ? -14.241 6.052 10.521 1.00 96.38 401 VAL A C 1
ATOM 3274 O O . VAL A 1 401 ? -14.713 6.644 11.490 1.00 96.38 401 VAL A O 1
ATOM 3277 N N . LEU A 1 402 ? -14.567 4.786 10.236 1.00 95.75 402 LEU A N 1
ATOM 3278 C CA . LEU A 1 402 ? -15.696 4.093 10.877 1.00 95.75 402 LEU A CA 1
ATOM 3279 C C . LEU A 1 402 ? -15.406 3.744 12.343 1.00 95.75 402 LEU A C 1
ATOM 3281 O O . LEU A 1 402 ? -16.020 4.292 13.258 1.00 95.75 402 LEU A O 1
ATOM 3285 N N . LEU A 1 403 ? -14.408 2.893 12.593 1.00 94.81 403 LEU A N 1
ATOM 3286 C CA . LEU A 1 403 ? -13.995 2.465 13.939 1.00 94.81 403 LEU A CA 1
ATOM 3287 C C . LEU A 1 403 ? -13.136 3.518 14.668 1.00 94.81 403 LEU A C 1
ATOM 3289 O O . LEU A 1 403 ? -12.619 3.270 15.766 1.00 94.81 403 LEU A O 1
ATOM 3293 N N . GLY A 1 404 ? -12.951 4.682 14.050 1.00 95.25 404 GLY A N 1
ATOM 3294 C CA . GLY A 1 404 ? -12.267 5.840 14.600 1.00 95.25 404 GLY A CA 1
ATOM 3295 C C . GLY A 1 404 ? -13.246 6.981 14.798 1.00 95.25 404 GLY A C 1
ATOM 3296 O O . GLY A 1 404 ? -13.944 7.025 15.808 1.00 95.25 404 GLY A O 1
ATOM 3297 N N . CYS A 1 405 ? -13.279 7.909 13.851 1.00 96.12 405 CYS A N 1
ATOM 3298 C CA . CYS A 1 405 ? -13.986 9.176 13.995 1.00 96.12 405 CYS A CA 1
ATOM 3299 C C . CYS A 1 405 ? -15.499 9.005 14.222 1.00 96.12 405 CYS A C 1
ATOM 3301 O O . CYS A 1 405 ? -16.024 9.557 15.188 1.00 96.12 405 CYS A O 1
ATOM 3303 N N . VAL A 1 406 ? -16.185 8.184 13.417 1.00 96.75 406 VAL A N 1
ATOM 3304 C CA . VAL A 1 406 ? -17.632 7.929 13.558 1.00 96.75 406 VAL A CA 1
ATOM 3305 C C . VAL A 1 406 ? -17.932 7.251 14.891 1.00 96.75 406 VAL A C 1
ATOM 3307 O O . VAL A 1 406 ? -18.781 7.717 15.651 1.00 96.75 406 VAL A O 1
ATOM 3310 N N . LYS A 1 407 ? -17.177 6.201 15.235 1.00 96.75 407 LYS A N 1
ATOM 3311 C CA . LYS A 1 407 ? -17.272 5.528 16.535 1.00 96.75 407 LYS A CA 1
ATOM 3312 C C . LYS A 1 407 ? -17.114 6.488 17.707 1.00 96.75 407 LYS A C 1
ATOM 3314 O O . LYS A 1 407 ? -17.848 6.383 18.689 1.00 96.75 407 LYS A O 1
ATOM 3319 N N . TYR A 1 408 ? -16.147 7.397 17.636 1.00 95.94 408 TYR A N 1
ATOM 3320 C CA . TYR A 1 408 ? -15.896 8.351 18.706 1.00 95.94 408 TYR A CA 1
ATOM 3321 C C . TYR A 1 408 ? -17.053 9.335 18.889 1.00 95.94 408 TYR A C 1
ATOM 3323 O O . TYR A 1 408 ? -17.472 9.552 20.026 1.00 95.94 408 TYR A O 1
ATOM 3331 N N . LEU A 1 409 ? -17.590 9.877 17.794 1.00 95.62 409 LEU A N 1
ATOM 3332 C CA . LEU A 1 409 ? -18.734 10.788 17.833 1.00 95.62 409 LEU A CA 1
ATOM 3333 C C . LEU A 1 409 ? -20.006 10.082 18.303 1.00 95.62 409 LEU A C 1
ATOM 3335 O O . LEU A 1 409 ? -20.705 10.604 19.167 1.00 95.62 409 LEU A O 1
ATOM 3339 N N . MET A 1 410 ? -20.277 8.876 17.799 1.00 95.94 410 MET A N 1
ATOM 3340 C CA . MET A 1 410 ? -21.438 8.083 18.207 1.00 95.94 410 MET A CA 1
ATOM 3341 C C . MET A 1 410 ? -21.385 7.739 19.700 1.00 95.94 410 MET A C 1
ATOM 3343 O O . MET A 1 410 ? -22.375 7.889 20.417 1.00 95.94 410 MET A O 1
ATOM 3347 N N . ALA A 1 411 ? -20.217 7.324 20.198 1.00 95.62 411 ALA A N 1
ATOM 3348 C CA . ALA A 1 411 ? -20.042 7.016 21.612 1.00 95.62 411 ALA A CA 1
ATOM 3349 C C . ALA A 1 411 ? -20.224 8.252 22.509 1.00 95.62 411 ALA A C 1
ATOM 3351 O O . ALA A 1 411 ? -20.882 8.134 23.546 1.00 95.62 411 ALA A O 1
ATOM 3352 N N . ASP A 1 412 ? -19.670 9.414 22.129 1.00 95.06 412 ASP A N 1
ATOM 3353 C CA . ASP A 1 412 ? -19.854 10.669 22.875 1.00 95.06 412 ASP A CA 1
ATOM 3354 C C . ASP A 1 412 ? -21.323 11.093 22.885 1.00 95.06 412 ASP A C 1
ATOM 3356 O O . ASP A 1 412 ? -21.877 11.359 23.950 1.00 95.06 412 ASP A O 1
ATOM 3360 N N . LEU A 1 413 ? -21.978 11.071 21.722 1.00 95.25 413 LEU A N 1
ATOM 3361 C CA . LEU A 1 413 ? -23.376 11.454 21.574 1.00 95.25 413 LEU A CA 1
ATOM 3362 C C . LEU A 1 413 ? -24.288 10.615 22.479 1.00 95.25 413 LEU A C 1
ATOM 3364 O O . LEU A 1 413 ? -24.985 11.161 23.335 1.00 95.25 413 LEU A O 1
ATOM 3368 N N . MET A 1 414 ? -24.240 9.289 22.327 1.00 94.75 414 MET A N 1
ATOM 3369 C CA . MET A 1 414 ? -25.125 8.368 23.047 1.00 94.75 414 MET A CA 1
ATOM 3370 C C . MET A 1 414 ? -24.862 8.328 24.553 1.00 94.75 414 MET A C 1
ATOM 3372 O O . MET A 1 414 ? -25.776 8.063 25.328 1.00 94.75 414 MET A O 1
ATOM 3376 N N . THR A 1 415 ? -23.616 8.556 24.977 1.00 92.75 415 THR A N 1
ATOM 3377 C CA . THR A 1 415 ? -23.240 8.445 26.394 1.00 92.75 415 THR A CA 1
ATOM 3378 C C . THR A 1 415 ? -23.381 9.764 27.139 1.00 92.75 415 THR A C 1
ATOM 3380 O O . THR A 1 415 ? -23.843 9.773 28.278 1.00 92.75 415 THR A O 1
ATOM 3383 N N . ASN A 1 416 ? -22.924 10.857 26.526 1.00 92.50 416 ASN A N 1
ATOM 3384 C CA . ASN A 1 416 ? -22.666 12.112 27.225 1.00 92.50 416 ASN A CA 1
ATOM 3385 C C . ASN A 1 416 ? -23.609 13.241 26.804 1.00 92.50 416 ASN A C 1
ATOM 3387 O O . ASN A 1 416 ? -23.736 14.210 27.548 1.00 92.50 416 ASN A O 1
ATOM 3391 N N . ARG A 1 417 ? -24.219 13.172 25.612 1.00 93.75 417 ARG A N 1
ATOM 3392 C CA . ARG A 1 417 ? -24.975 14.302 25.041 1.00 93.75 417 ARG A CA 1
ATOM 3393 C C . ARG A 1 417 ? -26.479 14.075 25.033 1.00 93.75 417 ARG A C 1
ATOM 3395 O O . ARG A 1 417 ? -27.218 15.001 25.348 1.00 93.75 417 ARG A O 1
ATOM 3402 N N . ILE A 1 418 ? -26.935 12.864 24.712 1.00 94.88 418 ILE A N 1
ATOM 3403 C CA . ILE A 1 418 ? -28.364 12.538 24.728 1.00 94.88 418 ILE A CA 1
ATOM 3404 C C . ILE A 1 418 ? -28.806 12.253 26.172 1.00 94.88 418 ILE A C 1
ATOM 3406 O O . ILE A 1 418 ? -28.253 11.356 26.817 1.00 94.88 418 ILE A O 1
ATOM 3410 N N . PRO A 1 419 ? -29.824 12.961 26.700 1.00 94.44 419 PRO A N 1
ATOM 3411 C CA . PRO A 1 419 ? -30.370 12.665 28.017 1.00 94.44 419 PRO A CA 1
ATOM 3412 C C . PRO A 1 419 ? -30.910 11.236 28.090 1.00 94.44 419 PRO A C 1
ATOM 3414 O O . PRO A 1 419 ? -31.616 10.782 27.189 1.00 94.44 419 PRO A O 1
ATOM 3417 N N . LYS A 1 420 ? -30.667 10.539 29.207 1.00 93.12 420 LYS A N 1
ATOM 3418 C CA . LYS A 1 420 ? -31.138 9.154 29.404 1.00 93.12 420 LYS A CA 1
ATOM 3419 C C . LYS A 1 420 ? -32.650 8.994 29.191 1.00 93.12 420 LYS A C 1
ATOM 3421 O O . LYS A 1 420 ? -33.085 7.959 28.694 1.00 93.12 420 LYS A O 1
ATOM 3426 N N . SER A 1 421 ? -33.439 10.021 29.515 1.00 94.62 421 SER A N 1
ATOM 3427 C CA . SER A 1 421 ? -34.894 10.050 29.307 1.00 94.62 421 SER A CA 1
ATOM 3428 C C . SER A 1 421 ? -35.307 9.976 27.832 1.00 94.62 421 SER A C 1
ATOM 3430 O O . SER A 1 421 ? -36.399 9.501 27.534 1.00 94.62 421 SER A O 1
ATOM 3432 N N . LYS A 1 422 ? -34.439 10.398 26.907 1.00 95.56 422 LYS A N 1
ATOM 3433 C CA . LYS A 1 422 ? -34.691 10.403 25.461 1.00 95.56 422 LYS A CA 1
ATOM 3434 C C . LYS A 1 422 ? -34.236 9.134 24.746 1.00 95.56 422 LYS A C 1
ATOM 3436 O O . LYS A 1 422 ? -34.631 8.913 23.609 1.00 95.56 422 LYS A O 1
ATOM 3441 N N . LEU A 1 423 ? -33.482 8.248 25.399 1.00 93.94 423 LEU A N 1
ATOM 3442 C CA . LEU A 1 423 ? -32.962 7.031 24.759 1.00 93.94 423 LEU A CA 1
ATOM 3443 C C . LEU A 1 423 ? -34.069 6.088 24.256 1.00 93.94 423 LEU A C 1
ATOM 3445 O O . LEU A 1 423 ? -33.904 5.480 23.203 1.00 93.94 423 LEU A O 1
ATOM 3449 N N . LYS A 1 424 ? -35.215 6.012 24.948 1.00 94.50 424 LYS A N 1
ATOM 3450 C CA . LYS A 1 424 ? -36.383 5.252 24.460 1.00 94.50 424 LYS A CA 1
ATOM 3451 C C . LYS A 1 424 ? -36.966 5.842 23.172 1.00 94.50 424 LYS A C 1
ATOM 3453 O O . LYS A 1 424 ? -37.419 5.097 22.312 1.00 94.50 424 LYS A O 1
ATOM 3458 N N . GLU A 1 425 ? -36.935 7.166 23.033 1.00 96.00 425 GLU A N 1
ATOM 3459 C CA . GLU A 1 425 ? -37.379 7.858 21.819 1.00 96.00 425 GLU A CA 1
ATOM 3460 C C . GLU A 1 425 ? -36.391 7.619 20.664 1.00 96.00 425 GLU A C 1
ATOM 3462 O O . GLU A 1 425 ? -36.815 7.355 19.543 1.00 96.00 425 GLU A O 1
ATOM 3467 N N . VAL A 1 426 ? -35.076 7.610 20.934 1.00 95.50 426 VAL A N 1
ATOM 3468 C CA . VAL A 1 426 ? -34.051 7.213 19.945 1.00 95.50 426 VAL A CA 1
ATOM 3469 C C . VAL A 1 426 ? -34.297 5.783 19.456 1.00 95.50 426 VAL A C 1
ATOM 3471 O O . VAL A 1 426 ? -34.306 5.540 18.252 1.00 95.50 426 VAL A O 1
ATOM 3474 N N . GLU A 1 427 ? -34.538 4.841 20.372 1.00 96.06 427 GLU A N 1
ATOM 3475 C CA . GLU A 1 427 ? -34.833 3.449 20.018 1.00 96.06 427 GLU A CA 1
ATOM 3476 C C . GLU A 1 427 ? -36.107 3.330 19.172 1.00 96.06 427 GLU A C 1
ATOM 3478 O O . GLU A 1 427 ? -36.126 2.592 18.188 1.00 96.06 427 GLU A O 1
ATOM 3483 N N . ALA A 1 428 ? -37.163 4.069 19.529 1.00 95.31 428 ALA A N 1
ATOM 3484 C CA . ALA A 1 428 ? -38.404 4.099 18.762 1.00 95.31 428 ALA A CA 1
ATOM 3485 C C . ALA A 1 428 ? -38.173 4.618 17.335 1.00 95.31 428 ALA A C 1
ATOM 3487 O O . ALA A 1 428 ? -38.622 3.974 16.391 1.00 95.31 428 ALA A O 1
ATOM 3488 N N . ARG A 1 429 ? -37.401 5.703 17.173 1.00 95.00 429 ARG A N 1
ATOM 3489 C CA . ARG A 1 429 ? -37.030 6.253 15.858 1.00 95.00 429 ARG A CA 1
ATOM 3490 C C . ARG A 1 429 ? -36.193 5.285 15.026 1.00 95.00 429 ARG A C 1
ATOM 3492 O O . ARG A 1 429 ? -36.433 5.154 13.834 1.00 95.00 429 ARG A O 1
ATOM 3499 N N . LEU A 1 430 ? -35.230 4.588 15.639 1.00 94.06 430 LEU A N 1
ATOM 3500 C CA . LEU A 1 430 ? -34.467 3.534 14.956 1.00 94.06 430 LEU A CA 1
ATOM 3501 C C . LEU A 1 430 ? -35.391 2.413 14.468 1.00 94.06 430 LEU A C 1
ATOM 3503 O O . LEU A 1 430 ? -35.235 1.931 13.353 1.00 94.06 430 LEU A O 1
ATOM 3507 N N . ARG A 1 431 ? -36.359 2.003 15.295 1.00 94.81 431 ARG A N 1
ATOM 3508 C CA . ARG A 1 431 ? -37.307 0.932 14.962 1.00 94.81 431 ARG A CA 1
ATOM 3509 C C . ARG A 1 431 ? -38.287 1.336 13.856 1.00 94.81 431 ARG A C 1
ATOM 3511 O O . ARG A 1 431 ? -38.668 0.479 13.065 1.00 94.81 431 ARG A O 1
ATOM 3518 N N . SER A 1 432 ? -38.691 2.606 13.812 1.00 92.50 432 SER A N 1
ATOM 3519 C CA . SER A 1 432 ? -39.629 3.141 12.819 1.00 92.50 432 SER A CA 1
ATOM 3520 C C . SER A 1 432 ? -38.965 3.613 11.524 1.00 92.50 432 SER A C 1
ATOM 3522 O O . SER A 1 432 ? -39.667 4.044 10.616 1.00 92.50 432 SER A O 1
ATOM 3524 N N . PHE A 1 433 ? -37.633 3.600 11.438 1.00 90.94 433 PHE A N 1
ATOM 3525 C CA . PHE A 1 433 ? -36.923 4.064 10.252 1.00 9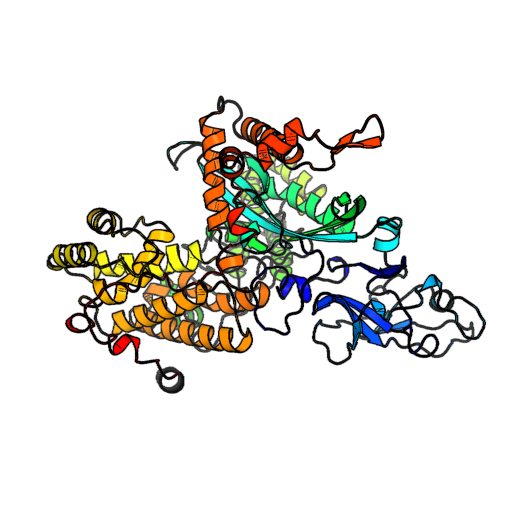0.94 433 PHE A CA 1
ATOM 3526 C C . PHE A 1 433 ? -37.202 3.135 9.061 1.00 90.94 433 PHE A C 1
ATOM 3528 O O . PHE A 1 433 ? -36.901 1.941 9.117 1.00 90.94 433 PHE A O 1
ATOM 3535 N N . ASN A 1 434 ? -37.773 3.686 7.987 1.00 87.31 434 ASN A N 1
ATOM 3536 C CA . ASN A 1 434 ? -38.073 2.936 6.772 1.00 87.31 434 ASN A CA 1
ATOM 3537 C C . ASN A 1 434 ? -36.775 2.668 5.981 1.00 87.31 434 ASN A C 1
ATOM 3539 O O . ASN A 1 434 ? -36.075 3.597 5.579 1.00 87.31 434 ASN A O 1
ATOM 3543 N N . THR A 1 435 ? -36.459 1.390 5.758 1.00 87.69 435 THR A N 1
ATOM 3544 C CA . THR A 1 435 ? -35.270 0.938 5.019 1.00 87.69 435 THR A CA 1
ATOM 3545 C C . THR A 1 435 ? -35.568 0.471 3.590 1.00 87.69 435 THR A C 1
ATOM 3547 O O . THR A 1 435 ? -34.656 -0.006 2.926 1.00 87.69 435 THR A O 1
ATOM 3550 N N . ASP A 1 436 ? -36.801 0.597 3.093 1.00 82.62 436 ASP A N 1
ATOM 3551 C CA . ASP A 1 436 ? -37.261 0.045 1.805 1.00 82.62 436 ASP A CA 1
ATOM 3552 C C . ASP A 1 436 ? -36.465 0.573 0.602 1.00 82.62 436 ASP A C 1
ATOM 3554 O O . ASP A 1 436 ? -36.270 -0.136 -0.385 1.00 82.62 436 ASP A O 1
ATOM 3558 N N . ALA A 1 437 ? -35.975 1.814 0.688 1.00 76.25 437 ALA A N 1
ATOM 3559 C CA . ALA A 1 437 ? -35.143 2.442 -0.340 1.00 76.25 437 ALA A CA 1
ATOM 3560 C C . ALA A 1 437 ? -33.631 2.182 -0.163 1.00 76.25 437 ALA A C 1
ATOM 3562 O O . ALA A 1 437 ? -32.826 2.705 -0.935 1.00 76.25 437 ALA A O 1
ATOM 3563 N N . LEU A 1 438 ? -33.224 1.413 0.853 1.00 81.31 438 LEU A N 1
ATOM 3564 C CA . LEU A 1 438 ? -31.827 1.179 1.225 1.00 81.31 438 LEU A CA 1
ATOM 3565 C C . LEU A 1 438 ? -31.435 -0.291 1.033 1.00 81.31 438 LEU A C 1
ATOM 3567 O O . LEU A 1 438 ? -32.265 -1.192 0.968 1.00 81.31 438 LEU A O 1
ATOM 3571 N N . ASN A 1 439 ? -30.132 -0.555 0.945 1.00 78.81 439 ASN A N 1
ATOM 3572 C CA . ASN A 1 439 ? -29.589 -1.886 0.657 1.00 78.81 439 ASN A CA 1
ATOM 3573 C C . ASN A 1 439 ? -29.295 -2.726 1.919 1.00 78.81 439 ASN A C 1
ATOM 3575 O O . ASN A 1 439 ? -28.398 -3.574 1.911 1.00 78.81 439 ASN A O 1
ATOM 3579 N N . PHE A 1 440 ? -30.025 -2.498 3.012 1.00 82.75 440 PHE A N 1
ATOM 3580 C CA . PHE A 1 440 ? -29.865 -3.228 4.270 1.00 82.75 440 PHE A CA 1
ATOM 3581 C C . PHE A 1 440 ? -31.218 -3.545 4.922 1.00 82.75 440 PHE A C 1
ATOM 3583 O O . PHE A 1 440 ? -32.193 -2.837 4.684 1.00 82.75 440 PHE A O 1
ATOM 3590 N N . PRO A 1 441 ? -31.299 -4.630 5.721 1.00 86.75 441 PRO A N 1
ATOM 3591 C CA . PRO A 1 441 ? -32.550 -5.035 6.357 1.00 86.75 441 PRO A CA 1
ATOM 3592 C C . PRO A 1 441 ? -32.996 -4.029 7.423 1.00 86.75 441 PRO A C 1
ATOM 3594 O O . PRO A 1 441 ? -32.234 -3.146 7.822 1.00 86.75 441 PRO A O 1
ATOM 3597 N N . GLN A 1 442 ? -34.208 -4.232 7.944 1.00 88.62 442 GLN A N 1
ATOM 3598 C CA . GLN A 1 442 ? -34.739 -3.455 9.060 1.00 88.62 442 GLN A CA 1
ATOM 3599 C C . GLN A 1 442 ? -33.734 -3.361 10.220 1.00 88.62 442 GLN A C 1
ATOM 3601 O O . GLN A 1 442 ? -33.069 -4.336 10.592 1.00 88.62 442 GLN A O 1
ATOM 3606 N N . LEU A 1 443 ? -33.645 -2.167 10.808 1.00 92.38 443 LEU A N 1
ATOM 3607 C CA . LEU A 1 443 ? -32.705 -1.874 11.880 1.00 92.38 443 LEU A CA 1
ATOM 3608 C C . LEU A 1 443 ? -33.038 -2.654 13.154 1.00 92.38 443 LEU A C 1
ATOM 3610 O O . LEU A 1 443 ? -34.146 -2.593 13.688 1.00 92.38 443 LEU A O 1
ATOM 3614 N N . GLN A 1 444 ? -32.029 -3.322 13.709 1.00 92.50 444 GLN A N 1
ATOM 3615 C CA . GLN A 1 444 ? -32.123 -3.996 15.001 1.00 92.50 444 GLN A CA 1
ATOM 3616 C C . GLN A 1 444 ? -31.967 -2.973 16.136 1.00 92.50 444 GLN A C 1
ATOM 3618 O O . GLN A 1 444 ? -30.931 -2.909 16.796 1.00 92.50 444 GLN A O 1
ATOM 3623 N N . ALA A 1 445 ? -32.990 -2.141 16.355 1.00 93.44 445 ALA A N 1
ATOM 3624 C CA . ALA A 1 445 ? -32.932 -0.985 17.256 1.00 93.44 445 ALA A CA 1
ATOM 3625 C C . ALA A 1 445 ? -32.421 -1.330 18.667 1.00 93.44 445 ALA A C 1
ATOM 3627 O O . ALA A 1 445 ? -31.518 -0.671 19.178 1.00 93.44 445 ALA A O 1
ATOM 3628 N N . THR A 1 446 ? -32.930 -2.403 19.278 1.00 94.00 446 THR A N 1
ATOM 3629 C CA . THR A 1 446 ? -32.518 -2.829 20.626 1.00 94.00 446 THR A CA 1
ATOM 3630 C C . THR A 1 446 ? -31.041 -3.235 20.673 1.00 94.00 446 THR A C 1
ATOM 3632 O O . THR A 1 446 ? -30.324 -2.842 21.594 1.00 94.00 446 THR A O 1
ATOM 3635 N N . TYR A 1 447 ? -30.552 -3.943 19.646 1.00 93.81 447 TYR A N 1
ATOM 3636 C CA . TYR A 1 447 ? -29.124 -4.243 19.496 1.00 93.81 447 TYR A CA 1
ATOM 3637 C C . TYR A 1 447 ? -28.307 -2.955 19.352 1.00 93.81 447 TYR A C 1
ATOM 3639 O O . TYR A 1 447 ? -27.304 -2.774 20.044 1.00 93.81 447 TYR A O 1
ATOM 3647 N N . MET A 1 448 ? -28.761 -2.032 18.501 1.00 93.31 448 MET A N 1
ATOM 3648 C CA . MET A 1 448 ? -28.063 -0.775 18.249 1.00 93.31 448 MET A CA 1
ATOM 3649 C C . MET A 1 448 ? -27.928 0.072 19.520 1.00 93.31 448 MET A C 1
ATOM 3651 O O . MET A 1 448 ? -26.849 0.585 19.814 1.00 93.31 448 MET A O 1
ATOM 3655 N N . MET A 1 449 ? -28.986 0.149 20.327 1.00 93.31 449 MET A N 1
ATOM 3656 C CA . MET A 1 449 ? -28.960 0.848 21.612 1.00 93.31 449 MET A CA 1
ATOM 3657 C C . MET A 1 449 ? -28.014 0.178 22.614 1.00 93.31 449 MET A C 1
ATOM 3659 O O . MET A 1 449 ? -27.197 0.860 23.241 1.00 93.31 449 MET A O 1
ATOM 3663 N N . ALA A 1 450 ? -28.075 -1.150 22.739 1.00 92.19 450 ALA A N 1
ATOM 3664 C CA . ALA A 1 450 ? -27.262 -1.907 23.691 1.00 92.19 450 ALA A CA 1
ATOM 3665 C C . ALA A 1 450 ? -25.763 -1.917 23.336 1.00 92.19 450 ALA A C 1
ATOM 3667 O O . ALA A 1 450 ? -24.912 -1.902 24.227 1.00 92.19 450 ALA A O 1
ATOM 3668 N N . HIS A 1 451 ? -25.426 -1.912 22.043 1.00 91.56 451 HIS A N 1
ATOM 3669 C CA . HIS A 1 451 ? -24.070 -2.186 21.559 1.00 91.56 451 HIS A CA 1
ATOM 3670 C C . HIS A 1 451 ? -23.406 -1.029 20.799 1.00 91.56 451 HIS A C 1
ATOM 3672 O O . HIS A 1 451 ? -22.348 -1.237 20.211 1.00 91.56 451 HIS A O 1
ATOM 3678 N N . HIS A 1 452 ? -23.930 0.201 20.881 1.00 89.94 452 HIS A N 1
ATOM 3679 C CA . HIS A 1 452 ? -23.427 1.394 20.169 1.00 89.94 452 HIS A CA 1
ATOM 3680 C C . HIS A 1 452 ? -21.914 1.688 20.287 1.00 89.94 452 HIS A C 1
ATOM 3682 O O . HIS A 1 452 ? -21.358 2.427 19.477 1.00 89.94 452 HIS A O 1
ATOM 3688 N N . ARG A 1 453 ? -21.211 1.126 21.282 1.00 87.81 453 ARG A N 1
ATOM 3689 C CA . ARG A 1 453 ? -19.745 1.262 21.448 1.00 87.81 453 ARG A CA 1
ATOM 3690 C C . ARG A 1 453 ? -18.923 0.145 20.797 1.00 87.81 453 ARG A C 1
ATOM 3692 O O . ARG A 1 453 ? -17.703 0.283 20.664 1.00 87.81 453 ARG A O 1
ATOM 3699 N N . SER A 1 454 ? -19.567 -0.951 20.422 1.00 88.50 454 SER A N 1
ATOM 3700 C CA . SER A 1 454 ? -18.942 -2.200 19.968 1.00 88.50 454 SER A CA 1
ATOM 3701 C C . SER A 1 454 ? -19.409 -2.628 18.577 1.00 88.50 454 SER A C 1
ATOM 3703 O O . SER A 1 454 ? -19.177 -3.767 18.186 1.00 88.50 454 SER A O 1
ATOM 3705 N N . PHE A 1 455 ? -20.033 -1.708 17.848 1.00 92.31 455 PHE A N 1
ATOM 3706 C CA . PHE A 1 455 ? -20.376 -1.837 16.438 1.00 92.31 455 PHE A CA 1
ATOM 3707 C C . PHE A 1 455 ? -19.184 -2.228 15.567 1.00 92.31 455 PHE A C 1
ATOM 3709 O O . PHE A 1 455 ? -18.038 -1.838 15.832 1.00 92.31 455 PHE A O 1
ATOM 3716 N N . ILE A 1 456 ? -19.496 -2.979 14.514 1.00 89.12 456 ILE A N 1
ATOM 3717 C CA . ILE A 1 456 ? -18.575 -3.278 13.418 1.00 89.12 456 ILE A CA 1
ATOM 3718 C C . ILE A 1 456 ? -18.669 -2.194 12.331 1.00 89.12 456 ILE A C 1
ATOM 3720 O O . ILE A 1 456 ? -19.515 -1.302 12.399 1.00 89.12 456 ILE A O 1
ATOM 3724 N N . GLY A 1 457 ? -17.799 -2.252 11.316 1.00 89.38 457 GLY A N 1
ATOM 3725 C CA . GLY A 1 457 ? -17.757 -1.254 10.237 1.00 89.38 457 GLY A CA 1
ATOM 3726 C C . GLY A 1 457 ? -19.115 -1.028 9.563 1.00 89.38 457 GLY A C 1
ATOM 3727 O O . GLY A 1 457 ? -19.571 0.112 9.464 1.00 89.38 457 GLY A O 1
ATOM 3728 N N . LYS A 1 458 ? -19.805 -2.117 9.201 1.00 89.50 458 LYS A N 1
ATOM 3729 C CA . LYS A 1 458 ? -21.140 -2.077 8.584 1.00 89.50 458 LYS A CA 1
ATOM 3730 C C . LYS A 1 458 ? -22.174 -1.324 9.428 1.00 89.50 458 LYS A C 1
ATOM 3732 O O . LYS A 1 458 ? -22.937 -0.528 8.889 1.00 89.50 458 LYS A O 1
ATOM 3737 N N . ASP A 1 459 ? -22.185 -1.528 10.744 1.00 93.06 459 ASP A N 1
ATOM 3738 C CA . ASP A 1 459 ? -23.128 -0.833 11.628 1.00 93.06 459 ASP A CA 1
ATOM 3739 C C . ASP A 1 459 ? -22.875 0.682 11.618 1.00 93.06 459 ASP A C 1
ATOM 3741 O O . ASP A 1 459 ? -23.814 1.475 11.590 1.00 93.06 459 ASP A O 1
ATOM 3745 N N . PHE A 1 460 ? -21.607 1.109 11.593 1.00 94.25 460 PHE A N 1
ATOM 3746 C CA . PHE A 1 460 ? -21.269 2.532 11.506 1.00 94.25 460 PHE A CA 1
ATOM 3747 C C . PHE A 1 460 ? -21.609 3.147 10.145 1.00 94.25 460 PHE A C 1
ATOM 3749 O O . PHE A 1 460 ? -22.017 4.307 10.103 1.00 94.25 460 PHE A O 1
ATOM 3756 N N . GLN A 1 461 ? -21.505 2.391 9.048 1.00 92.12 461 GLN A N 1
ATOM 3757 C CA . GLN A 1 461 ? -22.005 2.838 7.742 1.00 92.12 461 GLN A CA 1
ATOM 3758 C C . GLN A 1 461 ? -23.524 3.048 7.756 1.00 92.12 461 GLN A C 1
ATOM 3760 O O . GLN A 1 461 ? -24.008 4.026 7.188 1.00 92.12 461 GLN A O 1
ATOM 3765 N N . ILE A 1 462 ? -24.273 2.170 8.431 1.00 92.25 462 ILE A N 1
ATOM 3766 C CA . ILE A 1 462 ? -25.717 2.345 8.631 1.00 92.25 462 ILE A CA 1
ATOM 3767 C C . ILE A 1 462 ? -25.983 3.605 9.463 1.00 92.25 462 ILE A C 1
ATOM 3769 O O . ILE A 1 462 ? -26.800 4.432 9.067 1.00 92.25 462 ILE A O 1
ATOM 3773 N N . ILE A 1 463 ? -25.258 3.804 10.572 1.00 93.25 463 ILE A N 1
ATOM 3774 C CA . ILE A 1 463 ? -25.389 5.009 11.407 1.00 93.25 463 ILE A CA 1
ATOM 3775 C C . ILE A 1 463 ? -25.193 6.287 10.591 1.00 93.25 463 ILE A C 1
ATOM 3777 O O . ILE A 1 463 ? -26.003 7.198 10.719 1.00 93.25 463 ILE A O 1
ATOM 3781 N N . LEU A 1 464 ? -24.171 6.354 9.735 1.00 92.00 464 LEU A N 1
ATOM 3782 C CA . LEU A 1 464 ? -23.934 7.519 8.875 1.00 92.00 464 LEU A CA 1
ATOM 3783 C C . LEU A 1 464 ? -25.128 7.838 7.961 1.00 92.00 464 LEU A C 1
ATOM 3785 O O . LEU A 1 464 ? -25.437 9.010 7.757 1.00 92.00 464 LEU A O 1
ATOM 3789 N N . GLN A 1 465 ? -25.815 6.814 7.448 1.00 88.88 465 GLN A N 1
ATOM 3790 C CA . GLN A 1 465 ? -26.971 6.981 6.560 1.00 88.88 465 GLN A CA 1
ATOM 3791 C C . GLN A 1 465 ? -28.242 7.410 7.306 1.00 88.88 465 GLN A C 1
ATOM 3793 O O . GLN A 1 465 ? -29.048 8.158 6.759 1.00 88.88 465 GLN A O 1
ATOM 3798 N N . VAL A 1 466 ? -28.421 6.981 8.560 1.00 90.50 466 VAL A N 1
ATOM 3799 C CA . VAL A 1 466 ? -29.650 7.258 9.333 1.00 90.50 466 VAL A CA 1
ATOM 3800 C C . VAL A 1 466 ? -29.512 8.415 10.328 1.00 90.50 466 VAL A C 1
ATOM 3802 O O . VAL A 1 466 ? -30.517 8.890 10.859 1.00 90.50 466 VAL A O 1
ATOM 3805 N N . ALA A 1 467 ? -28.288 8.890 10.592 1.00 90.44 467 ALA A N 1
ATOM 3806 C CA . ALA A 1 467 ? -27.990 9.875 11.635 1.00 90.44 467 ALA A CA 1
ATOM 3807 C C . ALA A 1 467 ? -28.852 11.140 11.534 1.00 90.44 467 ALA A C 1
ATOM 3809 O O . ALA A 1 467 ? -29.369 11.600 12.555 1.00 90.44 467 ALA A O 1
ATOM 3810 N N . ALA A 1 468 ? -29.053 11.662 10.319 1.00 86.88 468 ALA A N 1
ATOM 3811 C CA . ALA A 1 468 ? -29.817 12.889 10.098 1.00 86.88 468 ALA A CA 1
ATOM 3812 C C . ALA A 1 468 ? -31.283 12.779 10.545 1.00 86.88 468 ALA A C 1
ATOM 3814 O O . ALA A 1 468 ? -31.850 13.727 11.080 1.00 86.88 468 ALA A O 1
ATOM 3815 N N . PHE A 1 469 ? -31.880 11.602 10.383 1.00 87.69 469 PHE A N 1
ATOM 3816 C CA . PHE A 1 469 ? -33.296 11.363 10.663 1.00 87.69 469 PHE A CA 1
ATOM 3817 C C . PHE A 1 469 ? -33.530 10.921 12.110 1.00 87.69 469 PHE A C 1
ATOM 3819 O O . PHE A 1 469 ? -34.526 11.273 12.746 1.00 87.69 469 PHE A O 1
ATOM 3826 N N . VAL A 1 470 ? -32.591 10.142 12.645 1.00 91.56 470 VAL A N 1
ATOM 3827 C CA . VAL A 1 470 ? -32.739 9.502 13.952 1.00 91.56 470 VAL A CA 1
ATOM 3828 C C . VAL A 1 470 ? -32.097 10.326 15.064 1.00 91.56 470 VAL A C 1
ATOM 3830 O O . VAL A 1 470 ? -32.688 10.466 16.132 1.00 91.56 470 VAL A O 1
ATOM 3833 N N . LEU A 1 471 ? -30.886 10.845 14.850 1.00 92.75 471 LEU A N 1
ATOM 3834 C CA . LEU A 1 471 ? -30.038 11.370 15.924 1.00 92.75 471 LEU A CA 1
ATOM 3835 C C . LEU A 1 471 ? -30.055 12.902 16.020 1.00 92.75 471 LEU A C 1
ATOM 3837 O O . LEU A 1 471 ? -29.941 13.442 17.120 1.00 92.75 471 LEU A O 1
ATOM 3841 N N . PHE A 1 472 ? -30.228 13.617 14.905 1.00 92.44 472 PHE A N 1
ATOM 3842 C CA . PHE A 1 472 ? -30.160 15.088 14.877 1.00 92.44 472 PHE A CA 1
ATOM 3843 C C . PHE A 1 472 ? -31.210 15.819 15.723 1.00 92.44 472 PHE A C 1
ATOM 3845 O O . PHE A 1 472 ? -30.873 16.885 16.243 1.00 92.44 472 PHE A O 1
ATOM 3852 N N . PRO A 1 473 ? -32.431 15.290 15.942 1.00 92.75 473 PRO A N 1
ATOM 3853 C CA . PRO A 1 473 ? -33.390 15.897 16.870 1.00 92.75 473 PRO A CA 1
ATOM 3854 C C . PRO A 1 473 ? -32.860 16.065 18.303 1.00 92.75 473 PRO A C 1
ATOM 3856 O O . PRO A 1 473 ? -33.412 16.847 19.071 1.00 92.75 473 PRO A O 1
ATOM 3859 N N . TYR A 1 474 ? -31.787 15.355 18.665 1.00 94.00 474 TYR A N 1
ATOM 3860 C CA . TYR A 1 474 ? -31.165 15.396 19.991 1.00 94.00 474 TYR A CA 1
ATOM 3861 C C . TYR A 1 474 ? -29.805 16.110 20.005 1.00 94.00 474 TYR A C 1
ATOM 3863 O O . TYR A 1 474 ? -29.089 16.054 21.004 1.00 94.00 474 TYR A O 1
ATOM 3871 N N . MET A 1 475 ? -29.426 16.750 18.898 1.00 94.12 475 MET A N 1
ATOM 3872 C CA . MET A 1 475 ? -28.155 17.451 18.738 1.00 94.12 475 MET A CA 1
ATOM 3873 C C . MET A 1 475 ? -28.346 18.967 18.792 1.00 94.12 475 MET A C 1
ATOM 3875 O O . MET A 1 475 ? -29.318 19.503 18.260 1.00 94.12 475 MET A O 1
ATOM 3879 N N . THR A 1 476 ? -27.370 19.669 19.371 1.00 93.62 476 THR A N 1
ATOM 3880 C CA . THR A 1 476 ? -27.241 21.122 19.187 1.00 93.62 476 THR A CA 1
ATOM 3881 C C . THR A 1 476 ? -26.772 21.440 17.769 1.00 93.62 476 THR A C 1
ATOM 3883 O O . THR A 1 476 ? -26.265 20.566 17.066 1.00 93.62 476 THR A O 1
ATOM 3886 N N . GLU A 1 477 ? -26.877 22.700 17.355 1.00 91.56 477 GLU A N 1
ATOM 3887 C CA . GLU A 1 477 ? -26.428 23.115 16.023 1.00 91.56 477 GLU A CA 1
ATOM 3888 C C . GLU A 1 477 ? -24.931 22.854 15.792 1.00 91.56 477 GLU A C 1
ATOM 3890 O O . GLU A 1 477 ? -24.537 22.316 14.762 1.00 91.56 477 GLU A O 1
ATOM 3895 N N . ASP A 1 478 ? -24.087 23.118 16.795 1.00 91.88 478 ASP A N 1
ATOM 3896 C CA . ASP A 1 478 ? -22.656 22.801 16.721 1.00 91.88 478 ASP A CA 1
ATOM 3897 C C . ASP A 1 478 ? -22.398 21.296 16.541 1.00 91.88 478 ASP A C 1
ATOM 3899 O O . ASP A 1 478 ? -21.522 20.911 15.768 1.00 91.88 478 ASP A O 1
ATOM 3903 N N . MET A 1 479 ? -23.175 20.432 17.206 1.00 94.12 479 MET A N 1
ATOM 3904 C CA . MET A 1 479 ? -23.065 18.981 17.021 1.00 94.12 479 MET A CA 1
ATOM 3905 C C . MET A 1 479 ? -23.512 18.566 15.620 1.00 94.12 479 MET A C 1
ATOM 3907 O O . MET A 1 479 ? -22.825 17.770 14.981 1.00 94.12 479 MET A O 1
ATOM 3911 N N . LYS A 1 480 ? -24.627 19.116 15.125 1.00 94.25 480 LYS A N 1
ATOM 3912 C CA . LYS A 1 480 ? -25.108 18.837 13.769 1.00 94.25 480 LYS A CA 1
ATOM 3913 C C . LYS A 1 480 ? -24.061 19.218 12.729 1.00 94.25 480 LYS A C 1
ATOM 3915 O O . LYS A 1 480 ? -23.784 18.405 11.863 1.00 94.25 480 LYS A O 1
ATOM 3920 N N . ASN A 1 481 ? -23.392 20.363 12.864 1.00 93.12 481 ASN A N 1
ATOM 3921 C CA . ASN A 1 481 ? -22.316 20.781 11.954 1.00 93.12 481 ASN A CA 1
ATOM 3922 C C . ASN A 1 481 ? -21.132 19.793 11.903 1.00 93.12 481 ASN A C 1
ATOM 3924 O O . ASN A 1 481 ? -20.607 19.494 10.825 1.00 93.12 481 ASN A O 1
ATOM 3928 N N . VAL A 1 482 ? -20.743 19.213 13.046 1.00 95.19 482 VAL A N 1
ATOM 3929 C CA . VAL A 1 482 ? -19.745 18.124 13.084 1.00 95.19 482 VAL A CA 1
ATOM 3930 C C . VAL A 1 482 ? -20.255 16.884 12.341 1.00 95.19 482 VAL A C 1
ATOM 3932 O O . VAL A 1 482 ? -19.508 16.252 11.597 1.00 95.19 482 VAL A O 1
ATOM 3935 N N . TRP A 1 483 ? -21.524 16.518 12.529 1.00 95.06 483 TRP A N 1
ATOM 3936 C CA . TRP A 1 483 ? -22.106 15.343 11.880 1.00 95.06 483 TRP A CA 1
ATOM 3937 C C . TRP A 1 483 ? -22.386 15.546 10.386 1.00 95.06 483 TRP A C 1
ATOM 3939 O O . TRP A 1 483 ? -22.162 14.612 9.625 1.00 95.06 483 TRP A O 1
ATOM 3949 N N . TYR A 1 484 ? -22.792 16.736 9.938 1.00 92.62 484 TYR A N 1
ATOM 3950 C CA . TYR A 1 484 ? -22.954 17.064 8.518 1.00 92.62 484 TYR A CA 1
ATOM 3951 C C . TYR A 1 484 ? -21.640 16.874 7.768 1.00 92.62 484 TYR A C 1
ATOM 3953 O O . TYR A 1 484 ? -21.585 16.105 6.808 1.00 92.62 484 TYR A O 1
ATOM 3961 N N . SER A 1 485 ? -20.569 17.507 8.255 1.00 93.81 485 SER A N 1
ATOM 3962 C CA . SER A 1 485 ? -19.233 17.376 7.665 1.00 93.81 485 SER A CA 1
ATOM 3963 C C . SER A 1 485 ? -18.730 15.926 7.709 1.00 93.81 485 SER A C 1
ATOM 3965 O O . SER A 1 485 ? -18.208 15.433 6.712 1.00 93.81 485 SER A O 1
ATOM 3967 N N . MET A 1 486 ? -18.972 15.184 8.800 1.00 94.62 486 MET A N 1
ATOM 3968 C CA . MET A 1 486 ? -18.648 13.751 8.889 1.00 94.62 486 MET A CA 1
ATOM 3969 C C . MET A 1 486 ? -19.413 12.892 7.869 1.00 94.62 486 MET A C 1
ATOM 3971 O O . MET A 1 486 ? -18.810 12.043 7.208 1.00 94.62 486 MET A O 1
ATOM 3975 N N . CYS A 1 487 ? -20.729 13.078 7.740 1.00 91.19 487 CYS A N 1
ATOM 3976 C CA . CYS A 1 487 ? -21.566 12.315 6.814 1.00 91.19 487 CYS A CA 1
ATOM 3977 C C . CYS A 1 487 ? -21.212 12.626 5.357 1.00 91.19 487 CYS A C 1
ATOM 3979 O O . CYS A 1 487 ? -21.087 11.702 4.554 1.00 91.19 487 CYS A O 1
ATOM 3981 N N . PHE A 1 488 ? -20.980 13.900 5.029 1.00 91.50 488 PHE A N 1
ATOM 3982 C CA . PHE A 1 488 ? -20.557 14.314 3.693 1.00 91.50 488 PHE A CA 1
ATOM 3983 C C . PHE A 1 488 ? -19.152 13.797 3.355 1.00 91.50 488 PHE A C 1
ATOM 3985 O O . PHE A 1 488 ? -18.944 13.213 2.298 1.00 91.50 488 PHE A O 1
ATOM 3992 N N . MET A 1 489 ? -18.190 13.915 4.276 1.00 94.50 489 MET A N 1
ATOM 3993 C CA . MET A 1 489 ? -16.858 13.331 4.093 1.00 94.50 489 MET A CA 1
ATOM 3994 C C . MET A 1 489 ? -16.959 11.821 3.861 1.00 94.50 489 MET A C 1
ATOM 3996 O O . MET A 1 489 ? -16.336 11.287 2.948 1.00 94.50 489 MET A O 1
ATOM 4000 N N . SER A 1 490 ? -17.766 11.124 4.663 1.00 93.38 490 SER A N 1
ATOM 4001 C CA . SER A 1 490 ? -17.930 9.675 4.543 1.00 93.38 490 SER A CA 1
ATOM 4002 C C . SER A 1 490 ? -18.558 9.277 3.204 1.00 93.38 490 SER A C 1
ATOM 4004 O O . SER A 1 490 ? -18.123 8.293 2.610 1.00 93.38 490 SER A O 1
ATOM 4006 N N . SER A 1 491 ? -19.528 10.040 2.687 1.00 90.81 491 SER A N 1
ATOM 4007 C CA . SER A 1 491 ? -20.138 9.749 1.382 1.00 90.81 491 SER A CA 1
ATOM 4008 C C . SER A 1 491 ? -19.137 9.859 0.230 1.00 90.81 491 SER A C 1
ATOM 4010 O O . SER A 1 491 ? -19.237 9.088 -0.720 1.00 90.81 491 SER A O 1
ATOM 4012 N N . MET A 1 492 ? -18.145 10.751 0.334 1.00 94.12 492 MET A N 1
ATOM 4013 C CA . MET A 1 492 ? -17.019 10.816 -0.600 1.00 94.12 492 MET A CA 1
ATOM 4014 C C . MET A 1 492 ? -16.064 9.634 -0.409 1.00 94.12 492 MET A C 1
ATOM 4016 O O . MET A 1 492 ? -15.740 8.939 -1.367 1.00 94.12 492 MET A O 1
ATOM 4020 N N . VAL A 1 493 ? -15.658 9.358 0.835 1.00 94.88 493 VAL A N 1
ATOM 4021 C CA . VAL A 1 493 ? -14.657 8.327 1.164 1.00 94.88 493 VAL A CA 1
ATOM 4022 C C . VAL A 1 493 ? -15.051 6.926 0.687 1.00 94.88 493 VAL A C 1
ATOM 4024 O O . VAL A 1 493 ? -14.180 6.151 0.295 1.00 94.88 493 VAL A O 1
ATOM 4027 N N . PHE A 1 494 ? -16.344 6.598 0.697 1.00 92.12 494 PHE A N 1
ATOM 4028 C CA . PHE A 1 494 ? -16.849 5.289 0.269 1.00 92.12 494 PHE A CA 1
ATOM 4029 C C . PHE A 1 494 ? -17.225 5.212 -1.221 1.00 92.12 494 PHE A C 1
ATOM 4031 O O . PHE A 1 494 ? -17.805 4.215 -1.653 1.00 92.12 494 PHE A O 1
ATOM 4038 N N . GLN A 1 495 ? -16.878 6.219 -2.030 1.00 90.75 495 GLN A N 1
ATOM 4039 C CA . GLN A 1 495 ? -17.011 6.129 -3.485 1.00 90.75 495 GLN A CA 1
ATOM 4040 C C . GLN A 1 495 ? -16.039 5.092 -4.056 1.00 90.75 495 GLN A C 1
ATOM 4042 O O . GLN A 1 495 ? -14.884 4.982 -3.644 1.00 90.75 495 GLN A O 1
ATOM 4047 N N . THR A 1 496 ? -16.510 4.326 -5.039 1.00 91.44 496 THR A N 1
ATOM 4048 C CA . THR A 1 496 ? -15.720 3.288 -5.720 1.00 91.44 496 THR A CA 1
ATOM 4049 C C . THR A 1 496 ? -15.005 3.801 -6.967 1.00 91.44 496 THR A C 1
ATOM 4051 O O . THR A 1 496 ? -14.128 3.120 -7.495 1.00 91.44 496 THR A O 1
ATOM 4054 N N . VAL A 1 497 ? -15.372 4.994 -7.437 1.00 93.81 497 VAL A N 1
ATOM 4055 C CA . VAL A 1 497 ? -14.794 5.656 -8.606 1.00 93.81 497 VAL A CA 1
ATOM 4056 C C . VAL A 1 497 ? -14.618 7.133 -8.284 1.00 93.81 497 VAL A C 1
ATOM 4058 O O . VAL A 1 497 ? -15.546 7.763 -7.786 1.00 93.81 497 VAL A O 1
ATOM 4061 N N . ILE A 1 498 ? -13.452 7.682 -8.608 1.00 95.75 498 ILE A N 1
ATOM 4062 C CA . ILE A 1 498 ? -13.174 9.118 -8.592 1.00 95.75 498 ILE A CA 1
ATOM 4063 C C . ILE A 1 498 ? -13.276 9.626 -10.039 1.00 95.75 498 ILE A C 1
ATOM 4065 O O . ILE A 1 498 ? -12.419 9.277 -10.857 1.00 95.75 498 ILE A O 1
ATOM 4069 N N . PRO A 1 499 ? -14.306 10.420 -10.395 1.00 94.56 499 PRO A N 1
ATOM 4070 C CA . PRO A 1 499 ? -14.475 10.922 -11.761 1.00 94.56 499 PRO A CA 1
ATOM 4071 C C . PRO A 1 499 ? -13.342 11.849 -12.207 1.00 94.56 499 PRO A C 1
ATOM 4073 O O . PRO A 1 499 ? -12.911 11.779 -13.355 1.00 94.56 499 PRO A O 1
ATOM 4076 N N . ASP A 1 500 ? -12.860 12.693 -11.295 1.00 97.25 500 ASP A N 1
ATOM 4077 C CA . ASP A 1 500 ? -11.754 13.624 -11.499 1.00 97.25 500 ASP A CA 1
ATOM 4078 C C . ASP A 1 500 ? -10.964 13.773 -10.197 1.00 97.25 500 ASP A C 1
ATOM 4080 O O . ASP A 1 500 ? -11.541 14.153 -9.176 1.00 97.25 500 ASP A O 1
ATOM 4084 N N . MET A 1 501 ? -9.667 13.460 -10.227 1.00 96.69 501 MET A N 1
ATOM 4085 C CA . MET A 1 501 ? -8.821 13.458 -9.030 1.00 96.69 501 MET A CA 1
ATOM 4086 C C . MET A 1 501 ? -8.724 14.842 -8.384 1.00 96.69 501 MET A C 1
ATOM 4088 O O . MET A 1 501 ? -8.958 14.966 -7.185 1.00 96.69 501 MET A O 1
ATOM 4092 N N . GLU A 1 502 ? -8.424 15.889 -9.154 1.00 97.50 502 GLU A N 1
ATOM 4093 C CA . GLU A 1 502 ? -8.162 17.218 -8.587 1.00 97.50 502 GLU A CA 1
ATOM 4094 C C . GLU A 1 502 ? -9.412 17.835 -7.957 1.00 97.50 502 GLU A C 1
ATOM 4096 O O . GLU A 1 502 ? -9.374 18.277 -6.807 1.00 97.50 502 GLU A O 1
ATOM 4101 N N . THR A 1 503 ? -10.551 17.779 -8.651 1.00 96.88 503 THR A N 1
ATOM 4102 C CA . THR A 1 503 ? -11.833 18.266 -8.123 1.00 96.88 503 THR A CA 1
ATOM 4103 C C . THR A 1 503 ? -12.248 17.482 -6.878 1.00 96.88 503 THR A C 1
ATOM 4105 O O . THR A 1 503 ? -12.687 18.073 -5.889 1.00 96.88 503 THR A O 1
ATOM 4108 N N . TYR A 1 504 ? -12.103 16.153 -6.904 1.00 96.69 504 TYR A N 1
ATOM 4109 C CA . TYR A 1 504 ? -12.441 15.297 -5.769 1.00 96.69 504 TYR A CA 1
ATOM 4110 C C . TYR A 1 504 ? -11.579 15.621 -4.545 1.00 96.69 504 TYR A C 1
ATOM 4112 O O . TYR A 1 504 ? -12.108 15.786 -3.444 1.00 96.69 504 TYR A O 1
ATOM 4120 N N . ILE A 1 505 ? -10.261 15.757 -4.726 1.00 98.06 505 ILE A N 1
ATOM 4121 C CA . ILE A 1 505 ? -9.353 16.081 -3.627 1.00 98.06 505 ILE A CA 1
ATOM 4122 C C . ILE A 1 505 ? -9.631 17.479 -3.072 1.00 98.06 505 ILE A C 1
ATOM 4124 O O . ILE A 1 505 ? -9.731 17.623 -1.855 1.00 98.06 505 ILE A O 1
ATOM 4128 N N . GLN A 1 506 ? -9.823 18.488 -3.926 1.00 97.56 506 GLN A N 1
ATOM 4129 C CA . GLN A 1 506 ? -10.143 19.846 -3.480 1.00 97.56 506 GLN A CA 1
ATOM 4130 C C . GLN A 1 506 ? -11.414 19.873 -2.617 1.00 97.56 506 GLN A C 1
ATOM 4132 O O . GLN A 1 506 ? -11.452 20.523 -1.568 1.00 97.56 506 GLN A O 1
ATOM 4137 N N . GLN A 1 507 ? -12.457 19.149 -3.037 1.00 96.44 507 GLN A N 1
ATOM 4138 C CA . GLN A 1 507 ? -13.694 19.019 -2.270 1.00 96.44 507 GLN A CA 1
ATOM 4139 C C . GLN A 1 507 ? -13.458 18.298 -0.939 1.00 96.44 507 GLN A C 1
ATOM 4141 O O . GLN A 1 507 ? -13.870 18.803 0.105 1.00 96.44 507 GLN A O 1
ATOM 4146 N N . LEU A 1 508 ? -12.752 17.165 -0.954 1.00 97.00 508 LEU A N 1
ATOM 4147 C CA . LEU A 1 508 ? -12.485 16.376 0.246 1.00 97.00 508 LEU A CA 1
ATOM 4148 C C . LEU A 1 508 ? -11.645 17.155 1.269 1.00 97.00 508 LEU A C 1
ATOM 4150 O O . LEU A 1 508 ? -11.975 17.163 2.452 1.00 97.00 508 LEU A O 1
ATOM 4154 N N . GLU A 1 509 ? -10.593 17.850 0.830 1.00 96.88 509 GLU A N 1
ATOM 4155 C CA . GLU A 1 509 ? -9.774 18.730 1.675 1.00 96.88 509 GLU A CA 1
ATOM 4156 C C . GLU A 1 509 ? -10.606 19.872 2.278 1.00 96.88 509 GLU A C 1
ATOM 4158 O O . GLU A 1 509 ? -10.410 20.246 3.436 1.00 96.88 509 GLU A O 1
ATOM 4163 N N . GLY A 1 510 ? -11.559 20.425 1.520 1.00 95.00 510 GLY A N 1
ATOM 4164 C CA . GLY A 1 510 ? -12.541 21.385 2.030 1.00 95.00 510 GLY A CA 1
ATOM 4165 C C . GLY A 1 510 ? -13.350 20.814 3.195 1.00 95.00 510 GLY A C 1
ATOM 4166 O O . GLY A 1 510 ? -13.332 21.370 4.291 1.00 95.00 510 GLY A O 1
ATOM 4167 N N . VAL A 1 511 ? -13.978 19.659 2.989 1.00 96.00 511 VAL A N 1
ATOM 4168 C CA . VAL A 1 511 ? -14.854 19.025 3.988 1.00 96.00 511 VAL A CA 1
ATOM 4169 C C . VAL A 1 511 ? -14.070 18.558 5.217 1.00 96.00 511 VAL A C 1
ATOM 4171 O O . VAL A 1 511 ? -14.544 18.698 6.344 1.00 96.00 511 VAL A O 1
ATOM 4174 N N . ILE A 1 512 ? -12.850 18.040 5.039 1.00 97.31 512 ILE A N 1
ATOM 4175 C CA . ILE A 1 512 ? -11.972 17.688 6.163 1.00 97.31 512 ILE A CA 1
ATOM 4176 C C . ILE A 1 512 ? -11.675 18.935 7.002 1.00 97.31 512 ILE A C 1
ATOM 4178 O O . ILE A 1 512 ? -11.741 18.864 8.228 1.00 97.31 512 ILE A O 1
ATOM 4182 N N . ARG A 1 513 ? -11.385 20.085 6.380 1.00 95.31 513 ARG A N 1
ATOM 4183 C CA . ARG A 1 513 ? -11.149 21.342 7.111 1.00 95.31 513 ARG A CA 1
ATOM 4184 C C . ARG A 1 513 ? -12.393 21.823 7.854 1.00 95.31 513 ARG A C 1
ATOM 4186 O O . ARG A 1 513 ? -12.272 22.213 9.014 1.00 95.31 513 ARG A O 1
ATOM 4193 N N . GLU A 1 514 ? -13.573 21.734 7.242 1.00 94.44 514 GLU A N 1
ATOM 4194 C CA . GLU A 1 514 ? -14.848 22.028 7.914 1.00 94.44 514 GLU A CA 1
ATOM 4195 C C . GLU A 1 514 ? -15.054 21.122 9.134 1.00 94.44 514 GLU A C 1
ATOM 4197 O O . GLU A 1 514 ? -15.341 21.600 10.234 1.00 94.44 514 GLU A O 1
ATOM 4202 N N . PHE A 1 515 ? -14.814 19.818 8.976 1.00 96.88 515 PHE A N 1
ATOM 4203 C CA . PHE A 1 515 ? -14.874 18.861 10.074 1.00 96.88 515 PHE A CA 1
ATOM 4204 C C . PHE A 1 515 ? -13.895 19.219 11.202 1.00 96.88 515 PHE A C 1
ATOM 4206 O O . PHE A 1 515 ? -14.298 19.262 12.367 1.00 96.88 515 PHE A O 1
ATOM 4213 N N . MET A 1 516 ? -12.633 19.533 10.876 1.00 97.00 516 MET A N 1
ATOM 4214 C CA . MET A 1 516 ? -11.620 19.945 11.859 1.00 97.00 516 MET A CA 1
ATOM 4215 C C . MET A 1 516 ? -12.005 21.232 12.593 1.00 97.00 516 MET A C 1
ATOM 4217 O O . MET A 1 516 ? -11.808 21.343 13.808 1.00 97.00 516 MET A O 1
ATOM 4221 N N . TYR A 1 517 ? -12.591 22.196 11.886 1.00 94.44 517 TYR A N 1
ATOM 4222 C CA . TYR A 1 517 ? -13.089 23.429 12.484 1.00 94.44 517 TYR A CA 1
ATOM 4223 C C . TYR A 1 517 ? -14.219 23.145 13.481 1.00 94.44 517 TYR A C 1
ATOM 4225 O O . TYR A 1 517 ? -14.132 23.525 14.650 1.00 94.44 517 TYR A O 1
ATOM 4233 N N . HIS A 1 518 ? -15.255 22.415 13.065 1.00 95.50 518 HIS A N 1
ATOM 4234 C CA . HIS A 1 518 ? -16.404 22.153 13.930 1.00 95.50 518 HIS A CA 1
ATOM 4235 C C . HIS A 1 518 ? -16.042 21.278 15.135 1.00 95.50 518 HIS A C 1
ATOM 4237 O O . HIS A 1 518 ? -16.488 21.547 16.254 1.00 95.50 518 HIS A O 1
ATOM 4243 N N . ILE A 1 519 ? -15.196 20.259 14.949 1.00 95.06 519 ILE A N 1
ATOM 4244 C CA . ILE A 1 519 ? -14.806 19.374 16.049 1.00 95.06 519 ILE A CA 1
ATOM 4245 C C . ILE A 1 519 ? -13.893 20.081 17.059 1.00 95.06 519 ILE A C 1
ATOM 4247 O O . ILE A 1 519 ? -14.049 19.871 18.265 1.00 95.06 519 ILE A O 1
ATOM 4251 N N . SER A 1 520 ? -12.992 20.959 16.602 1.00 93.94 520 SER A N 1
ATOM 4252 C CA . SER A 1 520 ? -12.135 21.749 17.495 1.00 93.94 520 SER A CA 1
ATOM 4253 C C . SER A 1 520 ? -12.938 22.795 18.273 1.00 93.94 520 SER A C 1
ATOM 4255 O O . SER A 1 520 ? -12.740 22.911 19.485 1.00 93.94 520 SER A O 1
ATOM 4257 N N . LYS A 1 521 ? -13.914 23.456 17.626 1.00 92.00 521 LYS A N 1
ATOM 4258 C CA . LYS A 1 521 ? -14.887 24.347 18.282 1.00 92.00 521 LYS A CA 1
ATOM 4259 C C . LYS A 1 521 ? -15.683 23.614 19.364 1.00 92.00 521 LYS A C 1
ATOM 4261 O O . LYS A 1 521 ? -15.890 24.156 20.445 1.00 92.00 521 LYS A O 1
ATOM 4266 N N . MET A 1 522 ? -16.099 22.372 19.101 1.00 90.75 522 MET A N 1
ATOM 4267 C CA . MET A 1 522 ? -16.821 21.562 20.086 1.00 90.75 522 MET A CA 1
ATOM 4268 C C . MET A 1 522 ? -15.937 21.194 21.287 1.00 90.75 522 MET A C 1
ATOM 4270 O O . MET A 1 522 ? -16.399 21.244 22.429 1.00 90.75 522 MET A O 1
ATOM 4274 N N . SER A 1 523 ? -14.683 20.782 21.055 1.00 91.44 523 SER A N 1
ATOM 4275 C CA . SER A 1 523 ? -13.684 20.618 22.117 1.00 91.44 523 SER A CA 1
ATOM 4276 C C . SER A 1 523 ? -12.268 20.377 21.582 1.00 91.44 523 SER A C 1
ATOM 4278 O O . SER A 1 523 ? -12.015 19.392 20.891 1.00 91.44 523 SER A O 1
ATOM 4280 N N . GLY A 1 524 ? -11.281 21.130 22.076 1.00 90.75 524 GLY A N 1
ATOM 4281 C CA . GLY A 1 524 ? -9.864 20.814 21.843 1.00 90.75 524 GLY A CA 1
ATOM 4282 C C . GLY A 1 524 ? -9.433 19.430 22.363 1.00 90.75 524 GLY A C 1
ATOM 4283 O O . GLY A 1 524 ? -8.458 18.865 21.878 1.00 90.75 524 GLY A O 1
ATOM 4284 N N . ARG A 1 525 ? -10.184 18.812 23.294 1.00 91.88 525 ARG A N 1
ATOM 4285 C CA . ARG A 1 525 ? -9.863 17.480 23.853 1.00 91.88 525 ARG A CA 1
ATOM 4286 C C . ARG A 1 525 ? -9.914 16.352 22.823 1.00 91.88 525 ARG A C 1
ATOM 4288 O O . ARG A 1 525 ? -9.351 15.284 23.087 1.00 91.88 525 ARG A O 1
ATOM 4295 N N . TRP A 1 526 ? -10.542 16.579 21.668 1.00 94.06 526 TRP A N 1
ATOM 4296 C CA . TRP A 1 526 ? -10.508 15.657 20.533 1.00 94.06 526 TRP A CA 1
ATOM 4297 C C . TRP A 1 526 ? -9.086 15.391 20.020 1.00 94.06 526 TRP A C 1
ATOM 4299 O O . TRP A 1 526 ? -8.848 14.331 19.443 1.00 94.06 526 TRP A O 1
ATOM 4309 N N . SER A 1 527 ? -8.113 16.242 20.364 1.00 93.56 527 SER A N 1
ATOM 4310 C CA . SER A 1 527 ? -6.682 16.005 20.130 1.00 93.56 527 SER A CA 1
ATOM 4311 C C . SER A 1 527 ? -6.132 14.724 20.787 1.00 93.56 527 SER A C 1
ATOM 4313 O O . SER A 1 527 ? -5.101 14.186 20.389 1.00 93.56 527 SER A O 1
ATOM 4315 N N . ASN A 1 528 ? -6.860 14.144 21.750 1.00 92.94 528 ASN A N 1
ATOM 4316 C CA . ASN A 1 528 ? -6.546 12.837 22.336 1.00 92.94 528 ASN A CA 1
ATOM 4317 C C . ASN A 1 528 ? -6.957 11.639 21.468 1.00 92.94 528 ASN A C 1
ATOM 4319 O O . ASN A 1 528 ? -6.781 10.490 21.886 1.00 92.94 528 ASN A O 1
ATOM 4323 N N . LYS A 1 529 ? -7.529 11.878 20.285 1.00 94.69 529 LYS A N 1
ATOM 4324 C CA . LYS A 1 529 ? -7.966 10.854 19.332 1.00 94.69 529 LYS A CA 1
ATOM 4325 C C . LYS A 1 529 ? -7.161 10.972 18.029 1.00 94.69 529 LYS A C 1
ATOM 4327 O O . LYS A 1 529 ? -7.679 11.502 17.053 1.00 94.69 529 LYS A O 1
ATOM 4332 N N . PRO A 1 530 ? -5.928 10.432 17.962 1.00 94.38 530 PRO A N 1
ATOM 4333 C CA . PRO A 1 530 ? -5.017 10.596 16.819 1.00 94.38 530 PRO A CA 1
ATOM 4334 C C . PRO A 1 530 ? -5.581 10.246 15.442 1.00 94.38 530 PRO A C 1
ATOM 4336 O O . PRO A 1 530 ? -5.143 10.801 14.442 1.00 94.38 530 PRO A O 1
ATOM 4339 N N . LYS A 1 531 ? -6.572 9.349 15.376 1.00 96.12 531 LYS A N 1
ATOM 4340 C CA . LYS A 1 531 ? -7.263 9.013 14.125 1.00 96.12 531 LYS A CA 1
ATOM 4341 C C . LYS A 1 531 ? -7.929 10.232 13.472 1.00 96.12 531 LYS A C 1
ATOM 4343 O O . LYS A 1 531 ? -8.008 10.271 12.256 1.00 96.12 531 LYS A O 1
ATOM 4348 N N . ILE A 1 532 ? -8.334 11.237 14.253 1.00 97.25 532 ILE A N 1
ATOM 4349 C CA . ILE A 1 532 ? -8.848 12.505 13.719 1.00 97.25 532 ILE A CA 1
ATOM 4350 C C . ILE A 1 532 ? -7.754 13.207 12.911 1.00 97.25 532 ILE A C 1
ATOM 4352 O O . ILE A 1 532 ? -7.977 13.517 11.750 1.00 97.25 532 ILE A O 1
ATOM 4356 N N . HIS A 1 533 ? -6.546 13.360 13.463 1.00 97.50 533 HIS A N 1
ATOM 4357 C CA . HIS A 1 533 ? -5.420 13.956 12.734 1.00 97.50 533 HIS A CA 1
ATOM 4358 C C . HIS A 1 533 ? -5.067 13.179 11.453 1.00 97.50 533 HIS A C 1
ATOM 4360 O O . HIS A 1 533 ? -4.725 13.784 10.442 1.00 97.50 533 HIS A O 1
ATOM 4366 N N . MET A 1 534 ? -5.199 11.846 11.459 1.00 97.50 534 MET A N 1
ATOM 4367 C CA . MET A 1 534 ? -4.935 11.024 10.269 1.00 97.50 534 MET A CA 1
ATOM 4368 C C . MET A 1 534 ? -5.827 11.376 9.068 1.00 97.50 534 MET A C 1
ATOM 4370 O O . MET A 1 534 ? -5.393 11.162 7.940 1.00 97.50 534 MET A O 1
ATOM 4374 N N . LEU A 1 535 ? -7.023 11.946 9.273 1.00 97.81 535 LEU A N 1
ATOM 4375 C CA . LEU A 1 535 ? -7.884 12.388 8.167 1.00 97.81 535 LEU A CA 1
ATOM 4376 C C . LEU A 1 535 ? -7.202 13.441 7.291 1.00 97.81 535 LEU A C 1
ATOM 4378 O O . LEU A 1 535 ? -7.407 13.437 6.084 1.00 97.81 535 LEU A O 1
ATOM 4382 N N . LEU A 1 536 ? -6.344 14.291 7.861 1.00 97.81 536 LEU A N 1
ATOM 4383 C CA . LEU A 1 536 ? -5.628 15.318 7.099 1.00 97.81 536 LEU A CA 1
ATOM 4384 C C . LEU A 1 536 ? -4.633 14.729 6.085 1.00 97.81 536 LEU A C 1
ATOM 4386 O O . LEU A 1 536 ? -4.266 15.404 5.130 1.00 97.81 536 LEU A O 1
ATOM 4390 N N . HIS A 1 537 ? -4.226 13.468 6.266 1.00 98.00 537 HIS A N 1
ATOM 4391 C CA . HIS A 1 537 ? -3.326 12.747 5.357 1.00 98.00 537 HIS A CA 1
ATOM 4392 C C . HIS A 1 537 ? -4.074 11.861 4.345 1.00 98.00 537 HIS A C 1
ATOM 4394 O O . HIS A 1 537 ? -3.464 11.271 3.447 1.00 98.00 537 HIS A O 1
ATOM 4400 N N . LEU A 1 538 ? -5.402 11.748 4.468 1.00 98.19 538 LEU A N 1
ATOM 4401 C CA . LEU A 1 538 ? -6.230 10.941 3.570 1.00 98.19 538 LEU A CA 1
ATOM 4402 C C . LEU A 1 538 ? -6.161 11.427 2.107 1.00 98.19 538 LEU A C 1
ATOM 4404 O O . LEU A 1 538 ? -5.984 10.572 1.238 1.00 98.19 538 LEU A O 1
ATOM 4408 N N . PRO A 1 539 ? -6.193 12.744 1.803 1.00 98.00 539 PRO A N 1
ATOM 4409 C CA . PRO A 1 539 ? -6.030 13.243 0.435 1.00 98.00 539 PRO A CA 1
ATOM 4410 C C . PRO A 1 539 ? -4.749 12.752 -0.249 1.00 98.00 539 PRO A C 1
ATOM 4412 O O . PRO A 1 539 ? -4.780 12.321 -1.400 1.00 98.00 539 PRO A O 1
ATOM 4415 N N . GLN A 1 540 ? -3.623 12.739 0.472 1.00 97.19 540 GLN A N 1
ATOM 4416 C CA . GLN A 1 540 ? -2.352 12.243 -0.060 1.00 97.19 540 GLN A CA 1
ATOM 4417 C C . GLN A 1 540 ? -2.397 10.731 -0.331 1.00 97.19 540 GLN A C 1
ATOM 4419 O O . GLN A 1 540 ? -1.875 10.272 -1.345 1.00 97.19 540 GLN A O 1
ATOM 4424 N N . SER A 1 541 ? -3.055 9.955 0.540 1.00 98.12 541 SER A N 1
ATOM 4425 C CA . SER A 1 541 ? -3.272 8.519 0.301 1.00 98.12 541 SER A CA 1
ATOM 4426 C C . SER A 1 541 ? -4.120 8.281 -0.953 1.00 98.12 541 SER A C 1
ATOM 4428 O O . SER A 1 541 ? -3.831 7.368 -1.720 1.00 98.12 541 SER A O 1
ATOM 4430 N N . ILE A 1 542 ? -5.134 9.118 -1.191 1.00 98.38 542 ILE A N 1
ATOM 4431 C CA . ILE A 1 542 ? -6.022 9.003 -2.353 1.00 98.38 542 ILE A CA 1
ATOM 4432 C C . ILE A 1 542 ? -5.307 9.349 -3.653 1.00 98.38 542 ILE A C 1
ATOM 4434 O O . ILE A 1 542 ? -5.422 8.587 -4.607 1.00 98.38 542 ILE A O 1
ATOM 4438 N N . ARG A 1 543 ? -4.529 10.440 -3.697 1.00 97.44 543 ARG A N 1
ATOM 4439 C CA . ARG A 1 543 ? -3.688 10.752 -4.869 1.00 97.44 543 ARG A CA 1
ATOM 4440 C C . ARG A 1 543 ? -2.804 9.556 -5.230 1.00 97.44 543 ARG A C 1
ATOM 4442 O O . ARG A 1 543 ? -2.802 9.088 -6.365 1.00 97.44 543 ARG A O 1
ATOM 4449 N N . ARG A 1 544 ? -2.181 8.969 -4.204 1.00 97.25 544 ARG A N 1
ATOM 4450 C CA . ARG A 1 544 ? -1.244 7.862 -4.366 1.00 97.25 544 ARG A CA 1
ATOM 4451 C C . ARG A 1 544 ? -1.885 6.549 -4.815 1.00 97.25 544 ARG A C 1
ATOM 4453 O O . ARG A 1 544 ? -1.273 5.847 -5.617 1.00 97.25 544 ARG A O 1
ATOM 4460 N N . PHE A 1 545 ? -3.051 6.187 -4.275 1.00 97.62 545 PHE A N 1
ATOM 4461 C CA . PHE A 1 545 ? -3.637 4.842 -4.407 1.00 97.62 545 PHE A CA 1
ATOM 4462 C C . PHE A 1 545 ? -4.994 4.790 -5.119 1.00 97.62 545 PHE A C 1
ATOM 4464 O O . PHE A 1 545 ? -5.467 3.698 -5.429 1.00 97.62 545 PHE A O 1
ATOM 4471 N N . GLY A 1 546 ? -5.606 5.936 -5.407 1.00 97.00 546 GLY A N 1
ATOM 4472 C CA . GLY A 1 546 ? -6.965 6.035 -5.931 1.00 97.00 546 GLY A CA 1
ATOM 4473 C C . GLY A 1 546 ? -8.034 6.029 -4.825 1.00 97.00 546 GLY A C 1
ATOM 4474 O O . GLY A 1 546 ? -7.753 6.416 -3.687 1.00 97.00 546 GLY A O 1
ATOM 4475 N N . PRO A 1 547 ? -9.278 5.620 -5.142 1.00 96.75 547 PRO A N 1
ATOM 4476 C CA . PRO A 1 547 ? -10.393 5.629 -4.196 1.00 96.75 547 PRO A CA 1
ATOM 4477 C C . PRO A 1 547 ? -10.079 4.925 -2.865 1.00 96.75 547 PRO A C 1
ATOM 4479 O O . PRO A 1 547 ? -9.498 3.835 -2.887 1.00 96.75 547 PRO A O 1
ATOM 4482 N N . PRO A 1 548 ? -10.513 5.465 -1.705 1.00 96.31 548 PRO A N 1
ATOM 4483 C CA . PRO A 1 548 ? -10.144 4.906 -0.405 1.00 96.31 548 PRO A CA 1
ATOM 4484 C C . PRO A 1 548 ? -10.528 3.449 -0.168 1.00 96.31 548 PRO A C 1
ATOM 4486 O O . PRO A 1 548 ? -9.853 2.734 0.573 1.00 96.31 548 PRO A O 1
ATOM 4489 N N . ILE A 1 549 ? -11.582 2.983 -0.838 1.00 93.31 549 ILE A N 1
ATOM 4490 C CA . ILE A 1 549 ? -12.026 1.590 -0.764 1.00 93.31 549 ILE A CA 1
ATOM 4491 C C . ILE A 1 549 ? -10.935 0.591 -1.193 1.00 93.31 549 ILE A C 1
ATOM 4493 O O . ILE A 1 549 ? -10.940 -0.553 -0.748 1.00 93.31 549 ILE A O 1
ATOM 4497 N N . LEU A 1 550 ? -9.969 1.013 -2.018 1.00 94.75 550 LEU A N 1
ATOM 4498 C CA . LEU A 1 550 ? -8.875 0.163 -2.499 1.00 94.75 550 LEU A CA 1
ATOM 4499 C C . LEU A 1 550 ? -7.852 -0.188 -1.415 1.00 94.75 550 LEU A C 1
ATOM 4501 O O . LEU A 1 550 ? -7.141 -1.186 -1.546 1.00 94.75 550 LEU A O 1
ATOM 4505 N N . PHE A 1 551 ? -7.785 0.612 -0.351 1.00 94.75 551 PHE A N 1
ATOM 4506 C CA . PHE A 1 551 ? -6.899 0.402 0.791 1.00 94.75 551 PHE A CA 1
ATOM 4507 C C . PHE A 1 551 ? -7.662 0.209 2.109 1.00 94.75 551 PHE A C 1
ATOM 4509 O O . PHE A 1 551 ? -7.114 0.448 3.184 1.00 94.75 551 PHE A O 1
ATOM 4516 N N . ALA A 1 552 ? -8.911 -0.259 2.030 1.00 92.94 552 ALA A N 1
ATOM 4517 C CA . ALA A 1 552 ? -9.663 -0.726 3.189 1.00 92.94 552 ALA A CA 1
ATOM 4518 C C . ALA A 1 552 ? -9.216 -2.138 3.623 1.00 92.94 552 ALA A C 1
ATOM 4520 O O . ALA A 1 552 ? -8.953 -3.002 2.780 1.00 92.94 552 ALA A O 1
ATOM 4521 N N . THR A 1 553 ? -9.173 -2.407 4.931 1.00 92.38 553 THR A N 1
ATOM 4522 C CA . THR A 1 553 ? -8.769 -3.724 5.475 1.00 92.38 553 THR A CA 1
ATOM 4523 C C . THR A 1 553 ? -9.897 -4.742 5.582 1.00 92.38 553 THR A C 1
ATOM 4525 O O . THR A 1 553 ? -9.619 -5.910 5.839 1.00 92.38 553 THR A O 1
ATOM 4528 N N . GLU A 1 554 ? -11.147 -4.352 5.320 1.00 88.69 554 GLU A N 1
ATOM 4529 C CA . GLU A 1 554 ? -12.332 -5.206 5.509 1.00 88.69 554 GLU A CA 1
ATOM 4530 C C . GLU A 1 554 ? -12.199 -6.582 4.834 1.00 88.69 554 GLU A C 1
ATOM 4532 O O . GLU A 1 554 ? -12.492 -7.607 5.444 1.00 88.69 554 GLU A O 1
ATOM 4537 N N . LYS A 1 555 ? -11.676 -6.633 3.601 1.00 87.88 555 LYS A N 1
ATOM 4538 C CA . LYS A 1 555 ? -11.457 -7.899 2.878 1.00 87.88 555 LYS A CA 1
ATOM 4539 C C . LYS A 1 555 ? -10.484 -8.843 3.596 1.00 87.88 555 LYS A C 1
ATOM 4541 O O . LYS A 1 555 ? -10.697 -10.052 3.615 1.00 87.88 555 LYS A O 1
ATOM 4546 N N . PHE A 1 556 ? -9.432 -8.296 4.200 1.00 89.88 556 PHE A N 1
ATOM 4547 C CA . PHE A 1 556 ? -8.431 -9.071 4.923 1.00 89.88 556 PHE A CA 1
ATOM 4548 C C . PHE A 1 556 ? -8.940 -9.482 6.310 1.00 89.88 556 PHE A C 1
ATOM 4550 O O . PHE A 1 556 ? -8.732 -10.616 6.734 1.00 89.88 556 PHE A O 1
ATOM 4557 N N . GLU A 1 557 ? -9.688 -8.605 6.981 1.00 86.88 557 GLU A N 1
ATOM 4558 C CA . GLU A 1 557 ? -10.343 -8.914 8.255 1.00 86.88 557 GLU A CA 1
ATOM 4559 C C . GLU A 1 557 ? -11.411 -10.002 8.122 1.00 86.88 557 GLU A C 1
ATOM 4561 O O . GLU A 1 557 ? -11.534 -10.858 9.001 1.00 86.88 557 GLU A O 1
ATOM 4566 N N . ASN A 1 558 ? -12.148 -10.020 7.010 1.00 86.31 558 ASN A N 1
ATOM 4567 C CA . ASN A 1 558 ? -13.059 -11.116 6.691 1.00 86.31 558 ASN A CA 1
ATOM 4568 C C . ASN A 1 558 ? -12.278 -12.426 6.493 1.00 86.31 558 ASN A C 1
ATOM 4570 O O . ASN A 1 558 ? -12.633 -13.450 7.082 1.00 86.31 558 ASN A O 1
ATOM 4574 N N . TYR A 1 559 ? -11.143 -12.376 5.786 1.00 89.69 559 TYR A N 1
ATOM 4575 C CA . TYR A 1 559 ? -10.262 -13.531 5.582 1.00 89.69 559 TYR A CA 1
ATOM 4576 C C . TYR A 1 559 ? -9.649 -14.077 6.889 1.00 89.69 559 TYR A C 1
ATOM 4578 O O . TYR A 1 559 ? -9.484 -15.291 7.030 1.00 89.69 559 TYR A O 1
ATOM 4586 N N . ASN A 1 560 ? -9.411 -13.232 7.905 1.00 88.56 560 ASN A N 1
ATOM 4587 C CA . ASN A 1 560 ? -9.030 -13.686 9.257 1.00 88.56 560 ASN A CA 1
ATOM 4588 C C . ASN A 1 560 ? -10.058 -14.665 9.858 1.00 88.56 560 ASN A C 1
ATOM 4590 O O . ASN A 1 560 ? -9.712 -15.500 10.698 1.00 88.56 560 ASN A O 1
ATOM 4594 N N . GLY A 1 561 ? -11.326 -14.594 9.435 1.00 87.81 561 GLY A N 1
ATOM 4595 C CA . GLY A 1 561 ? -12.351 -15.577 9.778 1.00 87.81 561 GLY A CA 1
ATOM 4596 C C . GLY A 1 561 ? -12.002 -16.992 9.307 1.00 87.81 561 GLY A C 1
ATOM 4597 O O . GLY A 1 561 ? -12.180 -17.939 10.070 1.00 87.81 561 GLY A O 1
ATOM 4598 N N . ILE A 1 562 ? -11.431 -17.140 8.108 1.00 89.31 562 ILE A N 1
ATOM 4599 C CA . ILE A 1 562 ? -11.021 -18.434 7.540 1.00 89.31 562 ILE A CA 1
ATOM 4600 C C . ILE A 1 562 ? -9.836 -19.008 8.324 1.00 89.31 562 ILE A C 1
ATOM 4602 O O . ILE A 1 562 ? -9.860 -20.181 8.700 1.00 89.31 562 ILE A O 1
ATOM 4606 N N . VAL A 1 563 ? -8.839 -18.176 8.656 1.00 88.94 563 VAL A N 1
ATOM 4607 C CA . VAL A 1 563 ? -7.702 -18.589 9.502 1.00 88.94 563 VAL A CA 1
ATOM 4608 C C . VAL A 1 563 ? -8.179 -19.045 10.877 1.00 88.94 563 VAL A C 1
ATOM 4610 O O . VAL A 1 563 ? -7.762 -20.096 11.366 1.00 88.94 563 VAL A O 1
ATOM 4613 N N . ARG A 1 564 ? -9.108 -18.304 11.492 1.00 88.50 564 ARG A N 1
ATOM 4614 C CA . ARG A 1 564 ? -9.710 -18.696 12.772 1.00 88.50 564 ARG A CA 1
ATOM 4615 C C . ARG A 1 564 ? -10.433 -20.036 12.670 1.00 88.50 564 ARG A C 1
ATOM 4617 O O . ARG A 1 564 ? -10.248 -20.874 13.547 1.00 88.50 564 ARG A O 1
ATOM 4624 N N . THR A 1 565 ? -11.227 -20.252 11.623 1.00 89.25 565 THR A N 1
ATOM 4625 C CA . THR A 1 565 ? -11.929 -21.524 11.397 1.00 89.25 565 THR A CA 1
ATOM 4626 C C . THR A 1 565 ? -10.939 -22.681 11.273 1.00 89.25 565 THR A C 1
ATOM 4628 O O . THR A 1 565 ? -11.070 -23.667 11.995 1.00 89.25 565 THR A O 1
ATOM 4631 N N . ALA A 1 566 ? -9.895 -22.536 10.454 1.00 89.56 566 ALA A N 1
ATOM 4632 C CA . ALA A 1 566 ? -8.848 -23.549 10.318 1.00 89.56 566 ALA A CA 1
ATOM 4633 C C . ALA A 1 566 ? -8.142 -23.842 11.658 1.00 89.56 566 ALA A C 1
ATOM 4635 O O . ALA A 1 566 ? -7.920 -25.000 12.004 1.00 89.56 566 ALA A O 1
ATOM 4636 N N . SER A 1 567 ? -7.863 -22.809 12.461 1.00 88.50 567 SER A N 1
ATOM 4637 C CA . SER A 1 567 ? -7.241 -22.956 13.785 1.00 88.50 567 SER A CA 1
ATOM 4638 C C . SER A 1 567 ? -8.155 -23.675 14.786 1.00 88.50 567 SER A C 1
ATOM 4640 O O . SER A 1 567 ? -7.710 -24.530 15.553 1.00 88.50 567 SER A O 1
ATOM 4642 N N . ILE A 1 568 ? -9.459 -23.377 14.766 1.00 87.50 568 ILE A N 1
ATOM 4643 C CA . ILE A 1 568 ? -10.442 -24.025 15.642 1.00 87.50 568 ILE A CA 1
ATOM 4644 C C . ILE A 1 568 ? -10.518 -25.528 15.361 1.00 87.50 568 ILE A C 1
ATOM 4646 O O . ILE A 1 568 ? -10.671 -26.292 16.317 1.00 87.50 568 ILE A O 1
ATOM 4650 N N . HIS A 1 569 ? -10.399 -25.928 14.095 1.00 87.38 569 HIS A N 1
ATOM 4651 C CA . HIS A 1 569 ? -10.510 -27.314 13.644 1.00 87.38 569 HIS A CA 1
ATOM 4652 C C . HIS A 1 569 ? -9.176 -28.078 13.585 1.00 87.38 569 HIS A C 1
ATOM 4654 O O . HIS A 1 569 ? -9.179 -29.248 13.207 1.00 87.38 569 HIS A O 1
ATOM 4660 N N . SER A 1 570 ? -8.051 -27.472 13.980 1.00 87.19 570 SER A N 1
ATOM 4661 C CA . SER A 1 570 ? -6.777 -28.190 14.106 1.00 87.19 570 SER A CA 1
ATOM 4662 C C . SER A 1 570 ? -6.672 -28.951 15.435 1.00 87.19 570 SER A C 1
ATOM 4664 O O . SER A 1 570 ? -7.467 -28.753 16.358 1.00 87.19 570 SER A O 1
ATOM 4666 N N . ASN A 1 571 ? -5.656 -29.812 15.567 1.00 86.00 571 ASN A N 1
ATOM 4667 C CA . ASN A 1 571 ? -5.352 -30.493 16.833 1.00 86.00 571 ASN A CA 1
ATOM 4668 C C . ASN A 1 571 ? -4.734 -29.546 17.892 1.00 86.00 571 ASN A C 1
ATOM 4670 O O . ASN A 1 571 ? -4.617 -29.921 19.059 1.00 86.00 571 ASN A O 1
ATOM 4674 N N . ARG A 1 572 ? -4.353 -28.324 17.479 1.00 81.88 572 ARG A N 1
ATOM 4675 C CA . ARG A 1 572 ? -3.771 -27.234 18.281 1.00 81.88 572 ARG A CA 1
ATOM 4676 C C . ARG A 1 572 ? -2.454 -27.562 18.993 1.00 81.88 572 ARG A C 1
ATOM 4678 O O . ARG A 1 572 ? -2.067 -26.820 19.894 1.00 81.88 572 ARG A O 1
ATOM 4685 N N . GLN A 1 573 ? -1.751 -28.620 18.592 1.00 85.56 573 GLN A N 1
ATOM 4686 C CA . GLN A 1 573 ? -0.439 -28.961 19.150 1.00 85.56 573 GLN A CA 1
ATOM 4687 C C . GLN A 1 573 ? 0.661 -28.063 18.581 1.00 85.56 573 GLN A C 1
ATOM 4689 O O . GLN A 1 573 ? 1.528 -27.609 19.326 1.00 85.56 573 GLN A O 1
ATOM 4694 N N . ALA A 1 574 ? 0.588 -27.748 17.284 1.00 88.81 574 ALA A N 1
ATOM 4695 C CA . ALA A 1 574 ? 1.510 -26.840 16.613 1.00 88.81 574 ALA A CA 1
ATOM 4696 C C . ALA A 1 574 ? 0.733 -25.846 15.725 1.00 88.81 574 ALA A C 1
ATOM 4698 O O . ALA A 1 574 ? 0.818 -25.914 14.499 1.00 88.81 574 ALA A O 1
ATOM 4699 N N . PRO A 1 575 ? -0.011 -24.887 16.318 1.00 88.69 575 PRO A N 1
ATOM 4700 C CA . PRO A 1 575 ? -1.012 -24.092 15.600 1.00 88.69 575 PRO A CA 1
ATOM 4701 C C . PRO A 1 575 ? -0.500 -23.407 14.328 1.00 88.69 575 PRO A C 1
ATOM 4703 O O . PRO A 1 575 ? -1.171 -23.443 13.301 1.00 88.69 575 PRO A O 1
ATOM 4706 N N . SER A 1 576 ? 0.707 -22.835 14.375 1.00 91.38 576 SER A N 1
ATOM 4707 C CA . SER A 1 576 ? 1.327 -22.178 13.217 1.00 91.38 576 SER A CA 1
ATOM 4708 C C . SER A 1 576 ? 1.614 -23.153 12.071 1.00 91.38 576 SER A C 1
ATOM 4710 O O . SER A 1 576 ? 1.320 -22.856 10.916 1.00 91.38 576 SER A O 1
ATOM 4712 N N . HIS A 1 577 ? 2.159 -24.326 12.400 1.00 92.00 577 HIS A N 1
ATOM 4713 C CA . HIS A 1 577 ? 2.476 -25.380 11.438 1.00 92.00 577 HIS A CA 1
ATOM 4714 C C . HIS A 1 577 ? 1.201 -25.962 10.818 1.00 92.00 577 HIS A C 1
ATOM 4716 O O . HIS A 1 577 ? 1.093 -26.068 9.598 1.00 92.00 577 HIS A O 1
ATOM 4722 N N . ASP A 1 578 ? 0.207 -26.280 11.648 1.00 91.88 578 ASP A N 1
ATOM 4723 C CA . ASP A 1 578 ? -1.045 -26.890 11.195 1.00 91.88 578 ASP A CA 1
ATOM 4724 C C . ASP A 1 578 ? -1.836 -25.944 10.283 1.00 91.88 578 ASP A C 1
ATOM 4726 O O . ASP A 1 578 ? -2.397 -26.365 9.267 1.00 91.88 578 ASP A O 1
ATOM 4730 N N . LEU A 1 579 ? -1.846 -24.646 10.611 1.00 92.50 579 LEU A N 1
ATOM 4731 C CA . LEU A 1 579 ? -2.428 -23.614 9.757 1.00 92.50 579 LEU A CA 1
ATOM 4732 C C . LEU A 1 579 ? -1.684 -23.513 8.424 1.00 92.50 579 LEU A C 1
ATOM 4734 O O . LEU A 1 579 ? -2.329 -23.545 7.379 1.00 92.50 579 LEU A O 1
ATOM 4738 N N . ALA A 1 580 ? -0.351 -23.441 8.439 1.00 92.69 580 ALA A N 1
ATOM 4739 C CA . ALA A 1 580 ? 0.437 -23.373 7.211 1.00 92.69 580 ALA A CA 1
ATOM 4740 C C . ALA A 1 580 ? 0.170 -24.577 6.288 1.00 92.69 580 ALA A C 1
ATOM 4742 O O . ALA A 1 580 ? -0.061 -24.391 5.094 1.00 92.69 580 ALA A O 1
ATOM 4743 N N . LEU A 1 581 ? 0.107 -25.795 6.839 1.00 93.38 581 LEU A N 1
ATOM 4744 C CA . LEU A 1 581 ? -0.221 -27.000 6.074 1.00 93.38 581 LEU A CA 1
ATOM 4745 C C . LEU A 1 581 ? -1.647 -26.949 5.504 1.00 93.38 581 LEU A C 1
ATOM 4747 O O . LEU A 1 581 ? -1.866 -27.276 4.339 1.00 93.38 581 LEU A O 1
ATOM 4751 N N . THR A 1 582 ? -2.614 -26.487 6.299 1.00 94.19 582 THR A N 1
ATOM 4752 C CA . THR A 1 582 ? -4.012 -26.343 5.863 1.00 94.19 582 THR A CA 1
ATOM 4753 C C . THR A 1 582 ? -4.137 -25.362 4.695 1.00 94.19 582 THR A C 1
ATOM 4755 O O . THR A 1 582 ? -4.749 -25.686 3.678 1.00 94.19 582 THR A O 1
ATOM 4758 N N . PHE A 1 583 ? -3.518 -24.183 4.793 1.00 93.62 583 PHE A N 1
ATOM 4759 C CA . PHE A 1 583 ? -3.550 -23.191 3.714 1.00 93.62 583 PHE A CA 1
ATOM 4760 C C . PHE A 1 583 ? -2.734 -23.619 2.490 1.00 93.62 583 PHE A C 1
ATOM 4762 O O . PHE A 1 583 ? -3.114 -23.289 1.367 1.00 93.62 583 PHE A O 1
ATOM 4769 N N . SER A 1 584 ? -1.668 -24.404 2.676 1.00 94.19 584 SER A N 1
ATOM 4770 C CA . SER A 1 584 ? -0.958 -25.051 1.569 1.00 94.19 584 SER A CA 1
ATOM 4771 C C . SER A 1 584 ? -1.891 -25.982 0.784 1.00 94.19 584 SER A C 1
ATOM 4773 O O . SER A 1 584 ? -1.992 -25.856 -0.438 1.00 94.19 584 SER A O 1
ATOM 4775 N N . ASN A 1 585 ? -2.669 -26.823 1.477 1.00 93.81 585 ASN A N 1
ATOM 4776 C CA . ASN A 1 585 ? -3.673 -27.682 0.842 1.00 93.81 585 ASN A CA 1
ATOM 4777 C C . ASN A 1 585 ? -4.752 -26.864 0.117 1.00 93.81 585 ASN A C 1
ATOM 4779 O O . ASN A 1 585 ? -5.036 -27.139 -1.047 1.00 93.81 585 ASN A O 1
ATOM 4783 N N . TYR A 1 586 ? -5.290 -25.808 0.741 1.00 92.44 586 TYR A N 1
ATOM 4784 C CA . TYR A 1 586 ? -6.267 -24.922 0.091 1.00 92.44 586 TYR A CA 1
ATOM 4785 C C . TYR A 1 586 ? -5.717 -24.277 -1.188 1.00 92.44 586 TYR A C 1
ATOM 4787 O O . TYR A 1 586 ? -6.436 -24.147 -2.183 1.00 92.44 586 TYR A O 1
ATOM 4795 N N . HIS A 1 587 ? -4.439 -23.889 -1.199 1.00 91.44 587 HIS A N 1
ATOM 4796 C CA . HIS A 1 587 ? -3.793 -23.358 -2.396 1.00 91.44 587 HIS A CA 1
ATOM 4797 C C . HIS A 1 587 ? -3.625 -24.419 -3.487 1.00 91.44 587 HIS A C 1
ATOM 4799 O O . HIS A 1 587 ? -3.935 -24.130 -4.643 1.00 91.44 587 HIS A O 1
ATOM 4805 N N . ILE A 1 588 ? -3.214 -25.642 -3.143 1.00 92.50 588 ILE A N 1
ATOM 4806 C CA . ILE A 1 588 ? -3.114 -26.757 -4.099 1.00 92.50 588 ILE A CA 1
ATOM 4807 C C . ILE A 1 588 ? -4.484 -27.067 -4.712 1.00 92.50 588 ILE A C 1
ATOM 4809 O O . ILE A 1 588 ? -4.610 -27.135 -5.936 1.00 92.50 588 ILE A O 1
ATOM 4813 N N . GLU A 1 589 ? -5.524 -27.192 -3.886 1.00 92.44 589 GLU A N 1
ATOM 4814 C CA . GLU A 1 589 ? -6.898 -27.426 -4.340 1.00 92.44 589 GLU A CA 1
ATOM 4815 C C . GLU A 1 589 ? -7.371 -26.320 -5.283 1.00 92.44 589 GLU A C 1
ATOM 4817 O O . GLU A 1 589 ? -7.872 -26.600 -6.373 1.00 92.44 589 GLU A O 1
ATOM 4822 N N . ARG A 1 590 ? -7.143 -25.052 -4.919 1.00 92.19 590 ARG A N 1
ATOM 4823 C CA . ARG A 1 590 ? -7.466 -23.912 -5.781 1.00 92.19 590 ARG A CA 1
ATOM 4824 C C . ARG A 1 590 ? -6.746 -24.002 -7.125 1.00 92.19 590 ARG A C 1
ATOM 4826 O O . ARG A 1 590 ? -7.380 -23.780 -8.156 1.00 92.19 590 ARG A O 1
ATOM 4833 N N . LEU A 1 591 ? -5.449 -24.310 -7.147 1.00 92.06 591 LEU A N 1
ATOM 4834 C CA . LEU A 1 591 ? -4.684 -24.432 -8.393 1.00 92.06 591 LEU A CA 1
ATOM 4835 C C . LEU A 1 591 ? -5.229 -25.565 -9.278 1.00 92.06 591 LEU A C 1
ATOM 4837 O O . LEU A 1 591 ? -5.459 -25.354 -10.469 1.00 92.06 591 LEU A O 1
ATOM 4841 N N . LEU A 1 592 ? -5.526 -26.728 -8.694 1.00 93.38 592 LEU A N 1
ATOM 4842 C CA . LEU A 1 592 ? -6.113 -27.864 -9.409 1.00 93.38 592 LEU A CA 1
ATOM 4843 C C . LEU A 1 592 ? -7.498 -27.529 -9.975 1.00 93.38 592 LEU A C 1
ATOM 4845 O O . LEU A 1 592 ? -7.751 -27.731 -11.163 1.00 93.38 592 LEU A O 1
ATOM 4849 N N . TYR A 1 593 ? -8.394 -26.989 -9.150 1.00 92.62 593 TYR A N 1
ATOM 4850 C CA . TYR A 1 593 ? -9.775 -26.719 -9.543 1.00 92.62 593 TYR A CA 1
ATOM 4851 C C . TYR A 1 593 ? -9.919 -25.541 -10.508 1.00 92.62 593 TYR A C 1
ATOM 4853 O O . TYR A 1 593 ? -10.786 -25.564 -11.384 1.00 92.62 593 TYR A O 1
ATOM 4861 N N . SER A 1 594 ? -9.053 -24.533 -10.398 1.00 88.88 594 SER A N 1
ATOM 4862 C CA . SER A 1 594 ? -9.017 -23.407 -11.339 1.00 88.88 594 SER A CA 1
ATOM 4863 C C . SER A 1 594 ? -8.427 -23.775 -12.703 1.00 88.88 594 SER A C 1
ATOM 4865 O O . SER A 1 594 ? -8.565 -23.004 -13.654 1.00 88.88 594 SER A O 1
ATOM 4867 N N . GLY A 1 595 ? -7.813 -24.958 -12.827 1.00 90.25 595 GLY A N 1
ATOM 4868 C CA . GLY A 1 595 ? -7.114 -25.374 -14.037 1.00 90.25 595 GLY A CA 1
ATOM 4869 C C . GLY A 1 595 ? -5.823 -24.591 -14.248 1.00 90.25 595 GLY A C 1
ATOM 4870 O O . GLY A 1 595 ? -5.505 -24.240 -15.381 1.00 90.25 595 GLY A O 1
ATOM 4871 N N . ALA A 1 596 ? -5.088 -24.280 -13.180 1.00 92.50 596 ALA A N 1
ATOM 4872 C CA . ALA A 1 596 ? -3.757 -23.702 -13.305 1.00 92.50 596 ALA A CA 1
ATOM 4873 C C . ALA A 1 596 ? -2.818 -24.657 -14.064 1.00 92.50 596 ALA A C 1
ATOM 4875 O O . ALA A 1 596 ? -2.964 -25.879 -13.984 1.00 92.50 596 ALA A O 1
ATOM 4876 N N . TYR A 1 597 ? -1.850 -24.094 -14.789 1.00 93.25 597 TYR A N 1
ATOM 4877 C CA . TYR A 1 597 ? -0.741 -24.870 -15.339 1.00 93.25 597 TYR A CA 1
ATOM 4878 C C . TYR A 1 597 ? 0.251 -25.165 -14.214 1.00 93.25 597 TYR A C 1
ATOM 4880 O O . TYR A 1 597 ? 0.789 -24.249 -13.594 1.00 93.25 597 TYR A O 1
ATOM 4888 N N . LEU A 1 598 ? 0.457 -26.447 -13.943 1.00 92.75 598 LEU A N 1
ATOM 4889 C CA . LEU A 1 598 ? 1.355 -26.974 -12.926 1.00 92.75 598 LEU A CA 1
ATOM 4890 C C . LEU A 1 598 ? 2.598 -27.543 -13.602 1.00 92.75 598 LEU A C 1
ATOM 4892 O O . LEU A 1 598 ? 2.497 -28.119 -14.679 1.00 92.75 598 LEU A O 1
ATOM 4896 N N . HIS A 1 599 ? 3.757 -27.382 -12.972 1.00 92.06 599 HIS A N 1
ATOM 4897 C CA . HIS A 1 599 ? 5.021 -27.899 -13.484 1.00 92.06 599 HIS A CA 1
ATOM 4898 C C . HIS A 1 599 ? 5.327 -29.261 -12.858 1.00 92.06 599 HIS A C 1
ATOM 4900 O O . HIS A 1 599 ? 5.384 -29.381 -11.631 1.00 92.06 599 HIS A O 1
ATOM 4906 N N . ASP A 1 600 ? 5.539 -30.278 -13.687 1.00 92.88 600 ASP A N 1
ATOM 4907 C CA . ASP A 1 600 ? 6.067 -31.564 -13.247 1.00 92.88 600 ASP A CA 1
ATOM 4908 C C . ASP A 1 600 ? 7.598 -31.520 -13.274 1.00 92.88 600 ASP A C 1
ATOM 4910 O O . ASP A 1 600 ? 8.226 -31.510 -14.328 1.00 92.88 600 ASP A O 1
ATOM 4914 N N . SER A 1 601 ? 8.217 -31.521 -12.093 1.00 91.56 601 SER A N 1
ATOM 4915 C CA . SER A 1 601 ? 9.674 -31.453 -11.960 1.00 91.56 601 SER A CA 1
ATOM 4916 C C . SER A 1 601 ? 10.415 -32.683 -12.487 1.00 91.56 601 SER A C 1
ATOM 4918 O O . SER A 1 601 ? 11.623 -32.598 -12.697 1.00 91.56 601 SER A O 1
ATOM 4920 N N . LYS A 1 602 ? 9.735 -33.819 -12.694 1.00 94.69 602 LYS A N 1
ATOM 4921 C CA . LYS A 1 602 ? 10.361 -35.044 -13.214 1.00 94.69 602 LYS A CA 1
ATOM 4922 C C . LYS A 1 602 ? 10.437 -35.049 -14.735 1.00 94.69 602 LYS A C 1
ATOM 4924 O O . LYS A 1 602 ? 11.432 -35.508 -15.284 1.00 94.69 602 LYS A O 1
ATOM 4929 N N . THR A 1 603 ? 9.383 -34.580 -15.398 1.00 94.56 603 THR A N 1
ATOM 4930 C CA . THR A 1 603 ? 9.293 -34.538 -16.867 1.00 94.56 603 THR A CA 1
ATOM 4931 C C . THR A 1 603 ? 9.733 -33.192 -17.442 1.00 94.56 603 THR A C 1
ATOM 4933 O O . THR A 1 603 ? 10.136 -33.132 -18.598 1.00 94.56 603 THR A O 1
ATOM 4936 N N . GLY A 1 604 ? 9.694 -32.122 -16.640 1.00 91.50 604 GLY A N 1
ATOM 4937 C CA . GLY A 1 604 ? 9.903 -30.744 -17.089 1.00 91.50 604 GLY A CA 1
ATOM 4938 C C . GLY A 1 604 ? 8.707 -30.170 -17.854 1.00 91.50 604 GLY A C 1
ATOM 4939 O O . GLY A 1 604 ? 8.819 -29.108 -18.464 1.00 91.50 604 GLY A O 1
ATOM 4940 N N . GLU A 1 605 ? 7.570 -30.872 -17.866 1.00 92.75 605 GLU A N 1
ATOM 4941 C CA . GLU A 1 605 ? 6.387 -30.478 -18.625 1.00 92.75 605 GLU A CA 1
ATOM 4942 C C . GLU A 1 605 ? 5.366 -29.733 -17.760 1.00 92.75 605 GLU A C 1
ATOM 4944 O O . GLU A 1 605 ? 5.225 -29.956 -16.553 1.00 92.75 605 GLU A O 1
ATOM 4949 N N . TYR A 1 606 ? 4.601 -28.857 -18.412 1.00 93.81 606 TYR A N 1
ATOM 4950 C CA . TYR A 1 606 ? 3.442 -28.216 -17.806 1.00 93.81 606 TYR A CA 1
ATOM 4951 C C . TYR A 1 606 ? 2.180 -29.033 -18.068 1.00 93.81 606 TYR A C 1
ATOM 4953 O O . TYR A 1 606 ? 1.864 -29.365 -19.210 1.00 93.81 606 TYR A O 1
ATOM 4961 N N . PHE A 1 607 ? 1.406 -29.289 -17.019 1.00 93.00 607 PHE A N 1
ATOM 4962 C CA . PHE A 1 607 ? 0.143 -30.012 -17.096 1.00 93.00 607 PHE A CA 1
ATOM 4963 C C . PHE A 1 607 ? -0.983 -29.244 -16.405 1.00 93.00 607 PHE A C 1
ATOM 4965 O O . PHE A 1 607 ? -0.764 -28.327 -15.619 1.00 93.00 607 PHE A O 1
ATOM 4972 N N . GLN A 1 608 ? -2.221 -29.632 -16.693 1.00 94.38 608 GLN A N 1
ATOM 4973 C CA . GLN A 1 608 ? -3.411 -29.120 -16.018 1.00 94.38 608 GLN A CA 1
ATOM 4974 C C . GLN A 1 608 ? -4.243 -30.288 -15.500 1.00 94.38 608 GLN A C 1
ATOM 4976 O O . GLN A 1 608 ? -4.210 -31.396 -16.043 1.00 94.38 608 GLN A O 1
ATOM 4981 N N . ALA A 1 609 ? -5.046 -30.031 -14.471 1.00 94.38 609 ALA A N 1
ATOM 4982 C CA . ALA A 1 609 ? -6.043 -30.995 -14.037 1.00 94.38 609 ALA A CA 1
ATOM 4983 C C . ALA A 1 609 ? -7.066 -31.263 -15.162 1.00 94.38 609 ALA A C 1
ATOM 4985 O O . ALA A 1 609 ? -7.507 -30.346 -15.861 1.00 94.38 609 ALA A O 1
ATOM 4986 N N . LYS A 1 610 ? -7.467 -32.531 -15.333 1.00 94.81 610 LYS A N 1
ATOM 4987 C CA . LYS A 1 610 ? -8.448 -32.933 -16.358 1.00 94.81 610 LYS A CA 1
ATOM 4988 C C . LYS A 1 610 ? -9.808 -32.240 -16.143 1.00 94.81 610 LYS A C 1
ATOM 4990 O O . LYS A 1 610 ? -10.132 -31.869 -15.011 1.00 94.81 610 LYS A O 1
ATOM 4995 N N . PRO A 1 611 ? -10.657 -32.127 -17.186 1.00 95.12 611 PRO A N 1
ATOM 4996 C CA . PRO A 1 611 ? -11.968 -31.479 -17.086 1.00 95.12 611 PRO A CA 1
ATOM 4997 C C . PRO A 1 611 ? -12.842 -31.982 -15.934 1.00 95.12 611 PRO A C 1
ATOM 4999 O O . PRO A 1 611 ? -13.480 -31.173 -15.277 1.00 95.12 611 PRO A O 1
ATOM 5002 N N . ASN A 1 612 ? -12.811 -33.280 -15.610 1.00 94.50 612 ASN A N 1
ATOM 5003 C CA . ASN A 1 612 ? -13.584 -33.827 -14.486 1.00 94.50 612 ASN A CA 1
ATOM 5004 C C . ASN A 1 612 ? -13.240 -33.176 -13.133 1.00 94.50 612 ASN A C 1
ATOM 5006 O O . ASN A 1 612 ? -14.111 -33.085 -12.278 1.00 94.50 612 ASN A O 1
ATOM 5010 N N . VAL A 1 613 ? -12.004 -32.696 -12.949 1.00 94.50 613 VAL A N 1
ATOM 5011 C CA . VAL A 1 613 ? -11.568 -31.984 -11.737 1.00 94.50 613 VAL A CA 1
ATOM 5012 C C . VAL A 1 613 ? -11.919 -30.501 -11.828 1.00 94.50 613 VAL A C 1
ATOM 5014 O O . VAL A 1 613 ? -12.528 -29.953 -10.915 1.00 94.50 613 VAL A O 1
ATOM 5017 N N . THR A 1 614 ? -11.595 -29.838 -12.941 1.00 94.69 614 THR A N 1
ATOM 5018 C CA . THR A 1 614 ? -11.861 -28.392 -13.082 1.00 94.69 614 THR A CA 1
ATOM 5019 C C . THR A 1 614 ? -13.357 -28.067 -13.162 1.00 94.69 614 THR A C 1
ATOM 5021 O O . THR A 1 614 ? -13.791 -27.000 -12.725 1.00 94.69 614 THR A O 1
ATOM 5024 N N . ASN A 1 615 ? -14.179 -29.001 -13.651 1.00 94.44 615 ASN A N 1
ATOM 5025 C CA . ASN A 1 615 ? -15.632 -28.855 -13.688 1.00 94.44 615 ASN A CA 1
ATOM 5026 C C . ASN A 1 615 ? -16.248 -28.808 -12.285 1.00 94.44 615 ASN A C 1
ATOM 5028 O O . ASN A 1 615 ? -17.246 -28.114 -12.122 1.00 94.44 615 ASN A O 1
ATOM 5032 N N . ILE A 1 616 ? -15.626 -29.422 -11.266 1.00 92.19 616 ILE A N 1
ATOM 5033 C CA . ILE A 1 616 ? -16.092 -29.330 -9.870 1.00 92.19 616 ILE A CA 1
ATOM 5034 C C . ILE A 1 616 ? -16.234 -27.867 -9.451 1.00 92.19 616 ILE A C 1
ATOM 5036 O O . ILE A 1 616 ? -17.230 -27.505 -8.838 1.00 92.19 616 ILE A O 1
ATOM 5040 N N . PHE A 1 617 ? -15.288 -27.006 -9.824 1.00 92.62 617 PHE A N 1
ATOM 5041 C CA . PHE A 1 617 ? -15.379 -25.577 -9.532 1.00 92.62 617 PHE A CA 1
ATOM 5042 C C . PHE A 1 617 ? -16.206 -24.815 -10.568 1.00 92.62 617 PHE A C 1
ATOM 5044 O O . PHE A 1 617 ? -17.019 -23.968 -10.202 1.00 92.62 617 PHE A O 1
ATOM 5051 N N . LYS A 1 618 ? -16.052 -25.109 -11.866 1.00 89.62 618 LYS A N 1
ATOM 5052 C CA . LYS A 1 618 ? -16.764 -24.367 -12.923 1.00 89.62 618 LYS A CA 1
ATOM 5053 C C . LYS A 1 618 ? -18.286 -24.514 -12.844 1.00 89.62 618 LYS A C 1
ATOM 5055 O O . LYS A 1 618 ? -18.980 -23.525 -13.060 1.00 89.62 618 LYS A O 1
ATOM 5060 N N . SER A 1 619 ? -18.804 -25.705 -12.535 1.00 89.94 619 SER A N 1
ATOM 5061 C CA . SER A 1 619 ? -20.247 -25.982 -12.551 1.00 89.94 619 SER A CA 1
ATOM 5062 C C . SER A 1 619 ? -20.911 -25.979 -11.174 1.00 89.94 619 SER A C 1
ATOM 5064 O O . SER A 1 619 ? -22.130 -26.120 -11.102 1.00 89.94 619 SER A O 1
ATOM 5066 N N . ASN A 1 620 ? -20.159 -25.825 -10.078 1.00 91.44 620 ASN A N 1
ATOM 5067 C CA . ASN A 1 620 ? -20.716 -25.856 -8.726 1.00 91.44 620 ASN A CA 1
ATOM 5068 C C . ASN A 1 620 ? -20.561 -24.509 -8.006 1.00 91.44 620 ASN A C 1
ATOM 5070 O O . ASN A 1 620 ? -19.504 -24.170 -7.473 1.00 91.44 620 ASN A O 1
ATOM 5074 N N . VAL A 1 621 ? -21.663 -23.763 -7.926 1.00 91.00 621 VAL A N 1
ATOM 5075 C CA . VAL A 1 621 ? -21.718 -22.458 -7.248 1.00 91.00 621 VAL A CA 1
ATOM 5076 C C . VAL A 1 621 ? -21.432 -22.573 -5.744 1.00 91.00 621 VAL A C 1
ATOM 5078 O O . VAL A 1 621 ? -20.895 -21.636 -5.160 1.00 91.00 621 VAL A O 1
ATOM 5081 N N . LEU A 1 622 ? -21.754 -23.701 -5.098 1.00 91.62 622 LEU A N 1
ATOM 5082 C CA . LEU A 1 622 ? -21.445 -23.899 -3.676 1.00 91.62 622 LEU A CA 1
ATOM 5083 C C . LEU A 1 622 ? -19.937 -24.028 -3.451 1.00 91.62 622 LEU A C 1
ATOM 5085 O O . LEU A 1 622 ? -19.416 -23.427 -2.518 1.00 91.62 622 LEU A O 1
ATOM 5089 N N . ILE A 1 623 ? -19.234 -24.740 -4.337 1.00 90.44 623 ILE A N 1
ATOM 5090 C CA . ILE A 1 623 ? -17.770 -24.834 -4.292 1.00 90.44 623 ILE A CA 1
ATOM 5091 C C . ILE A 1 623 ? -17.140 -23.470 -4.581 1.00 90.44 623 ILE A C 1
ATOM 5093 O O . ILE A 1 623 ? -16.254 -23.049 -3.848 1.00 90.44 623 ILE A O 1
ATOM 5097 N N . GLN A 1 624 ? -17.635 -22.728 -5.576 1.00 91.62 624 GLN A N 1
ATOM 5098 C CA . GLN A 1 624 ? -17.177 -21.354 -5.819 1.00 91.62 624 GLN A CA 1
ATOM 5099 C C . GLN A 1 624 ? -17.298 -20.488 -4.559 1.00 91.62 624 GLN A C 1
ATOM 5101 O O . GLN A 1 624 ? -16.317 -19.874 -4.147 1.00 91.62 624 GLN A O 1
ATOM 5106 N N . LYS A 1 625 ? -18.465 -20.509 -3.902 1.00 89.19 625 LYS A N 1
ATOM 5107 C CA . LYS A 1 625 ? -18.698 -19.785 -2.645 1.00 89.19 625 LYS A CA 1
ATOM 5108 C C . LYS A 1 625 ? -17.783 -20.250 -1.512 1.00 89.19 625 LYS A C 1
ATOM 5110 O O . LYS A 1 625 ? -17.337 -19.405 -0.747 1.00 89.19 625 LYS A O 1
ATOM 5115 N N . LEU A 1 626 ? -17.482 -21.548 -1.415 1.00 88.31 626 LEU A N 1
ATOM 5116 C CA . LEU A 1 626 ? -16.553 -22.091 -0.417 1.00 88.31 626 LEU A CA 1
ATOM 5117 C C . LEU A 1 626 ? -15.138 -21.520 -0.584 1.00 88.31 626 LEU A C 1
ATOM 5119 O O . LEU A 1 626 ? -14.492 -21.187 0.401 1.00 88.31 626 LEU A O 1
ATOM 5123 N N . PHE A 1 627 ? -14.683 -21.353 -1.827 1.00 89.19 627 PHE A N 1
ATOM 5124 C CA . PHE A 1 627 ? -13.422 -20.675 -2.140 1.00 89.19 627 PHE A CA 1
ATOM 5125 C C . PHE A 1 627 ? -13.535 -19.140 -2.107 1.00 89.19 627 PHE A C 1
ATOM 5127 O O . PHE A 1 627 ? -12.602 -18.446 -2.509 1.00 89.19 627 PHE A O 1
ATOM 5134 N N . GLY A 1 628 ? -14.680 -18.589 -1.691 1.00 90.44 628 GLY A N 1
ATOM 5135 C CA . GLY A 1 628 ? -14.901 -17.149 -1.652 1.00 90.44 628 GLY A CA 1
ATOM 5136 C C . GLY A 1 628 ? -14.956 -16.491 -3.035 1.00 90.44 628 GLY A C 1
ATOM 5137 O O . GLY A 1 628 ? -14.662 -15.303 -3.166 1.00 90.44 628 GLY A O 1
ATOM 5138 N N . TYR A 1 629 ? -15.282 -17.256 -4.081 1.00 91.38 629 TYR A N 1
ATOM 5139 C CA . TYR A 1 629 ? -15.431 -16.792 -5.459 1.00 91.38 629 TYR A CA 1
ATOM 5140 C C . TYR A 1 629 ? -16.899 -16.531 -5.793 1.00 91.38 629 TYR A C 1
ATOM 5142 O O . TYR A 1 629 ? -17.778 -17.347 -5.508 1.00 91.38 629 TYR A O 1
ATOM 5150 N N . ASN A 1 630 ? -17.163 -15.408 -6.460 1.00 88.12 630 ASN A N 1
ATOM 5151 C CA . ASN A 1 630 ? -18.499 -15.062 -6.919 1.00 88.12 630 ASN A CA 1
ATOM 5152 C C . ASN A 1 630 ? -18.501 -14.700 -8.409 1.00 88.12 630 ASN A C 1
ATOM 5154 O O . ASN A 1 630 ? -18.206 -13.569 -8.794 1.00 88.12 630 ASN A O 1
ATOM 5158 N N . SER A 1 631 ? -18.885 -15.660 -9.251 1.00 84.12 631 SER A N 1
ATOM 5159 C CA . SER A 1 631 ? -18.946 -15.492 -10.708 1.00 84.12 631 SER A CA 1
ATOM 5160 C C . SER A 1 631 ? -19.883 -14.366 -11.164 1.00 84.12 631 SER A C 1
ATOM 5162 O O . SER A 1 631 ? -19.616 -13.742 -12.192 1.00 84.12 631 SER A O 1
ATOM 5164 N N . THR A 1 632 ? -20.934 -14.039 -10.400 1.00 81.31 632 THR A N 1
ATOM 5165 C CA . THR A 1 632 ? -21.899 -12.992 -10.785 1.00 81.31 632 THR A CA 1
ATOM 5166 C C . THR A 1 632 ? -21.339 -11.577 -10.659 1.00 81.31 632 THR A C 1
ATOM 5168 O O . THR A 1 632 ? -21.820 -10.677 -11.339 1.00 81.31 632 THR A O 1
ATOM 5171 N N . LEU A 1 633 ? -20.309 -11.375 -9.829 1.00 76.44 633 LEU A N 1
ATOM 5172 C CA . LEU A 1 633 ? -19.621 -10.086 -9.686 1.00 76.44 633 LEU A CA 1
ATOM 5173 C C . LEU A 1 633 ? -18.572 -9.854 -10.781 1.00 76.44 633 LEU A C 1
ATOM 5175 O O . LEU A 1 633 ? -18.234 -8.710 -11.062 1.00 76.44 633 LEU A O 1
ATOM 5179 N N . VAL A 1 634 ? -18.058 -10.923 -11.399 1.00 74.75 634 VAL A N 1
ATOM 5180 C CA . VAL A 1 634 ? -17.080 -10.828 -12.496 1.00 74.75 634 VAL A CA 1
ATOM 5181 C C . VAL A 1 634 ? -17.754 -10.416 -13.804 1.00 74.75 634 VAL A C 1
ATOM 5183 O O . VAL A 1 634 ? -17.210 -9.601 -14.541 1.00 74.75 634 VAL A O 1
ATOM 5186 N N . ASN A 1 635 ? -18.948 -10.952 -14.067 1.00 62.84 635 ASN A N 1
ATOM 5187 C CA . ASN A 1 635 ? -19.779 -10.610 -15.221 1.00 62.84 635 ASN A CA 1
ATOM 5188 C C . ASN A 1 635 ? -21.127 -10.077 -14.721 1.00 62.84 635 ASN A C 1
ATOM 5190 O O . ASN A 1 635 ? -22.116 -10.819 -14.713 1.00 62.84 635 ASN A O 1
ATOM 5194 N N . PRO A 1 636 ? -21.181 -8.825 -14.240 1.00 57.09 636 PRO A N 1
ATOM 5195 C CA . PRO A 1 636 ? -22.403 -8.290 -13.670 1.00 57.09 636 PRO A CA 1
ATOM 5196 C C . PRO A 1 636 ? -23.499 -8.225 -14.741 1.00 57.09 636 PRO A C 1
ATOM 5198 O O . PRO A 1 636 ? -23.395 -7.476 -15.706 1.00 57.09 636 PRO A O 1
ATOM 5201 N N . MET A 1 637 ? -24.597 -8.968 -14.549 1.00 50.09 637 MET A N 1
ATOM 5202 C CA . MET A 1 637 ? -25.814 -8.813 -15.369 1.00 50.09 637 MET A CA 1
ATOM 5203 C C . MET A 1 637 ? -26.479 -7.434 -15.176 1.00 50.09 637 MET A C 1
ATOM 5205 O O . MET A 1 637 ? -27.372 -7.069 -15.936 1.00 50.09 637 MET A O 1
ATOM 5209 N N . LYS A 1 638 ? -26.077 -6.672 -14.146 1.00 51.47 638 LYS A N 1
ATOM 5210 C CA . LYS A 1 638 ? -26.565 -5.324 -13.824 1.00 51.47 638 LYS A CA 1
ATOM 5211 C C . LYS A 1 638 ? -25.400 -4.435 -13.383 1.00 51.47 638 LYS A C 1
ATOM 5213 O O . LYS A 1 638 ? -24.654 -4.819 -12.488 1.00 51.47 638 LYS A O 1
ATOM 5218 N N . SER A 1 639 ? -25.275 -3.239 -13.953 1.00 49.22 639 SER A N 1
ATOM 5219 C CA . SER A 1 639 ? -24.322 -2.222 -13.493 1.00 49.22 639 SER A CA 1
ATOM 5220 C C . SER A 1 639 ? -24.757 -1.656 -12.137 1.00 49.22 639 SER A C 1
ATOM 5222 O O . SER A 1 639 ? -25.888 -1.187 -12.017 1.00 49.22 639 SER A O 1
ATOM 5224 N N . TYR A 1 640 ? -23.881 -1.683 -11.129 1.00 46.25 640 TYR A N 1
ATOM 5225 C CA . TYR A 1 640 ? -24.108 -1.046 -9.826 1.00 46.25 640 TYR A CA 1
ATOM 5226 C C . TYR A 1 640 ? -23.235 0.219 -9.701 1.00 46.25 640 TYR A C 1
ATOM 5228 O O . TYR A 1 640 ? -22.088 0.181 -10.153 1.00 46.25 640 TYR A O 1
ATOM 5236 N N . PRO A 1 641 ? -23.719 1.317 -9.087 1.00 48.06 641 PRO A N 1
ATOM 5237 C CA . PRO A 1 641 ? -25.044 1.488 -8.491 1.00 48.06 641 PRO A CA 1
ATOM 5238 C C . PRO A 1 641 ? -26.149 1.563 -9.548 1.00 48.06 641 PRO A C 1
ATOM 5240 O O . PRO A 1 641 ? -26.045 2.297 -10.526 1.00 48.06 641 PRO A O 1
ATOM 5243 N N . CYS A 1 642 ? -27.222 0.803 -9.338 1.00 43.78 642 CYS A N 1
ATOM 5244 C CA . CYS A 1 642 ? -28.483 0.997 -10.040 1.00 43.78 642 CYS A CA 1
ATOM 5245 C C . CYS A 1 642 ? -29.528 1.450 -9.026 1.00 43.78 642 CYS A C 1
ATOM 5247 O O . CYS A 1 642 ? -29.551 0.969 -7.892 1.00 43.78 642 CYS A O 1
ATOM 5249 N N . LEU A 1 643 ? -30.395 2.380 -9.427 1.00 45.62 643 LEU A N 1
ATOM 5250 C CA . LEU A 1 643 ? -31.616 2.633 -8.674 1.00 45.62 643 LEU A CA 1
ATOM 5251 C C . LEU A 1 643 ? -32.390 1.316 -8.659 1.00 45.62 643 LEU A C 1
ATOM 5253 O O . LEU A 1 643 ? -32.735 0.791 -9.722 1.00 45.62 643 LEU A O 1
ATOM 5257 N N . HIS A 1 644 ? -32.611 0.749 -7.472 1.00 46.91 644 HIS A N 1
ATOM 5258 C CA . HIS A 1 644 ? -33.511 -0.385 -7.353 1.00 46.91 644 HIS A CA 1
ATOM 5259 C C . HIS A 1 644 ? -34.850 0.041 -7.964 1.00 46.91 644 HIS A C 1
ATOM 5261 O O . HIS A 1 644 ? -35.449 1.027 -7.551 1.00 46.91 644 HIS A O 1
ATOM 5267 N N . SER A 1 645 ? -35.303 -0.688 -8.984 1.00 44.03 645 SER A N 1
ATOM 5268 C CA . SER A 1 645 ? -36.553 -0.420 -9.708 1.00 44.03 645 SER A CA 1
ATOM 5269 C C . SER A 1 645 ? -37.801 -0.532 -8.829 1.00 44.03 645 SER A C 1
ATOM 5271 O O . SER A 1 645 ? -38.899 -0.216 -9.278 1.00 44.03 645 SER A O 1
ATOM 5273 N N . ASN A 1 646 ? -37.634 -0.942 -7.571 1.00 47.94 646 ASN A N 1
ATOM 5274 C CA . ASN A 1 646 ? -38.598 -0.679 -6.523 1.00 47.94 646 ASN A CA 1
ATOM 5275 C C . ASN A 1 646 ? -38.562 0.827 -6.240 1.00 47.94 646 ASN A C 1
ATOM 5277 O O . ASN A 1 646 ? -37.941 1.261 -5.273 1.00 47.94 646 ASN A O 1
ATOM 5281 N N . LYS A 1 647 ? -39.238 1.634 -7.072 1.00 46.59 647 LYS A N 1
ATOM 5282 C CA . LYS A 1 647 ? -39.820 2.868 -6.542 1.00 46.59 647 LYS A CA 1
ATOM 5283 C C . LYS A 1 647 ? -40.589 2.417 -5.301 1.00 46.59 647 LYS A C 1
ATOM 5285 O O . LYS A 1 647 ? -41.487 1.584 -5.462 1.00 46.59 647 LYS A O 1
ATOM 5290 N N . PRO A 1 648 ? -40.221 2.847 -4.087 1.00 50.91 648 PRO A N 1
ATOM 5291 C CA . PRO A 1 648 ? -41.088 2.574 -2.964 1.00 50.91 648 PRO A CA 1
ATOM 5292 C C . PRO A 1 648 ? -42.434 3.198 -3.354 1.00 50.91 648 PRO A C 1
ATOM 5294 O O . PRO A 1 648 ? -42.470 4.324 -3.857 1.00 50.91 648 PRO A O 1
ATOM 5297 N N . ASN A 1 649 ? -43.520 2.427 -3.258 1.00 53.88 649 ASN A N 1
ATOM 5298 C CA . ASN A 1 649 ? -44.882 2.934 -3.432 1.00 53.88 649 ASN A CA 1
ATOM 5299 C C . ASN A 1 649 ? -45.181 3.848 -2.236 1.00 53.88 649 ASN A C 1
ATOM 5301 O O . ASN A 1 649 ? -46.005 3.517 -1.395 1.00 53.88 649 ASN A O 1
ATOM 5305 N N . ILE A 1 650 ? -44.444 4.951 -2.116 1.00 58.62 650 ILE A N 1
ATOM 5306 C CA . ILE A 1 650 ? -44.735 6.031 -1.188 1.00 58.62 650 ILE A CA 1
ATOM 5307 C C . ILE A 1 650 ? -45.796 6.849 -1.919 1.00 58.62 650 ILE A C 1
ATOM 5309 O O . ILE A 1 650 ? -45.496 7.387 -2.992 1.00 58.62 650 ILE A O 1
ATOM 5313 N N . PRO A 1 651 ? -47.046 6.883 -1.428 1.00 66.00 651 PRO A N 1
ATOM 5314 C CA . PRO A 1 651 ? -48.061 7.772 -1.972 1.00 66.00 651 PRO A CA 1
ATOM 5315 C C . PRO A 1 651 ? -47.499 9.195 -2.038 1.00 66.00 651 PRO A C 1
ATOM 5317 O O . PRO A 1 651 ? -46.798 9.609 -1.120 1.00 66.00 651 PRO A O 1
ATOM 5320 N N . GLU A 1 652 ? -47.810 9.972 -3.079 1.00 68.25 652 GLU A N 1
ATOM 5321 C CA . GLU A 1 652 ? -47.306 11.356 -3.191 1.00 68.25 652 GLU A CA 1
ATOM 5322 C C . GLU A 1 652 ? -47.624 12.209 -1.949 1.00 68.25 652 GLU A C 1
ATOM 5324 O O . GLU A 1 652 ? -46.864 13.108 -1.608 1.00 68.25 652 GLU A O 1
ATOM 5329 N N . ALA A 1 653 ? -48.702 11.877 -1.232 1.00 73.69 653 ALA A N 1
ATOM 5330 C CA . ALA A 1 653 ? -49.095 12.505 0.027 1.00 73.69 653 ALA A CA 1
ATOM 5331 C C . ALA A 1 653 ? -48.147 12.228 1.216 1.00 73.69 653 ALA A C 1
ATOM 5333 O O . ALA A 1 653 ? -48.193 12.960 2.200 1.00 73.69 653 ALA A O 1
ATOM 5334 N N . GLU A 1 654 ? -47.313 11.188 1.147 1.00 65.25 654 GLU A N 1
ATOM 5335 C CA . GLU A 1 654 ? -46.345 10.795 2.184 1.00 65.25 654 GLU A CA 1
ATOM 5336 C C . GLU A 1 654 ? -44.903 11.208 1.836 1.00 65.25 654 GLU A C 1
ATOM 5338 O O . GLU A 1 654 ? -43.975 10.958 2.606 1.00 65.25 654 GLU A O 1
ATOM 5343 N N . LEU A 1 655 ? -44.689 11.845 0.678 1.00 64.94 655 LEU A N 1
ATOM 5344 C CA . LEU A 1 655 ? -43.391 12.408 0.318 1.00 64.94 655 LEU A CA 1
ATOM 5345 C C . LEU A 1 655 ? -43.136 13.678 1.131 1.00 64.94 655 LEU A C 1
ATOM 5347 O O . LEU A 1 655 ? -43.689 14.740 0.851 1.00 64.94 655 LEU A O 1
ATOM 5351 N N . GLU A 1 656 ? -42.252 13.581 2.120 1.00 66.88 656 GLU A N 1
ATOM 5352 C CA . GLU A 1 656 ? -41.743 14.763 2.808 1.00 66.88 656 GLU A CA 1
ATOM 5353 C C . GLU A 1 656 ? -40.647 15.461 1.982 1.00 66.88 656 GLU A C 1
ATOM 5355 O O . GLU A 1 656 ? -39.858 14.800 1.293 1.00 66.88 656 GLU A O 1
ATOM 5360 N N . PRO A 1 657 ? -40.563 16.805 2.039 1.00 67.00 657 PRO A N 1
ATOM 5361 C CA . PRO A 1 657 ? -39.462 17.532 1.428 1.00 67.00 657 PRO A CA 1
ATOM 5362 C C . PRO A 1 657 ? -38.133 17.085 2.044 1.00 67.00 657 PRO A C 1
ATOM 5364 O O . PRO A 1 657 ? -38.038 16.823 3.245 1.00 67.00 657 PRO A O 1
ATOM 5367 N N . ILE A 1 658 ? -37.083 17.029 1.219 1.00 60.38 658 ILE A N 1
ATOM 5368 C CA . ILE A 1 658 ? -35.724 16.774 1.707 1.00 60.38 658 ILE A CA 1
ATOM 5369 C C . ILE A 1 658 ? -35.429 17.814 2.802 1.00 60.38 658 ILE A C 1
ATOM 5371 O O . ILE A 1 658 ? -35.575 19.006 2.520 1.00 60.38 658 ILE A O 1
ATOM 5375 N N . PRO A 1 659 ? -35.027 17.405 4.024 1.00 58.88 659 PRO A N 1
ATOM 5376 C CA . PRO A 1 659 ? -34.725 18.341 5.101 1.00 58.88 659 PRO A CA 1
ATOM 5377 C C . PRO A 1 659 ? -33.821 19.475 4.607 1.00 58.88 659 PRO A C 1
ATOM 5379 O O . PRO A 1 659 ? -32.795 19.191 3.989 1.00 58.88 659 PRO A O 1
ATOM 5382 N N . GLU A 1 660 ? -34.165 20.738 4.895 1.00 57.38 660 GLU A N 1
ATOM 5383 C CA . GLU A 1 660 ? -33.437 21.915 4.374 1.00 57.38 660 GLU A CA 1
ATOM 5384 C C . GLU A 1 660 ? -31.921 21.825 4.610 1.00 57.38 660 GLU A C 1
ATOM 5386 O O . GLU A 1 660 ? -31.104 22.215 3.772 1.00 57.38 660 GLU A O 1
ATOM 5391 N N . ALA A 1 661 ? -31.536 21.229 5.735 1.00 51.84 661 ALA A N 1
ATOM 5392 C CA . ALA A 1 661 ? -30.150 21.042 6.121 1.00 51.84 661 ALA A CA 1
ATOM 5393 C C . ALA A 1 661 ? -29.381 19.984 5.298 1.00 51.84 661 ALA A C 1
ATOM 5395 O O . ALA A 1 661 ? -28.156 19.946 5.347 1.00 51.84 661 ALA A O 1
ATOM 5396 N N . LEU A 1 662 ? -30.073 19.137 4.529 1.00 46.28 662 LEU A N 1
ATOM 5397 C CA . LEU A 1 662 ? -29.486 18.242 3.523 1.00 46.28 662 LEU A CA 1
ATOM 5398 C C . LEU A 1 662 ? -29.452 18.884 2.123 1.00 46.28 662 LEU A C 1
ATOM 5400 O O . LEU A 1 662 ? -28.672 18.451 1.275 1.00 46.28 662 LEU A O 1
ATOM 5404 N N . THR A 1 663 ? -30.267 19.915 1.872 1.00 49.44 663 THR A N 1
ATOM 5405 C CA . THR A 1 663 ? -30.253 20.690 0.615 1.00 49.44 663 THR A CA 1
ATOM 5406 C C . THR A 1 663 ? -29.277 21.867 0.633 1.00 49.44 663 THR A C 1
ATOM 5408 O O . THR A 1 663 ? -28.767 22.254 -0.420 1.00 49.44 663 THR A O 1
ATOM 5411 N N . ALA A 1 664 ? -28.978 22.424 1.810 1.00 47.69 664 ALA A N 1
ATOM 5412 C CA . ALA A 1 664 ? -28.018 23.507 1.972 1.00 47.69 664 ALA A CA 1
ATOM 5413 C C . ALA A 1 664 ? -26.588 22.974 1.795 1.00 47.69 664 ALA A C 1
ATOM 5415 O O . ALA A 1 664 ? -25.962 22.488 2.734 1.00 47.69 664 ALA A O 1
ATOM 5416 N N . ARG A 1 665 ? -26.043 23.061 0.576 1.00 45.81 665 ARG A N 1
ATOM 5417 C CA . ARG A 1 665 ? -24.595 22.907 0.382 1.00 45.81 665 ARG A CA 1
ATOM 5418 C C . ARG A 1 665 ? -23.906 24.040 1.148 1.00 45.81 665 ARG A C 1
ATOM 5420 O O . ARG A 1 665 ? -24.228 25.197 0.869 1.00 45.81 665 ARG A O 1
ATOM 5427 N N . PRO A 1 666 ? -22.945 23.771 2.047 1.00 43.88 666 PRO A N 1
ATOM 5428 C CA . PRO A 1 666 ? -22.062 24.826 2.509 1.00 43.88 666 PRO A CA 1
ATOM 5429 C C . PRO A 1 666 ? -21.349 25.385 1.273 1.00 43.88 666 PRO A C 1
ATOM 5431 O O . PRO A 1 666 ? -20.606 24.682 0.588 1.00 43.88 666 PRO A O 1
ATOM 5434 N N . THR A 1 667 ? -21.622 26.636 0.910 1.00 41.81 667 THR A N 1
ATOM 5435 C CA . THR A 1 667 ? -20.807 27.333 -0.085 1.00 41.81 667 THR A CA 1
ATOM 5436 C C . THR A 1 667 ? -19.421 27.530 0.522 1.00 41.81 667 THR A C 1
ATOM 5438 O O . THR A 1 667 ? -19.281 28.279 1.491 1.00 41.81 667 THR A O 1
ATOM 5441 N N . GLN A 1 668 ? -18.419 26.850 -0.050 1.00 42.88 668 GLN A N 1
ATOM 5442 C CA . GLN A 1 668 ? -17.016 26.799 0.402 1.00 42.88 668 GLN A CA 1
ATOM 5443 C C . GLN A 1 668 ? -16.423 28.170 0.784 1.00 42.88 668 GLN A C 1
ATOM 5445 O O . GLN A 1 668 ? -15.571 28.252 1.666 1.00 42.88 668 GLN A O 1
ATOM 5450 N N . THR A 1 669 ? -16.880 29.256 0.157 1.00 37.78 669 THR A N 1
ATOM 5451 C CA . THR A 1 669 ? -16.388 30.625 0.365 1.00 37.78 669 THR A CA 1
ATOM 5452 C C . THR A 1 669 ? -16.696 31.196 1.753 1.00 37.78 669 THR A C 1
ATOM 5454 O O . THR A 1 669 ? -15.836 31.838 2.345 1.00 37.78 669 THR A O 1
ATOM 5457 N N . ALA A 1 670 ? -17.868 30.925 2.336 1.00 35.75 670 ALA A N 1
ATOM 5458 C CA . ALA A 1 670 ? -18.270 31.560 3.601 1.00 35.75 670 ALA A CA 1
ATOM 5459 C C . ALA A 1 670 ? -17.536 31.001 4.837 1.00 35.75 670 ALA A C 1
ATOM 5461 O O . ALA A 1 670 ? -17.431 31.674 5.867 1.00 35.75 670 ALA A O 1
ATOM 5462 N N . VAL A 1 671 ? -17.034 29.764 4.752 1.00 42.78 671 VAL A N 1
ATOM 5463 C CA . VAL A 1 671 ? -16.298 29.111 5.846 1.00 42.78 671 VAL A CA 1
ATOM 5464 C C . VAL A 1 671 ? -14.811 29.460 5.797 1.00 42.78 671 VAL A C 1
ATOM 5466 O O . VAL A 1 671 ? -14.215 29.658 6.852 1.00 42.78 671 VAL A O 1
ATOM 5469 N N . LEU A 1 672 ? -14.231 29.613 4.600 1.00 36.00 672 LEU A N 1
ATOM 5470 C CA . LEU A 1 672 ? -12.844 30.057 4.401 1.00 36.00 672 LEU A CA 1
ATOM 5471 C C . LEU A 1 672 ? -12.582 31.427 5.043 1.00 36.00 672 LEU A C 1
ATOM 5473 O O . LEU A 1 672 ? -11.618 31.567 5.797 1.00 36.00 672 LEU A O 1
ATOM 5477 N N . ASP A 1 673 ? -13.486 32.387 4.841 1.00 35.56 673 ASP A N 1
ATOM 5478 C CA . ASP A 1 673 ? -13.350 33.726 5.423 1.00 35.56 673 ASP A CA 1
ATOM 5479 C C . ASP A 1 673 ? -13.536 33.707 6.946 1.00 35.56 673 ASP A C 1
ATOM 5481 O O . ASP A 1 673 ? -12.739 34.293 7.674 1.00 35.56 673 ASP A O 1
ATOM 5485 N N . LYS A 1 674 ? -14.515 32.958 7.476 1.00 41.50 674 LYS A N 1
ATOM 5486 C CA . LYS A 1 674 ? -14.678 32.798 8.936 1.00 41.50 674 LYS A CA 1
ATOM 5487 C C . LYS A 1 674 ? -13.502 32.077 9.592 1.00 41.50 674 LYS A C 1
ATOM 5489 O O . LYS A 1 674 ? -13.161 32.388 10.731 1.00 41.50 674 LYS A O 1
ATOM 5494 N N . TYR A 1 675 ? -12.898 31.110 8.910 1.00 37.56 675 TYR A N 1
ATOM 5495 C CA . TYR A 1 675 ? -11.756 30.358 9.417 1.00 37.56 675 TYR A CA 1
ATOM 5496 C C . TYR A 1 675 ? -10.496 31.225 9.470 1.00 37.56 675 TYR A C 1
ATOM 5498 O O . TYR A 1 675 ? -9.797 31.195 10.473 1.00 37.56 675 TYR A O 1
ATOM 5506 N N . LEU A 1 676 ? -10.247 32.052 8.450 1.00 35.28 676 LEU A N 1
ATOM 5507 C CA . LEU A 1 676 ? -9.121 32.991 8.439 1.00 35.28 676 LEU A CA 1
ATOM 5508 C C . LEU A 1 676 ? -9.320 34.183 9.390 1.00 35.28 676 LEU A C 1
ATOM 5510 O O . LEU A 1 676 ? -8.344 34.664 9.952 1.00 35.28 676 LEU A O 1
ATOM 5514 N N . LEU A 1 677 ? -10.564 34.627 9.606 1.00 35.53 677 LEU A N 1
ATOM 5515 C CA . LEU A 1 677 ? -10.902 35.758 10.487 1.00 35.53 677 LEU A CA 1
ATOM 5516 C C . LEU A 1 677 ? -11.083 35.380 11.971 1.00 35.53 677 LEU A C 1
ATOM 5518 O O . LEU A 1 677 ? -11.242 36.270 12.802 1.00 35.53 677 LEU A O 1
ATOM 5522 N N . SER A 1 678 ? -11.120 34.085 12.308 1.00 34.41 678 SER A N 1
ATOM 5523 C CA . SER A 1 678 ? -11.220 33.592 13.699 1.00 34.41 678 SER A CA 1
ATOM 5524 C C . SER A 1 678 ? -9.894 33.070 14.274 1.00 34.41 678 SER A C 1
ATOM 5526 O O . SER A 1 678 ? -9.866 32.605 15.417 1.00 34.41 678 SER A O 1
ATOM 5528 N N . ILE A 1 679 ? -8.816 33.159 13.484 1.00 34.75 679 ILE A N 1
ATOM 5529 C CA . ILE A 1 679 ? -7.408 33.076 13.915 1.00 34.75 679 ILE A CA 1
ATOM 5530 C C . ILE A 1 679 ? -6.986 34.456 14.417 1.00 34.75 679 ILE A C 1
ATOM 5532 O O . ILE A 1 679 ? -6.184 34.484 15.382 1.00 34.75 679 ILE A O 1
#

Radius of gyration: 28.24 Å; chains: 1; bounding box: 89×71×72 Å

Sequence (679 aa):
MQFYPHDTKGKNIRALYQSEKWCESLNQEHRVQMAPYNGKHYYIFEPITLMDHPDSHIVVPIFFYQYQDEIWGKCFCAKFSRPNQSGNMIFYIRANIGYNDQDLLDIPVRKFNKLYSEIRHQDGSLLMSKCDNLLYEHGTPIGADPIRIPNPWRERAGKKIIRHVPITLYSDDTSGNQSKRWNKHISYYFTLGGLPPEMTNMEYNCHFIATSNVASALEIGEPIVAEINHLATQGSIAFDAGLKHEVLYMVVPLAFLADSPMSAEITSTFNPGQANNPCRMCHLSTQSKEHRCSLEFLRAFFGLTALPVARKWHETKSRSHELWELYYTKSKNQFKLKTAEYGLKDQITHRLMELHTQKVHERVRIAQLAEHSHPRIFNSYLELASFDGCNHTPVEILHVVLLGCVKYLMADLMTNRIPKSKLKEVEARLRSFNTDALNFPQLQATYMMAHHRSFIGKDFQIILQVAAFVLFPYMTEDMKNVWYSMCFMSSMVFQTVIPDMETYIQQLEGVIREFMYHISKMSGRWSNKPKIHMLLHLPQSIRRFGPPILFATEKFENYNGIVRTASIHSNRQAPSHDLALTFSNYHIERLLYSGAYLHDSKTGEYFQAKPNVTNIFKSNVLIQKLFGYNSTLVNPMKSYPCLHSNKPNIPEAELEPIPEALTARPTQTAVLDKYLLSI